Protein AF-0000000072265474 (afdb_homodimer)

Structure (mmCIF, N/CA/C/O backbone):
data_AF-0000000072265474-model_v1
#
loop_
_entity.id
_entity.type
_entity.pdbx_description
1 polymer 'Zinc carboxypeptidase A metalloprotease (M14)'
#
loop_
_atom_site.group_PDB
_atom_site.id
_atom_site.type_symbol
_atom_site.label_atom_id
_atom_site.label_alt_id
_atom_site.label_comp_id
_atom_site.label_asym_id
_atom_site.label_entity_id
_atom_site.label_seq_id
_atom_site.pdbx_PDB_ins_code
_atom_site.Cartn_x
_atom_site.Cartn_y
_atom_site.Cartn_z
_atom_site.occupancy
_atom_site.B_iso_or_equiv
_atom_site.auth_seq_id
_atom_site.auth_comp_id
_atom_site.auth_asym_id
_atom_site.auth_atom_id
_atom_site.pdbx_PDB_model_num
ATOM 1 N N . MET A 1 1 ? 6.285 -28.375 -37.438 1 27.08 1 MET A N 1
ATOM 2 C CA . MET A 1 1 ? 6.699 -27.453 -36.375 1 27.08 1 MET A CA 1
ATOM 3 C C . MET A 1 1 ? 5.637 -27.375 -35.312 1 27.08 1 MET A C 1
ATOM 5 O O . MET A 1 1 ? 4.594 -26.734 -35.5 1 27.08 1 MET A O 1
ATOM 9 N N . PHE A 1 2 ? 5.363 -28.359 -34.562 1 30.42 2 PHE A N 1
ATOM 10 C CA . PHE A 1 2 ? 4.336 -28.719 -33.594 1 30.42 2 PHE A CA 1
ATOM 11 C C . PHE A 1 2 ? 4.293 -27.688 -32.469 1 30.42 2 PHE A C 1
ATOM 13 O O . PHE A 1 2 ? 5.199 -27.641 -31.641 1 30.42 2 PHE A O 1
ATOM 20 N N . GLU A 1 3 ? 3.689 -26.469 -32.812 1 40.53 3 GLU A N 1
ATOM 21 C CA . GLU A 1 3 ? 3.443 -25.547 -31.703 1 40.53 3 GLU A CA 1
ATOM 22 C C . GLU A 1 3 ? 2.701 -26.234 -30.562 1 40.53 3 GLU A C 1
ATOM 24 O O . GLU A 1 3 ? 1.66 -26.844 -30.781 1 40.53 3 GLU A O 1
ATOM 29 N N . PRO A 1 4 ? 3.369 -26.656 -29.656 1 44.56 4 PRO A N 1
ATOM 30 C CA . PRO A 1 4 ? 2.605 -27.297 -28.578 1 44.56 4 PRO A CA 1
ATOM 31 C C . PRO A 1 4 ? 1.256 -26.625 -28.344 1 44.56 4 PRO A C 1
ATOM 33 O O . PRO A 1 4 ? 1.113 -25.422 -28.578 1 44.56 4 PRO A O 1
ATOM 36 N N . PRO A 1 5 ? 0.141 -27.359 -28.594 1 46.22 5 PRO A N 1
ATOM 37 C CA . PRO A 1 5 ? -1.19 -26.781 -28.391 1 46.22 5 PRO A CA 1
ATOM 38 C C . PRO A 1 5 ? -1.237 -25.844 -27.188 1 46.22 5 PRO A C 1
ATOM 40 O O . PRO A 1 5 ? -0.465 -25.984 -26.25 1 46.22 5 PRO A O 1
ATOM 43 N N . PRO A 1 6 ? -1.735 -24.672 -27.469 1 53.06 6 PRO A N 1
ATOM 44 C CA . PRO A 1 6 ? -1.833 -23.703 -26.375 1 53.06 6 PRO A CA 1
ATOM 45 C C . PRO A 1 6 ? -2.352 -24.344 -25.078 1 53.06 6 PRO A C 1
ATOM 47 O O . PRO A 1 6 ? -3.215 -25.219 -25.125 1 53.06 6 PRO A O 1
ATOM 50 N N . ALA A 1 7 ? -1.479 -24.531 -24.125 1 67.19 7 ALA A N 1
ATOM 51 C CA . ALA A 1 7 ? -1.868 -25.047 -22.828 1 67.19 7 ALA A CA 1
ATOM 52 C C . ALA A 1 7 ? -3.26 -24.562 -22.422 1 67.19 7 ALA A C 1
ATOM 54 O O . ALA A 1 7 ? -3.629 -23.422 -22.719 1 67.19 7 ALA A O 1
ATOM 55 N N . ARG A 1 8 ? -4.297 -25.547 -22.266 1 84.62 8 ARG A N 1
ATOM 56 C CA . ARG A 1 8 ? -5.637 -25.25 -21.766 1 84.62 8 ARG A CA 1
ATOM 57 C C . ARG A 1 8 ? -5.578 -24.25 -20.625 1 84.62 8 ARG A C 1
ATOM 59 O O . ARG A 1 8 ? -4.727 -24.344 -19.734 1 84.62 8 ARG A O 1
ATOM 66 N N . PRO A 1 9 ? -6.418 -23.203 -20.781 1 92.25 9 PRO A N 1
ATOM 67 C CA . PRO A 1 9 ? -6.434 -22.203 -19.703 1 92.25 9 PRO A CA 1
ATOM 68 C C . PRO A 1 9 ? -6.746 -22.812 -18.344 1 92.25 9 PRO A C 1
ATOM 70 O O . PRO A 1 9 ? -7.527 -23.75 -18.25 1 92.25 9 PRO A O 1
ATOM 73 N N . VAL A 1 10 ? -6.082 -22.484 -17.359 1 94.69 10 VAL A N 1
ATOM 74 C CA . VAL A 1 10 ? -6.309 -22.922 -15.992 1 94.69 10 VAL A CA 1
ATOM 75 C C . VAL A 1 10 ? -7.559 -22.25 -15.422 1 94.69 10 VAL A C 1
ATOM 77 O O . VAL A 1 10 ? -7.691 -21.031 -15.484 1 94.69 10 VAL A O 1
ATOM 80 N N . PRO A 1 11 ? -8.508 -23.031 -14.922 1 97.25 11 PRO A N 1
ATOM 81 C CA . PRO A 1 11 ? -9.719 -22.438 -14.344 1 97.25 11 PRO A CA 1
ATOM 82 C C . PRO A 1 11 ? -9.43 -21.609 -13.094 1 97.25 11 PRO A C 1
ATOM 84 O O . PRO A 1 11 ? -8.594 -22 -12.273 1 97.25 11 PRO A O 1
ATOM 87 N N . LEU A 1 12 ? -10 -20.484 -12.961 1 98.25 12 LEU A N 1
ATOM 88 C CA . LEU A 1 12 ? -9.984 -19.609 -11.797 1 98.25 12 LEU A CA 1
ATOM 89 C C . LEU A 1 12 ? -11.398 -19.25 -11.359 1 98.25 12 LEU A C 1
ATOM 91 O O . LEU A 1 12 ? -12.141 -18.609 -12.109 1 98.25 12 LEU A O 1
ATOM 95 N N . CYS A 1 13 ? -11.789 -19.766 -10.164 1 98.5 13 CYS A N 1
ATOM 96 C CA . CYS A 1 13 ? -13.094 -19.406 -9.602 1 98.5 13 CYS A CA 1
ATOM 97 C C . CYS A 1 13 ? -12.953 -18.312 -8.555 1 98.5 13 CYS A C 1
ATOM 99 O O . CYS A 1 13 ? -12 -18.297 -7.781 1 98.5 13 CYS A O 1
ATOM 101 N N . TRP A 1 14 ? -13.875 -17.344 -8.586 1 98.44 14 TRP A N 1
ATOM 102 C CA . TRP A 1 14 ? -13.867 -16.328 -7.527 1 98.44 14 TRP A CA 1
ATOM 103 C C . TRP A 1 14 ? -15.227 -16.266 -6.84 1 98.44 14 TRP A C 1
ATOM 105 O O . TRP A 1 14 ? -16.234 -16.688 -7.398 1 98.44 14 TRP A O 1
ATOM 115 N N . PHE A 1 15 ? -15.188 -15.891 -5.652 1 98.19 15 PHE A N 1
ATOM 116 C CA . PHE A 1 15 ? -16.391 -15.773 -4.832 1 98.19 15 PHE A CA 1
ATOM 117 C C . PHE A 1 15 ? -16.266 -14.602 -3.863 1 98.19 15 PHE A C 1
ATOM 119 O O . PHE A 1 15 ? -15.18 -14.336 -3.336 1 98.19 15 PHE A O 1
ATOM 126 N N . PRO A 1 16 ? -17.312 -13.805 -3.703 1 97.44 16 PRO A N 1
ATOM 127 C CA . PRO A 1 16 ? -18.609 -13.883 -4.367 1 97.44 16 PRO A CA 1
ATOM 128 C C . PRO A 1 16 ? -18.625 -13.164 -5.715 1 97.44 16 PRO A C 1
ATOM 130 O O . PRO A 1 16 ? -17.609 -12.609 -6.141 1 97.44 16 PRO A O 1
ATOM 133 N N . ASP A 1 17 ? -19.719 -13.258 -6.41 1 96.62 17 ASP A N 1
ATOM 134 C CA . ASP A 1 17 ? -19.938 -12.531 -7.656 1 96.62 17 ASP A CA 1
ATOM 135 C C . ASP A 1 17 ? -20.656 -11.211 -7.41 1 96.62 17 ASP A C 1
ATOM 137 O O . ASP A 1 17 ? -21.875 -11.195 -7.211 1 96.62 17 ASP A O 1
ATOM 141 N N . TYR A 1 18 ? -19.891 -10.195 -7.492 1 92.75 18 TYR A N 1
ATOM 142 C CA . TYR A 1 18 ? -20.484 -8.883 -7.266 1 92.75 18 TYR A CA 1
ATOM 143 C C . TYR A 1 18 ? -20.406 -8.023 -8.523 1 92.75 18 TYR A C 1
ATOM 145 O O . TYR A 1 18 ? -20.438 -6.793 -8.445 1 92.75 18 TYR A O 1
ATOM 153 N N . ARG A 1 19 ? -20.406 -8.539 -9.758 1 92.19 19 ARG A N 1
ATOM 154 C CA . ARG A 1 19 ? -20.219 -7.82 -11.016 1 92.19 19 ARG A CA 1
ATOM 155 C C . ARG A 1 19 ? -21.422 -6.941 -11.328 1 92.19 19 ARG A C 1
ATOM 157 O O . ARG A 1 19 ? -21.312 -5.941 -12.039 1 92.19 19 ARG A O 1
ATOM 164 N N . ASP A 1 20 ? -22.484 -7.367 -10.656 1 85.88 20 ASP A N 1
ATOM 165 C CA . ASP A 1 20 ? -23.688 -6.598 -10.922 1 85.88 20 ASP A CA 1
ATOM 166 C C . ASP A 1 20 ? -23.672 -5.273 -10.156 1 85.88 20 ASP A C 1
ATOM 168 O O . ASP A 1 20 ? -24.406 -4.344 -10.508 1 85.88 20 ASP A O 1
ATOM 172 N N . THR A 1 21 ? -22.875 -5.137 -9.125 1 77.69 21 THR A N 1
ATOM 173 C CA . THR A 1 21 ? -22.922 -3.953 -8.273 1 77.69 21 THR A CA 1
ATOM 174 C C . THR A 1 21 ? -21.75 -3.027 -8.555 1 77.69 21 THR A C 1
ATOM 176 O O . THR A 1 21 ? -21.844 -1.812 -8.375 1 77.69 21 THR A O 1
ATOM 179 N N . ASN A 1 22 ? -20.688 -3.615 -8.93 1 79.25 22 ASN A N 1
ATOM 180 C CA . ASN A 1 22 ? -19.562 -2.771 -9.289 1 79.25 22 ASN A CA 1
ATOM 181 C C . ASN A 1 22 ? -18.641 -3.469 -10.289 1 79.25 22 ASN A C 1
ATOM 183 O O . ASN A 1 22 ? -18.547 -4.699 -10.305 1 79.25 22 ASN A O 1
ATOM 187 N N . PRO A 1 23 ? -17.984 -2.621 -11.055 1 89.88 23 PRO A N 1
ATOM 188 C CA . PRO A 1 23 ? -17.203 -3.178 -12.156 1 89.88 23 PRO A CA 1
ATOM 189 C C . PRO A 1 23 ? -15.836 -3.707 -11.703 1 89.88 23 PRO A C 1
ATOM 191 O O . PRO A 1 23 ? -15.062 -4.203 -12.523 1 89.88 23 PRO A O 1
ATOM 194 N N . TYR A 1 24 ? -15.461 -3.686 -10.445 1 93.44 24 TYR A N 1
ATOM 195 C CA . TYR A 1 24 ? -14.148 -4.066 -9.93 1 93.44 24 TYR A CA 1
ATOM 196 C C . TYR A 1 24 ? -13.773 -5.469 -10.398 1 93.44 24 TYR A C 1
ATOM 198 O O . TYR A 1 24 ? -12.719 -5.668 -11.008 1 93.44 24 TYR A O 1
ATOM 206 N N . GLN A 1 25 ? -14.641 -6.473 -10.125 1 95.94 25 GLN A N 1
ATOM 207 C CA . GLN A 1 25 ? -14.336 -7.855 -10.477 1 95.94 25 GLN A CA 1
ATOM 208 C C . GLN A 1 25 ? -14.312 -8.047 -11.984 1 95.94 25 GLN A C 1
ATOM 210 O O . GLN A 1 25 ? -13.484 -8.789 -12.508 1 95.94 25 GLN A O 1
ATOM 215 N N . THR A 1 26 ? -15.242 -7.32 -12.711 1 93.38 26 THR A N 1
ATOM 216 C CA . THR A 1 26 ? -15.25 -7.387 -14.164 1 93.38 26 THR A CA 1
ATOM 217 C C . THR A 1 26 ? -13.906 -6.918 -14.734 1 93.38 26 THR A C 1
ATOM 219 O O . THR A 1 26 ? -13.297 -7.609 -15.547 1 93.38 26 THR A O 1
ATOM 222 N N . LEU A 1 27 ? -13.469 -5.836 -14.25 1 91.12 27 LEU A N 1
ATOM 223 C CA . LEU A 1 27 ? -12.227 -5.25 -14.75 1 91.12 27 LEU A CA 1
ATOM 224 C C . LEU A 1 27 ? -11.031 -6.113 -14.367 1 91.12 27 LEU A C 1
ATOM 226 O O . LEU A 1 27 ? -10.086 -6.254 -15.148 1 91.12 27 LEU A O 1
ATOM 230 N N . LEU A 1 28 ? -11.023 -6.637 -13.148 1 94.81 28 LEU A N 1
ATOM 231 C CA . LEU A 1 28 ? -9.945 -7.508 -12.695 1 94.81 28 LEU A CA 1
ATOM 232 C C . LEU A 1 28 ? -9.844 -8.75 -13.57 1 94.81 28 LEU A C 1
ATOM 234 O O . LEU A 1 28 ? -8.781 -9.047 -14.117 1 94.81 28 LEU A O 1
ATOM 238 N N . TYR A 1 29 ? -10.922 -9.516 -13.844 1 96 29 TYR A N 1
ATOM 239 C CA . TYR A 1 29 ? -10.875 -10.852 -14.422 1 96 29 TYR A CA 1
ATOM 240 C C . TYR A 1 29 ? -10.906 -10.797 -15.945 1 96 29 TYR A C 1
ATOM 242 O O . TYR A 1 29 ? -10.469 -11.734 -16.609 1 96 29 TYR A O 1
ATOM 250 N N . GLU A 1 30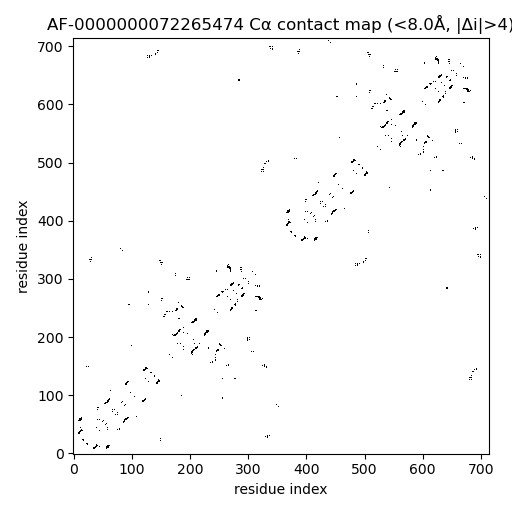 ? -11.359 -9.633 -16.562 1 89.81 30 GLU A N 1
ATOM 251 C CA . GLU A 1 30 ? -11.281 -9.461 -18 1 89.81 30 GLU A CA 1
ATOM 252 C C . GLU A 1 30 ? -9.852 -9.18 -18.453 1 89.81 30 GLU A C 1
ATOM 254 O O . GLU A 1 30 ? -9.508 -9.383 -19.625 1 89.81 30 GLU A O 1
ATOM 259 N N . GLY A 1 31 ? -9.031 -8.828 -17.531 1 85.19 31 GLY A N 1
ATOM 260 C CA . GLY A 1 31 ? -7.672 -8.414 -17.859 1 85.19 31 GLY A CA 1
ATOM 261 C C . GLY A 1 31 ? -6.66 -9.539 -17.703 1 85.19 31 GLY A C 1
ATOM 262 O O . GLY A 1 31 ? -5.457 -9.312 -17.859 1 85.19 31 GLY A O 1
ATOM 263 N N . LEU A 1 32 ? -7.035 -10.773 -17.453 1 91.38 32 LEU A N 1
ATOM 264 C CA . LEU A 1 32 ? -6.098 -11.836 -17.094 1 91.38 32 LEU A CA 1
ATOM 265 C C . LEU A 1 32 ? -5.594 -12.562 -18.328 1 91.38 32 LEU A C 1
ATOM 267 O O . LEU A 1 32 ? -4.66 -13.367 -18.25 1 91.38 32 LEU A O 1
ATOM 271 N N . GLY A 1 33 ? -6.051 -12.266 -19.562 1 83.56 33 GLY A N 1
ATOM 272 C CA . GLY A 1 33 ? -5.531 -12.883 -20.781 1 83.56 33 GLY A CA 1
ATOM 273 C C . GLY A 1 33 ? -6.059 -14.281 -21 1 83.56 33 GLY A C 1
ATOM 274 O O . GLY A 1 33 ? -6.949 -14.742 -20.281 1 83.56 33 GLY A O 1
ATOM 275 N N . PRO A 1 34 ? -5.414 -15.008 -21.953 1 86.69 34 PRO A N 1
ATOM 276 C CA . PRO A 1 34 ? -6.008 -16.266 -22.422 1 86.69 34 PRO A CA 1
ATOM 277 C C . PRO A 1 34 ? -5.516 -17.484 -21.641 1 86.69 34 PRO A C 1
ATOM 279 O O . PRO A 1 34 ? -6.023 -18.594 -21.828 1 86.69 34 PRO A O 1
ATOM 282 N N . THR A 1 35 ? -4.613 -17.328 -20.703 1 88.81 35 THR A N 1
ATOM 283 C CA . THR A 1 35 ? -4.047 -18.469 -20 1 88.81 35 THR A CA 1
ATOM 284 C C . THR A 1 35 ? -4.91 -18.844 -18.797 1 88.81 35 THR A C 1
ATOM 286 O O . THR A 1 35 ? -4.727 -19.906 -18.203 1 88.81 35 THR A O 1
ATOM 289 N N . LEU A 1 36 ? -5.797 -17.984 -18.391 1 94.31 36 LEU A N 1
ATOM 290 C CA . LEU A 1 36 ? -6.711 -18.219 -17.281 1 94.31 36 LEU A CA 1
ATOM 291 C C . LEU A 1 36 ? -8.164 -18.172 -17.75 1 94.31 36 LEU A C 1
ATOM 293 O O . LEU A 1 36 ? -8.492 -17.453 -18.688 1 94.31 36 LEU A O 1
ATOM 297 N N . ALA A 1 37 ? -8.969 -19.047 -17.188 1 96.12 37 ALA A N 1
ATOM 298 C CA . ALA A 1 37 ? -10.406 -19.078 -17.438 1 96.12 37 ALA A CA 1
ATOM 299 C C . ALA A 1 37 ? -11.203 -18.703 -16.188 1 96.12 37 ALA A C 1
ATOM 301 O O . ALA A 1 37 ? -11.656 -19.594 -15.461 1 96.12 37 ALA A O 1
ATOM 302 N N . PRO A 1 38 ? -11.344 -17.359 -15.945 1 97.5 38 PRO A N 1
ATOM 303 C CA . PRO A 1 38 ? -12.039 -16.938 -14.727 1 97.5 38 PRO A CA 1
ATOM 304 C C . PRO A 1 38 ? -13.555 -17.078 -14.836 1 97.5 38 PRO A C 1
ATOM 306 O O . PRO A 1 38 ? -14.141 -16.766 -15.875 1 97.5 38 PRO A O 1
ATOM 309 N N . GLU A 1 39 ? -14.18 -17.625 -13.844 1 97.19 39 GLU A N 1
ATOM 310 C CA . GLU A 1 39 ? -15.633 -17.719 -13.711 1 97.19 39 GLU A CA 1
ATOM 311 C C . GLU A 1 39 ? -16.062 -17.609 -12.25 1 97.19 39 GLU A C 1
ATOM 313 O O . GLU A 1 39 ? -15.414 -18.172 -11.359 1 97.19 39 GLU A O 1
ATOM 318 N N . PRO A 1 40 ? -17.109 -16.875 -12.039 1 97.38 40 PRO A N 1
ATOM 319 C CA . PRO A 1 40 ? -17.609 -16.859 -10.664 1 97.38 40 PRO A CA 1
ATOM 320 C C . PRO A 1 40 ? -18.203 -18.203 -10.234 1 97.38 40 PRO A C 1
ATOM 322 O O . PRO A 1 40 ? -18.906 -18.844 -11.016 1 97.38 40 PRO A O 1
ATOM 325 N N . ALA A 1 41 ? -17.875 -18.688 -8.945 1 97.88 41 ALA A N 1
ATOM 326 C CA . ALA A 1 41 ? -18.453 -19.906 -8.383 1 97.88 41 ALA A CA 1
ATOM 327 C C . ALA A 1 41 ? -18.219 -19.984 -6.879 1 97.88 41 ALA A C 1
ATOM 329 O O . ALA A 1 41 ? -17.141 -19.656 -6.395 1 97.88 41 ALA A O 1
ATOM 330 N N . PRO A 1 42 ? -19.297 -20.391 -6.199 1 96.94 42 PRO A N 1
ATOM 331 C CA . PRO A 1 42 ? -19.016 -20.766 -4.816 1 96.94 42 PRO A CA 1
ATOM 332 C C . PRO A 1 42 ? -18.031 -21.938 -4.711 1 96.94 42 PRO A C 1
ATOM 334 O O . PRO A 1 42 ? -17.812 -22.656 -5.695 1 96.94 42 PRO A O 1
ATOM 337 N N . LEU A 1 43 ? -17.5 -22.125 -3.512 1 98.06 43 LEU A N 1
ATOM 338 C CA . LEU A 1 43 ? -16.422 -23.094 -3.314 1 98.06 43 LEU A CA 1
ATOM 339 C C . LEU A 1 43 ? -16.922 -24.516 -3.637 1 98.06 43 LEU A C 1
ATOM 341 O O . LEU A 1 43 ? -16.172 -25.312 -4.211 1 98.06 43 LEU A O 1
ATOM 345 N N . ALA A 1 44 ? -18.141 -24.828 -3.254 1 96.44 44 ALA A N 1
ATOM 346 C CA . ALA A 1 44 ? -18.672 -26.156 -3.533 1 96.44 44 ALA A CA 1
ATOM 347 C C . ALA A 1 44 ? -18.688 -26.438 -5.031 1 96.44 44 ALA A C 1
ATOM 349 O O . ALA A 1 44 ? -18.297 -27.531 -5.465 1 96.44 44 ALA A O 1
ATOM 350 N N . GLU A 1 45 ? -19.094 -25.5 -5.77 1 97.62 45 GLU A N 1
ATOM 351 C CA . GLU A 1 45 ? -19.094 -25.656 -7.223 1 97.62 45 GLU A CA 1
ATOM 352 C C . GLU A 1 45 ? -17.688 -25.688 -7.785 1 97.62 45 GLU A C 1
ATOM 354 O O . GLU A 1 45 ? -17.406 -26.422 -8.734 1 97.62 45 GLU A O 1
ATOM 359 N N . ALA A 1 46 ? -16.812 -24.891 -7.215 1 98.06 46 ALA A N 1
ATOM 360 C CA . ALA A 1 46 ? -15.398 -24.922 -7.609 1 98.06 46 ALA A CA 1
ATOM 361 C C . ALA A 1 46 ? -14.812 -26.312 -7.391 1 98.06 46 ALA A C 1
ATOM 363 O O . ALA A 1 46 ? -14.039 -26.812 -8.219 1 98.06 46 ALA A O 1
ATOM 364 N N . LEU A 1 47 ? -15.148 -26.953 -6.32 1 97.69 47 LEU A N 1
ATOM 365 C CA . LEU A 1 47 ? -14.672 -28.297 -6.012 1 97.69 47 LEU A CA 1
ATOM 366 C C . LEU A 1 47 ? -15.156 -29.297 -7.059 1 97.69 47 LEU A C 1
ATOM 368 O O . LEU A 1 47 ? -14.398 -30.172 -7.484 1 97.69 47 LEU A O 1
ATOM 372 N N . ASP A 1 48 ? -16.375 -29.156 -7.379 1 97.44 48 ASP A N 1
ATOM 373 C CA . ASP A 1 48 ? -16.938 -30.031 -8.414 1 97.44 48 ASP A CA 1
ATOM 374 C C . ASP A 1 48 ? -16.188 -29.859 -9.734 1 97.44 48 ASP A C 1
ATOM 376 O O . ASP A 1 48 ? -15.875 -30.844 -10.406 1 97.44 48 ASP A O 1
ATOM 380 N N . ARG A 1 49 ? -15.883 -28.672 -10.086 1 97.19 49 ARG A N 1
ATOM 381 C CA . ARG A 1 49 ? -15.148 -28.375 -11.312 1 97.19 49 ARG A CA 1
ATOM 382 C C . ARG A 1 49 ? -13.719 -28.891 -11.234 1 97.19 49 ARG A C 1
ATOM 384 O O . ARG A 1 49 ? -13.18 -29.391 -12.227 1 97.19 49 ARG A O 1
ATOM 391 N N . GLN A 1 50 ? -13.172 -28.719 -10.039 1 96.69 50 GLN A N 1
ATOM 392 C CA . GLN A 1 50 ? -11.797 -29.156 -9.828 1 96.69 50 GLN A CA 1
ATOM 393 C C . GLN A 1 50 ? -11.641 -30.656 -10.109 1 96.69 50 GLN A C 1
ATOM 395 O O . GLN A 1 50 ? -10.609 -31.094 -10.609 1 96.69 50 GLN A O 1
ATOM 400 N N . ALA A 1 51 ? -12.602 -31.391 -9.781 1 94.69 51 ALA A N 1
ATOM 401 C CA . ALA A 1 51 ? -12.578 -32.844 -9.961 1 94.69 51 ALA A CA 1
ATOM 402 C C . ALA A 1 51 ? -12.398 -33.219 -11.43 1 94.69 51 ALA A C 1
ATOM 404 O O . ALA A 1 51 ? -11.953 -34.312 -11.75 1 94.69 51 ALA A O 1
ATOM 405 N N . LYS A 1 52 ? -12.688 -32.281 -12.305 1 94.06 52 LYS A N 1
ATOM 406 C CA . LYS A 1 52 ? -12.609 -32.531 -13.734 1 94.06 52 LYS A CA 1
ATOM 407 C C . LYS A 1 52 ? -11.328 -31.969 -14.328 1 94.06 52 LYS A C 1
ATOM 409 O O . LYS A 1 52 ? -11.109 -32.031 -15.539 1 94.06 52 LYS A O 1
ATOM 414 N N . VAL A 1 53 ? -10.516 -31.344 -13.523 1 91.94 53 VAL A N 1
ATOM 415 C CA . VAL A 1 53 ? -9.273 -30.703 -13.945 1 91.94 53 VAL A CA 1
ATOM 416 C C . VAL A 1 53 ? -8.094 -31.641 -13.648 1 91.94 53 VAL A C 1
ATOM 418 O O . VAL A 1 53 ? -7.965 -32.156 -12.539 1 91.94 53 VAL A O 1
ATOM 421 N N . ALA A 1 54 ? -7.289 -31.844 -14.641 1 86 54 ALA A N 1
ATOM 422 C CA . ALA A 1 54 ? -6.098 -32.688 -14.461 1 86 54 ALA A CA 1
ATOM 423 C C . ALA A 1 54 ? -5.207 -32.125 -13.352 1 86 54 ALA A C 1
ATOM 425 O O . ALA A 1 54 ? -4.836 -30.938 -13.383 1 86 54 ALA A O 1
ATOM 426 N N . GLY A 1 55 ? -4.949 -32.938 -12.328 1 87.38 55 GLY A N 1
ATOM 427 C CA . GLY A 1 55 ? -4.074 -32.562 -11.234 1 87.38 55 GLY A CA 1
ATOM 428 C C . GLY A 1 55 ? -4.711 -31.594 -10.266 1 87.38 55 GLY A C 1
ATOM 429 O O . GLY A 1 55 ? -4.059 -31.125 -9.328 1 87.38 55 GLY A O 1
ATOM 430 N N . GLY A 1 56 ? -5.949 -31.219 -10.578 1 91.81 56 GLY A N 1
ATOM 431 C CA . GLY A 1 56 ? -6.691 -30.344 -9.695 1 91.81 56 GLY A CA 1
ATOM 432 C C . GLY A 1 56 ? -6.16 -28.922 -9.688 1 91.81 56 GLY A C 1
ATOM 433 O O . GLY A 1 56 ? -6.434 -28.156 -8.766 1 91.81 56 GLY A O 1
ATOM 434 N N . ARG A 1 57 ? -5.383 -28.641 -10.766 1 92.06 57 ARG A N 1
ATOM 435 C CA . ARG A 1 57 ? -4.738 -27.328 -10.852 1 92.06 57 ARG A CA 1
ATOM 436 C C . ARG A 1 57 ? -5.762 -26.234 -11.141 1 92.06 57 ARG A C 1
ATOM 438 O O . ARG A 1 57 ? -6.277 -26.141 -12.258 1 92.06 57 ARG A O 1
ATOM 445 N N . MET A 1 58 ? -6.09 -25.469 -10.102 1 95.69 58 MET A N 1
ATOM 446 C CA . MET A 1 58 ? -7.113 -24.438 -10.148 1 95.69 58 MET A CA 1
ATOM 447 C C . MET A 1 58 ? -6.848 -23.359 -9.094 1 95.69 58 MET A C 1
ATOM 449 O O . MET A 1 58 ? -6.113 -23.594 -8.133 1 95.69 58 MET A O 1
ATOM 453 N N . ILE A 1 59 ? -7.332 -22.219 -9.344 1 97.88 59 ILE A N 1
ATOM 454 C CA . ILE A 1 59 ? -7.215 -21.141 -8.359 1 97.88 59 ILE A CA 1
ATOM 455 C C . ILE A 1 59 ? -8.602 -20.766 -7.832 1 97.88 59 ILE A C 1
ATOM 457 O O . ILE A 1 59 ? -9.562 -20.672 -8.602 1 97.88 59 ILE A O 1
ATOM 461 N N . PHE A 1 60 ? -8.727 -20.688 -6.539 1 98.69 60 PHE A N 1
ATOM 462 C CA . PHE A 1 60 ? -9.906 -20.109 -5.895 1 98.69 60 PHE A CA 1
ATOM 463 C C . PHE A 1 60 ? -9.578 -18.766 -5.262 1 98.69 60 PHE A C 1
ATOM 465 O O . PHE A 1 60 ? -8.719 -18.688 -4.379 1 98.69 60 PHE A O 1
ATOM 472 N N . HIS A 1 61 ? -10.266 -17.688 -5.742 1 98.88 61 HIS A N 1
ATOM 473 C CA . HIS A 1 61 ? -10.039 -16.328 -5.277 1 98.88 61 HIS A CA 1
ATOM 474 C C . HIS A 1 61 ? -11.211 -15.828 -4.445 1 98.88 61 HIS A C 1
ATOM 476 O O . HIS A 1 61 ? -12.289 -15.547 -4.98 1 98.88 61 HIS A O 1
ATOM 482 N N . LEU A 1 62 ? -10.914 -15.734 -3.168 1 98.81 62 LEU A N 1
ATOM 483 C CA . LEU A 1 62 ? -11.945 -15.289 -2.236 1 98.81 62 LEU A CA 1
ATOM 484 C C . LEU A 1 62 ? -11.883 -13.781 -2.029 1 98.81 62 LEU A C 1
ATOM 486 O O . LEU A 1 62 ? -10.82 -13.234 -1.714 1 98.81 62 LEU A O 1
ATOM 490 N N . HIS A 1 63 ? -13.078 -13.188 -2.311 1 97.62 63 HIS A N 1
ATOM 491 C CA . HIS A 1 63 ? -13.305 -11.797 -1.958 1 97.62 63 HIS A CA 1
ATOM 492 C C . HIS A 1 63 ? -14.344 -11.672 -0.843 1 97.62 63 HIS A C 1
ATOM 494 O O . HIS A 1 63 ? -15.203 -12.531 -0.691 1 97.62 63 HIS A O 1
ATOM 500 N N . TRP A 1 64 ? -14.336 -10.641 0.062 1 95.06 64 TRP A N 1
ATOM 501 C CA . TRP A 1 64 ? -15.328 -10.242 1.052 1 95.06 64 TRP A CA 1
ATOM 502 C C . TRP A 1 64 ? -15.789 -11.438 1.88 1 95.06 64 TRP A C 1
ATOM 504 O O . TRP A 1 64 ? -16.766 -12.102 1.531 1 95.06 64 TRP A O 1
ATOM 514 N N . GLU A 1 65 ? -15.352 -11.672 2.961 1 96.19 65 GLU A N 1
ATOM 515 C CA . GLU A 1 65 ? -15.539 -12.797 3.867 1 96.19 65 GLU A CA 1
ATOM 516 C C . GLU A 1 65 ? -16.984 -12.906 4.328 1 96.19 65 GLU A C 1
ATOM 518 O O . GLU A 1 65 ? -17.469 -14 4.613 1 96.19 65 GLU A O 1
ATOM 523 N N . HIS A 1 66 ? -17.672 -11.68 4.348 1 93.38 66 HIS A N 1
ATOM 524 C CA . HIS A 1 66 ? -19.031 -11.68 4.855 1 93.38 66 HIS A CA 1
ATOM 525 C C . HIS A 1 66 ? -19.938 -12.57 4 1 93.38 66 HIS A C 1
ATOM 527 O O . HIS A 1 66 ? -20.922 -13.133 4.5 1 93.38 66 HIS A O 1
ATOM 533 N N . ALA A 1 67 ? -19.594 -12.742 2.707 1 94.62 67 ALA A N 1
ATOM 534 C CA . ALA A 1 67 ? -20.406 -13.562 1.809 1 94.62 67 ALA A CA 1
ATOM 535 C C . ALA A 1 67 ? -20.281 -15.047 2.172 1 94.62 67 ALA A C 1
ATOM 537 O O . ALA A 1 67 ? -21.234 -15.805 2.006 1 94.62 67 ALA A O 1
ATOM 538 N N . VAL A 1 68 ? -19.156 -15.523 2.746 1 96.38 68 VAL A N 1
ATOM 539 C CA . VAL A 1 68 ? -18.953 -16.891 3.201 1 96.38 68 VAL A CA 1
ATOM 540 C C . VAL A 1 68 ? -19.781 -17.156 4.457 1 96.38 68 VAL A C 1
ATOM 542 O O . VAL A 1 68 ? -20.469 -18.172 4.551 1 96.38 68 VAL A O 1
ATOM 545 N N . VAL A 1 69 ? -19.703 -16.125 5.344 1 96.56 69 VAL A N 1
ATOM 546 C CA . VAL A 1 69 ? -20.391 -16.266 6.617 1 96.56 69 VAL A CA 1
ATOM 547 C C . VAL A 1 69 ? -21.906 -16.266 6.379 1 96.56 69 VAL A C 1
ATOM 549 O O . VAL A 1 69 ? -22.641 -17 7.043 1 96.56 69 VAL A O 1
ATOM 552 N N . ALA A 1 70 ? -22.328 -15.555 5.406 1 94.06 70 ALA A N 1
ATOM 553 C CA . ALA A 1 70 ? -23.75 -15.484 5.086 1 94.06 70 ALA A CA 1
ATOM 554 C C . ALA A 1 70 ? -24.219 -16.766 4.391 1 94.06 70 ALA A C 1
ATOM 556 O O . ALA A 1 70 ? -25.406 -17.125 4.477 1 94.06 70 ALA A O 1
ATOM 557 N N . ALA A 1 71 ? -23.375 -17.422 3.686 1 93 71 ALA A N 1
ATOM 558 C CA . ALA A 1 71 ? -23.734 -18.562 2.857 1 93 71 ALA A CA 1
ATOM 559 C C . ALA A 1 71 ? -23.828 -19.844 3.691 1 93 71 ALA A C 1
ATOM 561 O O . ALA A 1 71 ? -24.438 -20.828 3.275 1 93 71 ALA A O 1
ATOM 562 N N . GLY A 1 72 ? -23.109 -19.953 4.977 1 91.69 72 GLY A N 1
ATOM 563 C CA . GLY A 1 72 ? -23.141 -21.156 5.789 1 91.69 72 GLY A CA 1
ATOM 564 C C . GLY A 1 72 ? -22.062 -21.172 6.863 1 91.69 72 GLY A C 1
ATOM 565 O O . GLY A 1 72 ? -21.422 -20.156 7.129 1 91.69 72 GLY A O 1
ATOM 566 N N . PRO A 1 73 ? -21.922 -22.234 7.414 1 95.44 73 PRO A N 1
ATOM 567 C CA . PRO A 1 73 ? -20.953 -22.359 8.508 1 95.44 73 PRO A CA 1
ATOM 568 C C . PRO A 1 73 ? -19.516 -22.234 8.031 1 95.44 73 PRO A C 1
ATOM 570 O O . PRO A 1 73 ? -19.125 -22.859 7.039 1 95.44 73 PRO A O 1
ATOM 573 N N . VAL A 1 74 ? -18.766 -21.578 8.844 1 97.31 74 VAL A N 1
ATOM 574 C CA . VAL A 1 74 ? -17.375 -21.297 8.547 1 97.31 74 VAL A CA 1
ATOM 575 C C . VAL A 1 74 ? -16.578 -22.594 8.508 1 97.31 74 VAL A C 1
ATOM 577 O O . VAL A 1 74 ? -15.719 -22.781 7.645 1 97.31 74 VAL A O 1
ATOM 580 N N . GLU A 1 75 ? -16.922 -23.438 9.352 1 97 75 GLU A N 1
ATOM 581 C CA . GLU A 1 75 ? -16.203 -24.703 9.461 1 97 75 GLU A CA 1
ATOM 582 C C . GLU A 1 75 ? -16.344 -25.516 8.172 1 97 75 GLU A C 1
ATOM 584 O O . GLU A 1 75 ? -15.367 -26.125 7.723 1 97 75 GLU A O 1
ATOM 589 N N . ARG A 1 76 ? -17.5 -25.547 7.668 1 96.88 76 ARG A N 1
ATOM 590 C CA . ARG A 1 76 ? -17.734 -26.266 6.422 1 96.88 76 ARG A CA 1
ATOM 591 C C . ARG A 1 76 ? -16.938 -25.656 5.277 1 96.88 76 ARG A C 1
ATOM 593 O O . ARG A 1 76 ? -16.359 -26.375 4.465 1 96.88 76 ARG A O 1
ATOM 600 N N . PHE A 1 77 ? -16.969 -24.422 5.23 1 98.19 77 PHE A N 1
ATOM 601 C CA . PHE A 1 77 ? -16.203 -23.719 4.207 1 98.19 77 PHE A CA 1
ATOM 602 C C . PHE A 1 77 ? -14.727 -24.047 4.316 1 98.19 77 PHE A C 1
ATOM 604 O O . PHE A 1 77 ? -14.078 -24.359 3.314 1 98.19 77 PHE A O 1
ATOM 611 N N . LEU A 1 78 ? -14.195 -24.031 5.527 1 98.25 78 LEU A N 1
ATOM 612 C CA . LEU A 1 78 ? -12.781 -24.297 5.758 1 98.25 78 LEU A CA 1
ATOM 613 C C . LEU A 1 78 ? -12.438 -25.734 5.434 1 98.25 78 LEU A C 1
ATOM 615 O O . LEU A 1 78 ? -11.359 -26.016 4.906 1 98.25 78 LEU A O 1
ATOM 619 N N . ASP A 1 79 ? -13.32 -26.609 5.719 1 97.69 79 ASP A N 1
ATOM 620 C CA . ASP A 1 79 ? -13.125 -28 5.336 1 97.69 79 ASP A CA 1
ATOM 621 C C . ASP A 1 79 ? -13.031 -28.156 3.82 1 97.69 79 ASP A C 1
ATOM 623 O O . ASP A 1 79 ? -12.156 -28.844 3.309 1 97.69 79 ASP A O 1
ATOM 627 N N . ASP A 1 80 ? -13.945 -27.5 3.193 1 98 80 ASP A N 1
ATOM 628 C CA . ASP A 1 80 ? -13.961 -27.531 1.733 1 98 80 ASP A CA 1
ATOM 629 C C . ASP A 1 80 ? -12.688 -26.891 1.16 1 98 80 ASP A C 1
ATOM 631 O O . ASP A 1 80 ? -12.148 -27.375 0.16 1 98 80 ASP A O 1
ATOM 635 N N . LEU A 1 81 ? -12.258 -25.891 1.779 1 98.12 81 LEU A N 1
ATOM 636 C CA . LEU A 1 81 ? -11.055 -25.203 1.325 1 98.12 81 LEU A CA 1
ATOM 637 C C . LEU A 1 81 ? -9.828 -26.094 1.495 1 98.12 81 LEU A C 1
ATOM 639 O O . LEU A 1 81 ? -8.938 -26.109 0.64 1 98.12 81 LEU A O 1
ATOM 643 N N . GLU A 1 82 ? -9.797 -26.828 2.559 1 97.12 82 GLU A N 1
ATOM 644 C CA . GLU A 1 82 ? -8.727 -27.781 2.783 1 97.12 82 GLU A CA 1
ATOM 645 C C . GLU A 1 82 ? -8.727 -28.875 1.716 1 97.12 82 GLU A C 1
ATOM 647 O O . GLU A 1 82 ? -7.668 -29.266 1.213 1 97.12 82 GLU A O 1
ATOM 652 N N . ARG A 1 83 ? -9.867 -29.375 1.393 1 96.19 83 ARG A N 1
ATOM 653 C CA . ARG A 1 83 ? -9.992 -30.375 0.338 1 96.19 83 ARG A CA 1
ATOM 654 C C . ARG A 1 83 ? -9.547 -29.812 -1.008 1 96.19 83 ARG A C 1
ATOM 656 O O . ARG A 1 83 ? -8.836 -30.484 -1.759 1 96.19 83 ARG A O 1
ATOM 663 N N . PHE A 1 84 ? -9.961 -28.641 -1.251 1 97.19 84 PHE A N 1
ATOM 664 C CA . PHE A 1 84 ? -9.594 -27.953 -2.486 1 97.19 84 PHE A CA 1
ATOM 665 C C . PHE A 1 84 ? -8.078 -27.875 -2.627 1 97.19 84 PHE A C 1
ATOM 667 O O . PHE A 1 84 ? -7.52 -28.234 -3.664 1 97.19 84 PHE A O 1
ATOM 674 N N . ARG A 1 85 ? -7.461 -27.469 -1.539 1 96.44 85 ARG A N 1
ATOM 675 C CA . ARG A 1 85 ? -6.008 -27.328 -1.515 1 96.44 85 ARG A CA 1
ATOM 676 C C . ARG A 1 85 ? -5.336 -28.703 -1.63 1 96.44 85 ARG A C 1
ATOM 678 O O . ARG A 1 85 ? -4.352 -28.859 -2.354 1 96.44 85 ARG A O 1
ATOM 685 N N . GLY A 1 86 ? -5.871 -29.609 -0.96 1 94 86 GLY A N 1
ATOM 686 C CA . GLY A 1 86 ? -5.312 -30.953 -0.974 1 94 86 GLY A CA 1
ATOM 687 C C . GLY A 1 86 ? -5.32 -31.578 -2.352 1 94 86 GLY A C 1
ATOM 688 O O . GLY A 1 86 ? -4.508 -32.469 -2.639 1 94 86 GLY A O 1
ATOM 689 N N . ARG A 1 87 ? -6.16 -31.156 -3.244 1 93.81 87 ARG A N 1
ATOM 690 C CA . ARG A 1 87 ? -6.297 -31.703 -4.59 1 93.81 87 ARG A CA 1
ATOM 691 C C . ARG A 1 87 ? -5.43 -30.953 -5.586 1 93.81 87 ARG A C 1
ATOM 693 O O . ARG A 1 87 ? -5.465 -31.219 -6.785 1 93.81 87 ARG A O 1
ATOM 700 N N . GLY A 1 88 ? -4.801 -29.938 -5.02 1 94.19 88 GLY A N 1
ATOM 701 C CA . GLY A 1 88 ? -3.867 -29.219 -5.879 1 94.19 88 GLY A CA 1
ATOM 702 C C . GLY A 1 88 ? -4.273 -27.781 -6.137 1 94.19 88 GLY A C 1
ATOM 703 O O . GLY A 1 88 ? -3.588 -27.062 -6.863 1 94.19 88 GLY A O 1
ATOM 704 N N . GLY A 1 89 ? -5.344 -27.359 -5.574 1 96.56 89 GLY A N 1
ATOM 705 C CA . GLY A 1 89 ? -5.844 -26 -5.758 1 96.56 89 GLY A CA 1
ATOM 706 C C . GLY A 1 89 ? -5.031 -24.953 -5.012 1 96.56 89 GLY A C 1
ATOM 707 O O . GLY A 1 89 ? -4.434 -25.25 -3.977 1 96.56 89 GLY A O 1
ATOM 708 N N . ARG A 1 90 ? -5.027 -23.781 -5.582 1 97.62 90 ARG A N 1
ATOM 709 C CA . ARG A 1 90 ? -4.395 -22.625 -4.941 1 97.62 90 ARG A CA 1
ATOM 710 C C . ARG A 1 90 ? -5.434 -21.609 -4.492 1 97.62 90 ARG A C 1
ATOM 712 O O . ARG A 1 90 ? -6.41 -21.359 -5.199 1 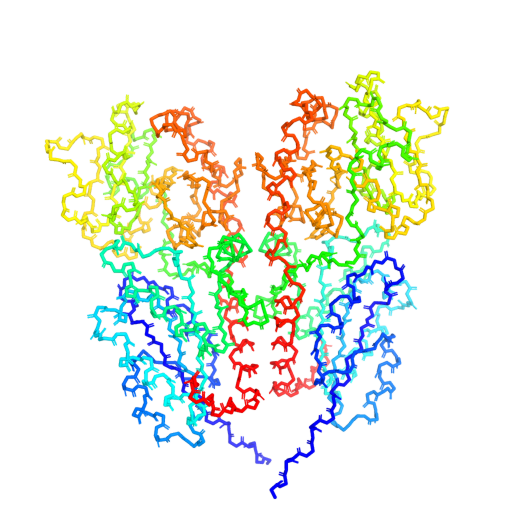97.62 90 ARG A O 1
ATOM 719 N N . VAL A 1 91 ? -5.148 -20.984 -3.266 1 98.31 91 VAL A N 1
ATOM 720 C CA . VAL A 1 91 ? -6.125 -20.094 -2.646 1 98.31 91 VAL A CA 1
ATOM 721 C C . VAL A 1 91 ? -5.555 -18.688 -2.559 1 98.31 91 VAL A C 1
ATOM 723 O O . VAL A 1 91 ? -4.48 -18.469 -1.989 1 98.31 91 VAL A O 1
ATOM 726 N N . VAL A 1 92 ? -6.273 -17.75 -3.197 1 98.81 92 VAL A N 1
ATOM 727 C CA . VAL A 1 92 ? -5.977 -16.328 -3.078 1 98.81 92 VAL A CA 1
ATOM 728 C C . VAL A 1 92 ? -7.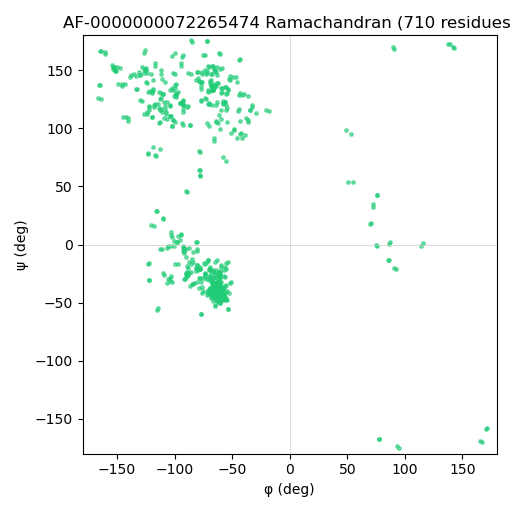074 -15.633 -2.275 1 98.81 92 VAL A C 1
ATOM 730 O O . VAL A 1 92 ? -8.266 -15.859 -2.521 1 98.81 92 VAL A O 1
ATOM 733 N N . TRP A 1 93 ? -6.688 -14.859 -1.255 1 98.81 93 TRP A N 1
ATOM 734 C CA . TRP A 1 93 ? -7.598 -14.125 -0.379 1 98.81 93 TRP A CA 1
ATOM 735 C C . TRP A 1 93 ? -7.336 -12.625 -0.453 1 98.81 93 TRP A C 1
ATOM 737 O O . TRP A 1 93 ? -6.27 -12.156 -0.057 1 98.81 93 TRP A O 1
ATOM 747 N N . THR A 1 94 ? -8.266 -11.852 -1.061 1 98.69 94 THR A N 1
ATOM 748 C CA . THR A 1 94 ? -8.172 -10.398 -1.041 1 98.69 94 THR A CA 1
ATOM 749 C C . THR A 1 94 ? -8.867 -9.828 0.193 1 98.69 94 THR A C 1
ATOM 751 O O . THR A 1 94 ? -10.062 -10.047 0.395 1 98.69 94 THR A O 1
ATOM 754 N N . LEU A 1 95 ? -8.125 -9.133 1.051 1 97.88 95 LEU A N 1
ATOM 755 C CA . LEU A 1 95 ? -8.648 -8.484 2.25 1 97.88 95 LEU A CA 1
ATOM 756 C C . LEU A 1 95 ? -9.156 -7.082 1.934 1 97.88 95 LEU A C 1
ATOM 758 O O . LEU A 1 95 ? -8.367 -6.145 1.801 1 97.88 95 LEU A O 1
ATOM 762 N N . HIS A 1 96 ? -10.477 -6.941 1.838 1 95.88 96 HIS A N 1
ATOM 763 C CA . HIS A 1 96 ? -11.094 -5.684 1.438 1 95.88 96 HIS A CA 1
ATOM 764 C C . HIS A 1 96 ? -11.383 -4.801 2.648 1 95.88 96 HIS A C 1
ATOM 766 O O . HIS A 1 96 ? -11.461 -3.576 2.525 1 95.88 96 HIS A O 1
ATOM 772 N N . ASN A 1 97 ? -11.539 -5.422 3.871 1 93.62 97 ASN A N 1
ATOM 773 C CA . ASN A 1 97 ? -11.906 -4.715 5.094 1 93.62 97 ASN A CA 1
ATOM 774 C C . ASN A 1 97 ? -11.102 -5.215 6.293 1 93.62 97 ASN A C 1
ATOM 776 O O . ASN A 1 97 ? -10.797 -6.402 6.387 1 93.62 97 ASN A O 1
ATOM 780 N N . LEU A 1 98 ? -10.812 -4.312 7.125 1 91.75 98 LEU A N 1
ATOM 781 C CA . LEU A 1 98 ? -10.156 -4.734 8.352 1 91.75 98 LEU A CA 1
ATOM 782 C C . LEU A 1 98 ? -11.148 -5.387 9.312 1 91.75 98 LEU A C 1
ATOM 784 O O . LEU A 1 98 ? -10.836 -6.398 9.938 1 91.75 98 LEU A O 1
ATOM 788 N N . GLU A 1 99 ? -12.312 -4.75 9.32 1 89.56 99 GLU A N 1
ATOM 789 C CA . GLU A 1 99 ? -13.414 -5.277 10.109 1 89.56 99 GLU A CA 1
ATOM 790 C C . GLU A 1 99 ? -14.664 -5.48 9.258 1 89.56 99 GLU A C 1
ATOM 792 O O . GLU A 1 99 ? -14.883 -4.754 8.289 1 89.56 99 GLU A O 1
ATOM 797 N N . PRO A 1 100 ? -15.359 -6.508 9.75 1 87.75 100 PRO A N 1
ATOM 798 C CA . PRO A 1 100 ? -16.609 -6.68 9 1 87.75 100 PRO A CA 1
ATOM 799 C C . PRO A 1 100 ? -17.547 -5.484 9.141 1 87.75 100 PRO A C 1
ATOM 801 O O . PRO A 1 100 ? -17.594 -4.844 10.188 1 87.75 100 PRO A O 1
ATOM 804 N N . ARG A 1 101 ? -18.297 -5.258 8.102 1 79.88 101 ARG A N 1
ATOM 805 C CA . ARG A 1 101 ? -19.25 -4.156 8.094 1 79.88 101 ARG A CA 1
ATOM 806 C C . ARG A 1 101 ? -20.375 -4.406 9.086 1 79.88 101 ARG A C 1
ATOM 808 O O . ARG A 1 101 ? -20.891 -3.467 9.703 1 79.88 101 ARG A O 1
ATOM 815 N N . ASP A 1 102 ? -20.688 -5.637 9.273 1 84.69 102 ASP A N 1
ATOM 816 C CA . ASP A 1 102 ? -21.672 -6.059 10.266 1 84.69 102 ASP A CA 1
ATOM 817 C C . ASP A 1 102 ? -20.984 -6.633 11.508 1 84.69 102 ASP A C 1
ATOM 819 O O . ASP A 1 102 ? -20.484 -7.758 11.484 1 84.69 102 ASP A O 1
ATOM 823 N N . PRO A 1 103 ? -21.125 -5.902 12.453 1 85.5 103 PRO A N 1
ATOM 824 C CA . PRO A 1 103 ? -20.438 -6.344 13.672 1 85.5 103 PRO A CA 1
ATOM 825 C C . PRO A 1 103 ? -20.953 -7.688 14.188 1 85.5 103 PRO A C 1
ATOM 827 O O . PRO A 1 103 ? -20.234 -8.391 14.898 1 85.5 103 PRO A O 1
ATOM 830 N N . ARG A 1 104 ? -22.156 -8.102 13.914 1 89.25 104 ARG A N 1
ATOM 831 C CA . ARG A 1 104 ? -22.719 -9.375 14.352 1 89.25 104 ARG A CA 1
ATOM 832 C C . ARG A 1 104 ? -21.953 -10.555 13.766 1 89.25 104 ARG A C 1
ATOM 834 O O . ARG A 1 104 ? -22.031 -11.672 14.273 1 89.25 104 ARG A O 1
ATOM 841 N N . MET A 1 105 ? -21.109 -10.141 12.742 1 93.06 105 MET A N 1
ATOM 842 C CA . MET A 1 105 ? -20.375 -11.211 12.07 1 93.06 105 MET A CA 1
ATOM 843 C C . MET A 1 105 ? -18.938 -11.25 12.555 1 93.06 105 MET A C 1
ATOM 845 O O . MET A 1 105 ? -18.141 -12.078 12.086 1 93.06 105 MET A O 1
ATOM 849 N N . ALA A 1 106 ? -18.594 -10.523 13.484 1 92.06 106 ALA A N 1
ATOM 850 C CA . ALA A 1 106 ? -17.203 -10.344 13.898 1 92.06 106 ALA A CA 1
ATOM 851 C C . ALA A 1 106 ? -16.594 -11.664 14.336 1 92.06 106 ALA A C 1
ATOM 853 O O . ALA A 1 106 ? -15.484 -12.008 13.922 1 92.06 106 ALA A O 1
ATOM 854 N N . GLY A 1 107 ? -17.359 -12.391 15.078 1 95.44 107 GLY A N 1
ATOM 855 C CA . GLY A 1 107 ? -16.844 -13.664 15.562 1 95.44 107 GLY A CA 1
ATOM 856 C C . GLY A 1 107 ? -16.609 -14.672 14.453 1 95.44 107 GLY A C 1
ATOM 857 O O . GLY A 1 107 ? -15.539 -15.266 14.375 1 95.44 107 GLY A O 1
ATOM 858 N N . ALA A 1 108 ? -17.547 -14.844 13.625 1 96.94 108 ALA A N 1
ATOM 859 C CA . ALA A 1 108 ? -17.453 -15.797 12.523 1 96.94 108 ALA A CA 1
ATOM 860 C C . ALA A 1 108 ? -16.359 -15.391 11.539 1 96.94 108 ALA A C 1
ATOM 862 O O . ALA A 1 108 ? -15.633 -16.234 11.023 1 96.94 108 ALA A O 1
ATOM 863 N N . VAL A 1 109 ? -16.281 -14.133 11.328 1 97.19 109 VAL A N 1
ATOM 864 C CA . VAL A 1 109 ? -15.242 -13.633 10.43 1 97.19 109 VAL A CA 1
ATOM 865 C C . VAL A 1 109 ? -13.867 -13.883 11.039 1 97.19 109 VAL A C 1
ATOM 867 O O . VAL A 1 109 ? -12.93 -14.266 10.336 1 97.19 109 VAL A O 1
ATOM 870 N N . ALA A 1 110 ? -13.789 -13.711 12.312 1 96.62 110 ALA A N 1
ATOM 871 C CA . ALA A 1 110 ? -12.523 -13.977 12.984 1 96.62 110 ALA A CA 1
ATOM 872 C C . ALA A 1 110 ? -12.125 -15.445 12.844 1 96.62 110 ALA A C 1
ATOM 874 O O . ALA A 1 110 ? -10.953 -15.758 12.578 1 96.62 110 ALA A O 1
ATOM 875 N N . ASP A 1 111 ? -13.055 -16.297 13.023 1 97.5 111 ASP A N 1
ATOM 876 C CA . ASP A 1 111 ? -12.797 -17.719 12.852 1 97.5 111 ASP A CA 1
ATOM 877 C C . ASP A 1 111 ? -12.375 -18.031 11.422 1 97.5 111 ASP A C 1
ATOM 879 O O . ASP A 1 111 ? -11.438 -18.812 11.203 1 97.5 111 ASP A O 1
ATOM 883 N N . LEU A 1 112 ? -13.117 -17.484 10.516 1 98.19 112 LEU A N 1
ATOM 884 C CA . LEU A 1 112 ? -12.789 -17.672 9.109 1 98.19 112 LEU A CA 1
ATOM 885 C C . LEU A 1 112 ? -11.367 -17.203 8.812 1 98.19 112 LEU A C 1
ATOM 887 O O . LEU A 1 112 ? -10.602 -17.906 8.148 1 98.19 112 LEU A O 1
ATOM 891 N N . ARG A 1 113 ? -11.008 -16.047 9.344 1 98.19 113 ARG A N 1
ATOM 892 C CA . ARG A 1 113 ? -9.688 -15.477 9.102 1 98.19 113 ARG A CA 1
ATOM 893 C C . ARG A 1 113 ? -8.594 -16.344 9.719 1 98.19 113 ARG A C 1
ATOM 895 O O . ARG A 1 113 ? -7.508 -16.469 9.148 1 98.19 113 ARG A O 1
ATOM 902 N N . ARG A 1 114 ? -8.836 -16.906 10.852 1 97.44 114 ARG A N 1
ATOM 903 C CA . ARG A 1 114 ? -7.867 -17.828 11.445 1 97.44 114 ARG A CA 1
ATOM 904 C C . ARG A 1 114 ? -7.586 -19 10.508 1 97.44 114 ARG A C 1
ATOM 906 O O . ARG A 1 114 ? -6.434 -19.406 10.336 1 97.44 114 ARG A O 1
ATOM 913 N N . GLY A 1 115 ? -8.656 -19.531 9.961 1 98.19 115 GLY A N 1
ATOM 914 C CA . GLY A 1 115 ? -8.492 -20.594 8.992 1 98.19 115 GLY A CA 1
ATOM 915 C C . GLY A 1 115 ? -7.793 -20.156 7.719 1 98.19 115 GLY A C 1
ATOM 916 O O . GLY A 1 115 ? -6.93 -20.859 7.191 1 98.19 115 GLY A O 1
ATOM 917 N N . LEU A 1 116 ? -8.164 -18.984 7.207 1 98.31 116 LEU A N 1
ATOM 918 C CA . LEU A 1 116 ? -7.586 -18.453 5.977 1 98.31 116 LEU A CA 1
ATOM 919 C C . LEU A 1 116 ? -6.098 -18.172 6.156 1 98.31 116 LEU A C 1
ATOM 921 O O . LEU A 1 116 ? -5.316 -18.328 5.219 1 98.31 116 LEU A O 1
ATOM 925 N N . LEU A 1 117 ? -5.738 -17.75 7.371 1 97.75 117 LEU A N 1
ATOM 926 C CA . LEU A 1 117 ? -4.332 -17.5 7.672 1 97.75 117 LEU A CA 1
ATOM 927 C C . LEU A 1 117 ? -3.514 -18.781 7.523 1 97.75 117 LEU A C 1
ATOM 929 O O . LEU A 1 117 ? -2.322 -18.734 7.211 1 97.75 117 LEU A O 1
ATOM 933 N N . ARG A 1 118 ? -4.125 -19.906 7.641 1 96.31 118 ARG A N 1
ATOM 934 C CA . ARG A 1 118 ? -3.449 -21.203 7.508 1 96.31 118 ARG A CA 1
ATOM 935 C C . ARG A 1 118 ? -3.51 -21.703 6.066 1 96.31 118 ARG A C 1
ATOM 937 O O . ARG A 1 118 ? -2.592 -22.375 5.602 1 96.31 118 ARG A O 1
ATOM 944 N N . LEU A 1 119 ? -4.551 -21.328 5.359 1 97.31 119 LEU A N 1
ATOM 945 C CA . LEU A 1 119 ? -4.859 -22.062 4.141 1 97.31 119 LEU A CA 1
ATOM 946 C C . LEU A 1 119 ? -4.578 -21.203 2.904 1 97.31 119 LEU A C 1
ATOM 948 O O . LEU A 1 119 ? -4.398 -21.734 1.807 1 97.31 119 LEU A O 1
ATOM 952 N N . ALA A 1 120 ? -4.598 -19.906 2.986 1 98.19 120 ALA A N 1
ATOM 953 C CA . ALA A 1 120 ? -4.383 -19.047 1.82 1 98.19 120 ALA A CA 1
ATOM 954 C C . ALA A 1 120 ? -2.924 -19.094 1.374 1 98.19 120 ALA A C 1
ATOM 956 O O . ALA A 1 120 ? -2.012 -18.984 2.199 1 98.19 120 ALA A O 1
ATOM 957 N N . ASP A 1 121 ? -2.768 -19.266 0.069 1 97.75 121 ASP A N 1
ATOM 958 C CA . ASP A 1 121 ? -1.422 -19.219 -0.494 1 97.75 121 ASP A CA 1
ATOM 959 C C . ASP A 1 121 ? -0.944 -17.766 -0.647 1 97.75 121 ASP A C 1
ATOM 961 O O . ASP A 1 121 ? 0.247 -17.484 -0.502 1 97.75 121 ASP A O 1
ATOM 965 N N . VAL A 1 122 ? -1.839 -16.938 -1.009 1 98.5 122 VAL A N 1
ATOM 966 C CA . VAL A 1 122 ? -1.57 -15.516 -1.187 1 98.5 122 VAL A CA 1
ATOM 967 C C . VAL A 1 122 ? -2.648 -14.688 -0.484 1 98.5 122 VAL A C 1
ATOM 969 O O . VAL A 1 122 ? -3.832 -15.031 -0.542 1 98.5 122 VAL A O 1
ATOM 972 N N . ILE A 1 123 ? -2.246 -13.695 0.25 1 98.81 123 ILE A N 1
ATOM 973 C CA . ILE A 1 123 ? -3.102 -12.672 0.836 1 98.81 123 ILE A CA 1
ATOM 974 C C . ILE A 1 123 ? -2.85 -11.328 0.148 1 98.81 123 ILE A C 1
ATOM 976 O O . ILE A 1 123 ? -1.744 -10.789 0.221 1 98.81 123 ILE A O 1
ATOM 980 N N . HIS A 1 124 ? -3.863 -10.852 -0.541 1 98.75 124 HIS A N 1
ATOM 981 C CA . HIS A 1 124 ? -3.727 -9.664 -1.377 1 98.75 124 HIS A CA 1
ATOM 982 C C . HIS A 1 124 ? -4.309 -8.438 -0.688 1 98.75 124 HIS A C 1
ATOM 984 O O . HIS A 1 124 ? -5.402 -8.5 -0.12 1 98.75 124 HIS A O 1
ATOM 990 N N . LEU A 1 125 ? -3.594 -7.332 -0.679 1 98.38 125 LEU A N 1
ATOM 991 C CA . LEU A 1 125 ? -4.035 -5.992 -0.31 1 98.38 125 LEU A CA 1
ATOM 992 C C . LEU A 1 125 ? -3.742 -4.996 -1.429 1 98.38 125 LEU A C 1
ATOM 994 O O . LEU A 1 125 ? -2.943 -5.277 -2.324 1 98.38 125 LEU A O 1
ATOM 998 N N . HIS A 1 126 ? -4.293 -3.797 -1.377 1 98.06 126 HIS A N 1
ATOM 999 C CA . HIS A 1 126 ? -4.277 -2.912 -2.535 1 98.06 126 HIS A CA 1
ATOM 1000 C C . HIS A 1 126 ? -3.166 -1.872 -2.422 1 98.06 126 HIS A C 1
ATOM 1002 O O . HIS A 1 126 ? -2.816 -1.223 -3.41 1 98.06 126 HIS A O 1
ATOM 1008 N N . SER A 1 127 ? -2.654 -1.704 -1.227 1 96.75 127 SER A N 1
ATOM 1009 C CA . SER A 1 127 ? -1.715 -0.597 -1.079 1 96.75 127 SER A CA 1
ATOM 1010 C C . SER A 1 127 ? -0.838 -0.778 0.156 1 96.75 127 SER A C 1
ATOM 1012 O O . SER A 1 127 ? -1.151 -1.584 1.034 1 96.75 127 SER A O 1
ATOM 1014 N N . LEU A 1 128 ? 0.281 -0.001 0.286 1 96.31 128 LEU A N 1
ATOM 1015 C CA . LEU A 1 128 ? 1.18 -0.033 1.436 1 96.31 128 LEU A CA 1
ATOM 1016 C C . LEU A 1 128 ? 0.461 0.425 2.699 1 96.31 128 LEU A C 1
ATOM 1018 O O . LEU A 1 128 ? 0.565 -0.22 3.746 1 96.31 128 LEU A O 1
ATOM 1022 N N . PRO A 1 129 ? -0.388 1.497 2.631 1 94.94 129 PRO A N 1
ATOM 1023 C CA . PRO A 1 129 ? -1.134 1.853 3.842 1 94.94 129 PRO A CA 1
ATOM 1024 C C . PRO A 1 129 ? -2.062 0.735 4.312 1 94.94 129 PRO A C 1
ATOM 1026 O O . PRO A 1 129 ? -2.209 0.517 5.52 1 94.94 129 PRO A O 1
ATOM 1029 N N . ALA A 1 130 ? -2.645 0.032 3.361 1 96.94 130 ALA A N 1
ATOM 1030 C CA . ALA A 1 130 ? -3.506 -1.086 3.734 1 96.94 130 ALA A CA 1
ATOM 1031 C C . ALA A 1 130 ? -2.703 -2.201 4.398 1 96.94 130 ALA A C 1
ATOM 1033 O O . ALA A 1 130 ? -3.141 -2.781 5.395 1 96.94 130 ALA A O 1
ATOM 1034 N N . VAL A 1 131 ? -1.517 -2.512 3.867 1 97.62 131 VAL A N 1
ATOM 1035 C CA . VAL A 1 131 ? -0.654 -3.539 4.441 1 97.62 131 VAL A CA 1
ATOM 1036 C C . VAL A 1 131 ? -0.27 -3.152 5.867 1 97.62 131 VAL A C 1
ATOM 1038 O O . VAL A 1 131 ? -0.348 -3.977 6.785 1 97.62 131 VAL A O 1
ATOM 1041 N N . ALA A 1 132 ? 0.074 -1.851 6.09 1 95.44 132 ALA A N 1
ATOM 1042 C CA . ALA A 1 132 ? 0.461 -1.389 7.422 1 95.44 132 ALA A CA 1
ATOM 1043 C C . ALA A 1 132 ? -0.677 -1.577 8.422 1 95.44 132 ALA A C 1
ATOM 1045 O O . ALA A 1 132 ? -0.476 -2.131 9.5 1 95.44 132 ALA A O 1
ATOM 1046 N N . ALA A 1 133 ? -1.835 -1.202 8.016 1 95.44 133 ALA A N 1
ATOM 1047 C CA . ALA A 1 133 ? -2.992 -1.308 8.898 1 95.44 133 ALA A CA 1
ATOM 1048 C C . ALA A 1 133 ? -3.346 -2.768 9.172 1 95.44 133 ALA A C 1
ATOM 1050 O O . ALA A 1 133 ? -3.627 -3.143 10.312 1 95.44 133 ALA A O 1
ATOM 1051 N N . ALA A 1 134 ? -3.334 -3.58 8.141 1 96.75 134 ALA A N 1
ATOM 1052 C CA . ALA A 1 134 ? -3.709 -4.984 8.266 1 96.75 134 ALA A CA 1
ATOM 1053 C C . ALA A 1 134 ? -2.719 -5.738 9.148 1 96.75 134 ALA A C 1
ATOM 1055 O O . ALA A 1 134 ? -3.117 -6.562 9.977 1 96.75 134 ALA A O 1
ATOM 1056 N N . ARG A 1 135 ? -1.446 -5.453 9.047 1 95.94 135 ARG A N 1
ATOM 1057 C CA . ARG A 1 135 ? -0.426 -6.152 9.82 1 95.94 135 ARG A CA 1
ATOM 1058 C C . ARG A 1 135 ? -0.453 -5.719 11.281 1 95.94 135 ARG A C 1
ATOM 1060 O O . ARG A 1 135 ? -0.019 -6.461 12.164 1 95.94 135 ARG A O 1
ATOM 1067 N N . ALA A 1 136 ? -0.898 -4.504 11.531 1 93.56 136 ALA A N 1
ATOM 1068 C CA . ALA A 1 136 ? -1.07 -4.055 12.914 1 93.56 136 ALA A CA 1
ATOM 1069 C C . ALA A 1 136 ? -2.234 -4.777 13.586 1 93.56 136 ALA A C 1
ATOM 1071 O O . ALA A 1 136 ? -2.242 -4.953 14.805 1 93.56 136 ALA A O 1
ATOM 1072 N N . ALA A 1 137 ? -3.148 -5.293 12.766 1 94.19 137 ALA A N 1
ATOM 1073 C CA . ALA A 1 137 ? -4.387 -5.832 13.32 1 94.19 137 ALA A CA 1
ATOM 1074 C C . ALA A 1 137 ? -4.391 -7.359 13.266 1 94.19 137 ALA A C 1
ATOM 1076 O O . ALA A 1 137 ? -5.062 -8.016 14.07 1 94.19 137 ALA A O 1
ATOM 1077 N N . LEU A 1 138 ? -3.781 -7.902 12.281 1 95.38 138 LEU A N 1
ATOM 1078 C CA . LEU A 1 138 ? -3.789 -9.336 12.023 1 95.38 138 LEU A CA 1
ATOM 1079 C C . LEU A 1 138 ? -2.367 -9.867 11.883 1 95.38 138 LEU A C 1
ATOM 1081 O O . LEU A 1 138 ? -1.478 -9.164 11.406 1 95.38 138 LEU A O 1
ATOM 1085 N N . PRO A 1 139 ? -2.148 -11.141 12.305 1 96.25 139 PRO A N 1
ATOM 1086 C CA . PRO A 1 139 ? -0.83 -11.758 12.141 1 96.25 139 PRO A CA 1
ATOM 1087 C C . PRO A 1 139 ? -0.578 -12.242 10.711 1 96.25 139 PRO A C 1
ATOM 1089 O O . PRO A 1 139 ? -0.359 -13.438 10.492 1 96.25 139 PRO A O 1
ATOM 1092 N N . LEU A 1 140 ? -0.545 -11.375 9.836 1 97.25 140 LEU A N 1
ATOM 1093 C CA . LEU A 1 140 ? -0.369 -11.703 8.43 1 97.25 140 LEU A CA 1
ATOM 1094 C C . LEU A 1 140 ? 1.088 -12.039 8.125 1 97.25 140 LEU A C 1
ATOM 1096 O O . LEU A 1 140 ? 1.983 -11.242 8.414 1 97.25 140 LEU A O 1
ATOM 1100 N N . PRO A 1 141 ? 1.388 -13.172 7.594 1 97 141 PRO A N 1
ATOM 1101 C CA . PRO A 1 141 ? 2.76 -13.5 7.203 1 97 141 PRO A CA 1
ATOM 1102 C C . PRO A 1 141 ? 3.24 -12.703 5.996 1 97 141 PRO A C 1
ATOM 1104 O O . PRO A 1 141 ? 2.66 -12.812 4.91 1 97 141 PRO A O 1
ATOM 1107 N N . PRO A 1 142 ? 4.27 -11.984 6.094 1 95.75 142 PRO A N 1
ATOM 1108 C CA . PRO A 1 142 ? 4.695 -11.078 5.023 1 95.75 142 PRO A CA 1
ATOM 1109 C C . PRO A 1 142 ? 5.016 -11.805 3.723 1 95.75 142 PRO A C 1
ATOM 1111 O O . PRO A 1 142 ? 4.781 -11.266 2.637 1 95.75 142 PRO A O 1
ATOM 1114 N N . GLU A 1 143 ? 5.527 -13.055 3.768 1 94.62 143 GLU A N 1
ATOM 1115 C CA . GLU A 1 143 ? 5.965 -13.773 2.576 1 94.62 143 GLU A CA 1
ATOM 1116 C C . GLU A 1 143 ? 4.773 -14.195 1.717 1 94.62 143 GLU A C 1
ATOM 1118 O O . GLU A 1 143 ? 4.941 -14.57 0.555 1 94.62 143 GLU A O 1
ATOM 1123 N N . ARG A 1 144 ? 3.572 -14.125 2.254 1 97.56 144 ARG A N 1
ATOM 1124 C CA . ARG A 1 144 ? 2.383 -14.5 1.496 1 97.56 144 ARG A CA 1
ATOM 1125 C C . ARG A 1 144 ? 1.584 -13.266 1.085 1 97.56 144 ARG A C 1
ATOM 1127 O O . ARG A 1 144 ? 0.558 -13.383 0.411 1 97.56 144 ARG A O 1
ATOM 1134 N N . LEU A 1 145 ? 1.969 -12.109 1.473 1 98.44 145 LEU A N 1
ATOM 1135 C CA . LEU A 1 145 ? 1.282 -10.875 1.109 1 98.44 145 LEU A CA 1
ATOM 1136 C C . LEU A 1 145 ? 1.661 -10.438 -0.302 1 98.44 145 LEU A C 1
ATOM 1138 O O . LEU A 1 145 ? 2.795 -10.648 -0.738 1 98.44 145 LEU A O 1
ATOM 1142 N N . ARG A 1 146 ? 0.783 -9.922 -1 1 98.62 146 ARG A N 1
ATOM 1143 C CA . ARG A 1 146 ? 0.98 -9.281 -2.297 1 98.62 146 ARG A CA 1
ATOM 1144 C C . ARG A 1 146 ? 0.217 -7.969 -2.377 1 98.62 146 ARG A C 1
ATOM 1146 O O . ARG A 1 146 ? -0.854 -7.828 -1.784 1 98.62 146 ARG A O 1
ATOM 1153 N N . ILE A 1 147 ? 0.744 -7.035 -3.062 1 98.44 147 ILE A N 1
ATOM 1154 C CA . ILE A 1 147 ? 0.09 -5.758 -3.316 1 98.44 147 ILE A CA 1
ATOM 1155 C C . ILE A 1 147 ? -0.234 -5.629 -4.805 1 98.44 147 ILE A C 1
ATOM 1157 O O . ILE A 1 147 ? 0.667 -5.645 -5.645 1 98.44 147 ILE A O 1
ATOM 1161 N N . VAL A 1 148 ? -1.405 -5.539 -5.223 1 98.25 148 VAL A N 1
ATOM 1162 C CA . VAL A 1 148 ? -1.892 -5.172 -6.547 1 98.25 148 VAL A CA 1
ATOM 1163 C C . VAL A 1 148 ? -2.846 -3.984 -6.438 1 98.25 148 VAL A C 1
ATOM 1165 O O . VAL A 1 148 ? -3.885 -4.074 -5.777 1 98.25 148 VAL A O 1
ATOM 1168 N N . PRO A 1 149 ? -2.494 -2.824 -6.98 1 97.62 149 PRO A N 1
ATOM 1169 C CA . PRO A 1 149 ? -3.35 -1.645 -6.832 1 97.62 149 PRO A CA 1
ATOM 1170 C C . PRO A 1 149 ? -4.75 -1.855 -7.406 1 97.62 149 PRO A C 1
ATOM 1172 O O . PRO A 1 149 ? -4.941 -2.711 -8.273 1 97.62 149 PRO A O 1
ATOM 1175 N N . HIS A 1 150 ? -5.715 -1.127 -6.828 1 97.56 150 HIS A N 1
ATOM 1176 C CA . HIS A 1 150 ? -7.039 -1.017 -7.43 1 97.56 150 HIS A CA 1
ATOM 1177 C C . HIS A 1 150 ? -6.973 -0.321 -8.781 1 97.56 150 HIS A C 1
ATOM 1179 O O . HIS A 1 150 ? -6.449 0.79 -8.891 1 97.56 150 HIS A O 1
ATOM 1185 N N . ALA A 1 151 ? -7.402 -1 -9.867 1 96.5 151 ALA A N 1
ATOM 1186 C CA . ALA A 1 151 ? -7.426 -0.394 -11.195 1 96.5 151 ALA A CA 1
ATOM 1187 C C . ALA A 1 151 ? -8.391 0.792 -11.242 1 96.5 151 ALA A C 1
ATOM 1189 O O . ALA A 1 151 ? -9.32 0.874 -10.438 1 96.5 151 ALA A O 1
ATOM 1190 N N . GLY A 1 152 ? -8.094 1.728 -12.141 1 95.62 152 GLY A N 1
ATOM 1191 C CA . GLY A 1 152 ? -9.055 2.787 -12.406 1 95.62 152 GLY A CA 1
ATOM 1192 C C . GLY A 1 152 ? -10.273 2.314 -13.18 1 95.62 152 GLY A C 1
ATOM 1193 O O . GLY A 1 152 ? -10.328 1.161 -13.609 1 95.62 152 GLY A O 1
ATOM 1194 N N . TYR A 1 153 ? -11.141 3.234 -13.32 1 95.62 153 TYR A N 1
ATOM 1195 C CA . TYR A 1 153 ? -12.406 2.898 -13.961 1 95.62 153 TYR A CA 1
ATOM 1196 C C . TYR A 1 153 ? -12.508 3.537 -15.336 1 95.62 153 TYR A C 1
ATOM 1198 O O . TYR A 1 153 ? -13.617 3.756 -15.844 1 95.62 153 TYR A O 1
ATOM 1206 N N . GLU A 1 154 ? -11.336 3.857 -15.852 1 92.5 154 GLU A N 1
ATOM 1207 C CA . GLU A 1 154 ? -11.352 4.445 -17.188 1 92.5 154 GLU A CA 1
ATOM 1208 C C . GLU A 1 154 ? -12.102 3.553 -18.172 1 92.5 154 GLU A C 1
ATOM 1210 O O . GLU A 1 154 ? -11.867 2.344 -18.234 1 92.5 154 GLU A O 1
ATOM 1215 N N . GLY A 1 155 ? -12.992 4.121 -18.891 1 91.06 155 GLY A N 1
ATOM 1216 C CA . GLY A 1 155 ? -13.758 3.396 -19.906 1 91.06 155 GLY A CA 1
ATOM 1217 C C . GLY A 1 155 ? -14.977 2.699 -19.344 1 91.06 155 GLY A C 1
ATOM 1218 O O . GLY A 1 155 ? -15.867 2.285 -20.094 1 91.06 155 GLY A O 1
ATOM 1219 N N . ALA A 1 156 ? -15.078 2.574 -18.062 1 91.88 156 ALA A N 1
ATOM 1220 C CA . ALA A 1 156 ? -16.203 1.874 -17.453 1 91.88 156 ALA A CA 1
ATOM 1221 C C . ALA A 1 156 ? -17.359 2.834 -17.172 1 91.88 156 ALA A C 1
ATOM 1223 O O . ALA A 1 156 ? -18.516 2.41 -17.031 1 91.88 156 ALA A O 1
ATOM 1224 N N . TYR A 1 157 ? -17.016 4.109 -17.047 1 92.81 157 TYR A N 1
ATOM 1225 C CA . TYR A 1 157 ? -18 5.168 -16.828 1 92.81 157 TYR A CA 1
ATOM 1226 C C . TYR A 1 157 ? -17.859 6.258 -17.891 1 92.81 157 TYR A C 1
ATOM 1228 O O . TYR A 1 157 ? -16.75 6.621 -18.266 1 92.81 157 TYR A O 1
ATOM 1236 N N . PRO A 1 158 ? -18.969 6.734 -18.328 1 92.94 158 PRO A N 1
ATOM 1237 C CA . PRO A 1 158 ? -18.859 7.832 -19.281 1 92.94 158 PRO A CA 1
ATOM 1238 C C . PRO A 1 158 ? -18.312 9.117 -18.656 1 92.94 158 PRO A C 1
ATOM 1240 O O . PRO A 1 158 ? -18.5 9.344 -17.453 1 92.94 158 PRO A O 1
ATOM 1243 N N . VAL A 1 159 ? -17.594 9.836 -19.438 1 92.38 159 VAL A N 1
ATOM 1244 C CA . VAL A 1 159 ? -17.125 11.156 -19.031 1 92.38 159 VAL A CA 1
ATOM 1245 C C . VAL A 1 159 ? -18.094 12.219 -19.547 1 92.38 159 VAL A C 1
ATOM 1247 O O . VAL A 1 159 ? -18.344 12.328 -20.75 1 92.38 159 VAL A O 1
ATOM 1250 N N . LEU A 1 160 ? -18.609 12.945 -18.641 1 94.88 160 LEU A N 1
ATOM 1251 C CA . LEU A 1 160 ? -19.641 13.93 -18.984 1 94.88 160 LEU A CA 1
ATOM 1252 C C . LEU A 1 160 ? -19.156 15.344 -18.672 1 94.88 160 LEU A C 1
ATOM 1254 O O . LEU A 1 160 ? -18.266 15.531 -17.844 1 94.88 160 LEU A O 1
ATOM 1258 N N . HIS A 1 161 ? -19.734 16.234 -19.344 1 94.81 161 HIS A N 1
ATOM 1259 C CA . HIS A 1 161 ? -19.453 17.641 -19.078 1 94.81 161 HIS A CA 1
ATOM 1260 C C . HIS A 1 161 ? -20.188 18.141 -17.859 1 94.81 161 HIS A C 1
ATOM 1262 O O . HIS A 1 161 ? -21.359 17.812 -17.656 1 94.81 161 HIS A O 1
ATOM 1268 N N . ARG A 1 162 ? -19.484 18.922 -17.172 1 96 162 ARG A N 1
ATOM 1269 C CA . ARG A 1 162 ? -20.016 19.438 -15.922 1 96 162 ARG A CA 1
ATOM 1270 C C . ARG A 1 162 ? -21.312 20.203 -16.156 1 96 162 ARG A C 1
ATOM 1272 O O . ARG A 1 162 ? -22.297 19.984 -15.453 1 96 162 ARG A O 1
ATOM 1279 N N . SER A 1 163 ? -21.297 21.094 -17.156 1 96.12 163 SER A N 1
ATOM 1280 C CA . SER A 1 163 ? -22.469 21.938 -17.391 1 96.12 163 SER A CA 1
ATOM 1281 C C . SER A 1 163 ? -23.688 21.109 -17.781 1 96.12 163 SER A C 1
ATOM 1283 O O . SER A 1 163 ? -24.797 21.359 -17.312 1 96.12 163 SER A O 1
ATOM 1285 N N . ALA A 1 164 ? -23.453 20.141 -18.562 1 96.88 164 ALA A N 1
ATOM 1286 C CA . ALA A 1 164 ? -24.547 19.281 -18.984 1 96.88 164 ALA A CA 1
ATOM 1287 C C . ALA A 1 164 ? -25.062 18.453 -17.812 1 96.88 164 ALA A C 1
ATOM 1289 O O . ALA A 1 164 ? -26.281 18.297 -17.641 1 96.88 164 ALA A O 1
ATOM 1290 N N . ALA A 1 165 ? -24.156 17.969 -17.031 1 97.06 165 ALA A N 1
ATOM 1291 C CA . ALA A 1 165 ? -24.547 17.172 -15.867 1 97.06 165 ALA A CA 1
ATOM 1292 C C . ALA A 1 165 ? -25.328 18.016 -14.867 1 97.06 165 ALA A C 1
ATOM 1294 O O . ALA A 1 165 ? -26.359 17.578 -14.352 1 97.06 165 ALA A O 1
ATOM 1295 N N . ARG A 1 166 ? -24.906 19.203 -14.609 1 97.56 166 ARG A N 1
ATOM 1296 C CA . ARG A 1 166 ? -25.594 20.078 -13.672 1 97.56 166 ARG A CA 1
ATOM 1297 C C . ARG A 1 166 ? -26.969 20.469 -14.203 1 97.56 166 ARG A C 1
ATOM 1299 O O . ARG A 1 166 ? -27.938 20.516 -13.445 1 97.56 166 ARG A O 1
ATOM 1306 N N . ALA A 1 167 ? -27.016 20.688 -15.43 1 97.19 167 ALA A N 1
ATOM 1307 C CA . ALA A 1 167 ? -28.328 21 -16.016 1 97.19 167 ALA A CA 1
ATOM 1308 C C . ALA A 1 167 ? -29.281 19.828 -15.852 1 97.19 167 ALA A C 1
ATOM 1310 O O . ALA A 1 167 ? -30.438 20 -15.445 1 97.19 167 ALA A O 1
ATOM 1311 N N . ALA A 1 168 ? -28.797 18.703 -16.188 1 95 168 ALA A N 1
ATOM 1312 C CA . ALA A 1 168 ? -29.625 17.5 -16.125 1 95 168 ALA A CA 1
ATOM 1313 C C . ALA A 1 168 ? -30.094 17.219 -14.711 1 95 168 ALA A C 1
ATOM 1315 O O . ALA A 1 168 ? -31.203 16.703 -14.5 1 95 168 ALA A O 1
ATOM 1316 N N . LEU A 1 169 ? -29.281 17.609 -13.695 1 94.56 169 LEU A N 1
ATOM 1317 C CA . LEU A 1 169 ? -29.609 17.312 -12.305 1 94.56 169 LEU A CA 1
ATOM 1318 C C . LEU A 1 169 ? -30.266 18.5 -11.625 1 94.56 169 LEU A C 1
ATOM 1320 O O . LEU A 1 169 ? -30.531 18.469 -10.422 1 94.56 169 LEU A O 1
ATOM 1324 N N . GLY A 1 170 ? -30.469 19.547 -12.398 1 95.94 170 GLY A N 1
ATOM 1325 C CA . GLY A 1 170 ? -31.094 20.734 -11.836 1 95.94 170 GLY A CA 1
ATOM 1326 C C . GLY A 1 170 ? -30.172 21.5 -10.898 1 95.94 170 GLY A C 1
ATOM 1327 O O . GLY A 1 170 ? -30.625 22.078 -9.914 1 95.94 170 GLY A O 1
ATOM 1328 N N . LEU A 1 171 ? -28.859 21.5 -11.227 1 97.19 171 LEU A N 1
ATOM 1329 C CA . LEU A 1 171 ? -27.875 22.078 -10.328 1 97.19 171 LEU A CA 1
ATOM 1330 C C . LEU A 1 171 ? -27.125 23.219 -11.008 1 97.19 171 LEU A C 1
ATOM 1332 O O . LEU A 1 171 ? -26.016 23.594 -10.594 1 97.19 171 LEU A O 1
ATOM 1336 N N . ALA A 1 172 ? -27.578 23.797 -12.109 1 94.81 172 ALA A N 1
ATOM 1337 C CA . ALA A 1 172 ? -26.891 24.812 -12.898 1 94.81 172 ALA A CA 1
ATOM 1338 C C . ALA A 1 172 ? -26.547 26.031 -12.047 1 94.81 172 ALA A C 1
ATOM 1340 O O . ALA A 1 172 ? -25.516 26.672 -12.258 1 94.81 172 ALA A O 1
ATOM 1341 N N . GLY A 1 173 ? -27.266 26.328 -11.008 1 94.12 173 GLY A N 1
ATOM 1342 C CA . GLY A 1 173 ? -27.047 27.531 -10.211 1 94.12 173 GLY A CA 1
ATOM 1343 C C . GLY A 1 173 ? -26.328 27.25 -8.906 1 94.12 173 GLY A C 1
ATOM 1344 O O . GLY A 1 173 ? -26.109 28.172 -8.117 1 94.12 173 GLY A O 1
ATOM 1345 N N . ALA A 1 174 ? -25.828 26.094 -8.75 1 97.56 174 ALA A N 1
ATOM 1346 C CA . ALA A 1 174 ? -25.188 25.734 -7.484 1 97.56 174 ALA A CA 1
ATOM 1347 C C . ALA A 1 174 ? -23.781 26.328 -7.391 1 97.56 174 ALA A C 1
ATOM 1349 O O . ALA A 1 174 ? -23.062 26.359 -8.383 1 97.56 174 ALA A O 1
ATOM 1350 N N . ARG A 1 175 ? -23.531 26.781 -6.203 1 97.69 175 ARG A N 1
ATOM 1351 C CA . ARG A 1 175 ? -22.188 27.281 -5.934 1 97.69 175 ARG A CA 1
ATOM 1352 C C . ARG A 1 175 ? -21.203 26.141 -5.738 1 97.69 175 ARG A C 1
ATOM 1354 O O . ARG A 1 175 ? -20.203 26.031 -6.457 1 97.69 175 ARG A O 1
ATOM 1361 N N . MET A 1 176 ? -21.516 25.312 -4.699 1 98.44 176 MET A N 1
ATOM 1362 C CA . MET A 1 176 ? -20.75 24.094 -4.41 1 98.44 176 MET A CA 1
ATOM 1363 C C . MET A 1 176 ? -21.656 22.875 -4.449 1 98.44 176 MET A C 1
ATOM 1365 O O . MET A 1 176 ? -22.766 22.891 -3.918 1 98.44 176 MET A O 1
ATOM 1369 N N . VAL A 1 177 ? -21.188 21.828 -5.176 1 98.5 177 VAL A N 1
ATOM 1370 C CA . VAL A 1 177 ? -21.906 20.562 -5.195 1 98.5 177 VAL A CA 1
ATOM 1371 C C . VAL A 1 177 ? -21.031 19.469 -4.613 1 98.5 177 VAL A C 1
ATOM 1373 O O . VAL A 1 177 ? -19.953 19.172 -5.141 1 98.5 177 VAL A O 1
ATOM 1376 N N . LEU A 1 178 ? -21.547 18.875 -3.527 1 98.38 178 LEU A N 1
ATOM 1377 C CA . LEU A 1 178 ? -20.906 17.734 -2.887 1 98.38 178 LEU A CA 1
ATOM 1378 C C . LEU A 1 178 ? -21.594 16.422 -3.277 1 98.38 178 LEU A C 1
ATOM 1380 O O . LEU A 1 178 ? -22.797 16.391 -3.477 1 98.38 178 LEU A O 1
ATOM 1384 N N . LEU A 1 179 ? -20.781 15.359 -3.348 1 97 179 LEU A N 1
ATOM 1385 C CA . LEU A 1 179 ? -21.328 14.055 -3.701 1 97 179 LEU A CA 1
ATOM 1386 C C . LEU A 1 179 ? -20.875 12.984 -2.707 1 97 179 LEU A C 1
ATOM 1388 O O . LEU A 1 179 ? -19.688 12.867 -2.416 1 97 179 LEU A O 1
ATOM 1392 N N . LEU A 1 180 ? -21.75 12.297 -2.104 1 95.38 180 LEU A N 1
ATOM 1393 C CA . LEU A 1 180 ? -21.547 11 -1.476 1 95.38 180 LEU A CA 1
ATOM 1394 C C . LEU A 1 180 ? -22.078 9.875 -2.354 1 95.38 180 LEU A C 1
ATOM 1396 O O . LEU A 1 180 ? -23.297 9.664 -2.424 1 95.38 180 LEU A O 1
ATOM 1400 N N . PRO A 1 181 ? -21.156 9.102 -2.982 1 92.06 181 PRO A N 1
ATOM 1401 C CA . PRO A 1 181 ? -21.594 8.078 -3.936 1 92.06 181 PRO A CA 1
ATOM 1402 C C . PRO A 1 181 ? -21.734 6.695 -3.297 1 92.06 181 PRO A C 1
ATOM 1404 O O . PRO A 1 181 ? -21.094 6.41 -2.283 1 92.06 181 PRO A O 1
ATOM 1407 N N . GLY A 1 182 ? -22.578 5.902 -3.883 1 80.81 182 GLY A N 1
ATOM 1408 C CA . GLY A 1 182 ? -22.609 4.473 -3.617 1 80.81 182 GLY A CA 1
ATOM 1409 C C . GLY A 1 182 ? -23.625 4.09 -2.562 1 80.81 182 GLY A C 1
ATOM 1410 O O . GLY A 1 182 ? -24.453 4.914 -2.158 1 80.81 182 GLY A O 1
ATOM 1411 N N . ARG A 1 183 ? -23.562 2.781 -2.246 1 75.56 183 ARG A N 1
ATOM 1412 C CA . ARG A 1 183 ? -24.453 2.256 -1.216 1 75.56 183 ARG A CA 1
ATOM 1413 C C . ARG A 1 183 ? -24.297 3.025 0.091 1 75.56 183 ARG A C 1
ATOM 1415 O O . ARG A 1 183 ? -23.188 3.115 0.633 1 75.56 183 ARG A O 1
ATOM 1422 N N . LEU A 1 184 ? -25.422 3.619 0.503 1 78.81 184 LEU A N 1
ATOM 1423 C CA . LEU A 1 184 ? -25.406 4.418 1.726 1 78.81 184 LEU A CA 1
ATOM 1424 C C . LEU A 1 184 ? -25.438 3.521 2.959 1 78.81 184 LEU A C 1
ATOM 1426 O O . LEU A 1 184 ? -26.484 3.416 3.617 1 78.81 184 LEU A O 1
ATOM 1430 N N . ALA A 1 185 ? -24.25 2.984 3.283 1 79.88 185 ALA A N 1
ATOM 1431 C CA . ALA A 1 185 ? -24.078 2.107 4.438 1 79.88 185 ALA A CA 1
ATOM 1432 C C . ALA A 1 185 ? -23.656 2.9 5.672 1 79.88 185 ALA A C 1
ATOM 1434 O O . ALA A 1 185 ? -23.219 4.051 5.559 1 79.88 185 ALA A O 1
ATOM 1435 N N . ALA A 1 186 ? -23.812 2.266 6.781 1 79.06 186 ALA A N 1
ATOM 1436 C CA . ALA A 1 186 ? -23.547 2.91 8.062 1 79.06 186 ALA A CA 1
ATOM 1437 C C . ALA A 1 186 ? -22.109 3.439 8.125 1 79.06 186 ALA A C 1
ATOM 1439 O O . ALA A 1 186 ? -21.875 4.535 8.633 1 79.06 186 ALA A O 1
ATOM 1440 N N . TYR A 1 187 ? -21.25 2.768 7.602 1 81.06 187 TYR A N 1
ATOM 1441 C CA . TYR A 1 187 ? -19.844 3.158 7.695 1 81.06 187 TYR A CA 1
ATOM 1442 C C . TYR A 1 187 ? -19.578 4.422 6.891 1 81.06 187 TYR A C 1
ATOM 1444 O O . TYR A 1 187 ? -18.547 5.082 7.086 1 81.06 187 TYR A O 1
ATOM 1452 N N . LYS A 1 188 ? -20.453 4.777 5.875 1 86.19 188 LYS A N 1
ATOM 1453 C CA . LYS A 1 188 ? -20.312 6.004 5.094 1 86.19 188 LYS A CA 1
ATOM 1454 C C . LYS A 1 188 ? -20.938 7.191 5.816 1 86.19 188 LYS A C 1
ATOM 1456 O O . LYS A 1 188 ? -20.875 8.328 5.332 1 86.19 188 LYS A O 1
ATOM 1461 N N . ARG A 1 189 ? -21.594 7.047 6.871 1 89.25 189 ARG A N 1
ATOM 1462 C CA . ARG A 1 189 ? -22.156 8.039 7.773 1 89.25 189 ARG A CA 1
ATOM 1463 C C . ARG A 1 189 ? -22.984 9.07 7.008 1 89.25 189 ARG A C 1
ATOM 1465 O O . ARG A 1 189 ? -22.781 10.273 7.18 1 89.25 189 ARG A O 1
ATOM 1472 N N . PRO A 1 190 ? -23.969 8.539 6.203 1 90.25 190 PRO A N 1
ATOM 1473 C CA . PRO A 1 190 ? -24.766 9.5 5.441 1 90.25 190 PRO A CA 1
ATOM 1474 C C . PRO A 1 190 ? -25.547 10.461 6.336 1 90.25 190 PRO A C 1
ATOM 1476 O O . PRO A 1 190 ? -25.656 11.648 6.023 1 90.25 190 PRO A O 1
ATOM 1479 N N . ALA A 1 191 ? -25.984 10.039 7.48 1 89 191 ALA A N 1
ATOM 1480 C CA . ALA A 1 191 ? -26.75 10.898 8.383 1 89 191 ALA A CA 1
ATOM 1481 C C . ALA A 1 191 ? -25.875 12 8.969 1 89 191 ALA A C 1
ATOM 1483 O O . ALA A 1 191 ? -26.297 13.164 9.031 1 89 191 ALA A O 1
ATOM 1484 N N . ALA A 1 192 ? -24.734 11.609 9.336 1 92.5 192 ALA A N 1
ATOM 1485 C CA . ALA A 1 192 ? -23.797 12.594 9.898 1 92.5 192 ALA A CA 1
ATOM 1486 C C . ALA A 1 192 ? -23.422 13.641 8.859 1 92.5 192 ALA A C 1
ATOM 1488 O O . ALA A 1 192 ? -23.281 14.82 9.18 1 92.5 192 ALA A O 1
ATOM 1489 N N . LEU A 1 193 ? -23.266 13.18 7.609 1 95 193 LEU A N 1
ATOM 1490 C CA . LEU A 1 193 ? -22.922 14.102 6.535 1 95 193 LEU A CA 1
ATOM 1491 C C . LEU A 1 193 ? -24.047 15.086 6.266 1 95 193 LEU A C 1
ATOM 1493 O O . LEU A 1 193 ? -23.828 16.281 6.117 1 95 193 LEU A O 1
ATOM 1497 N N . VAL A 1 194 ? -25.219 14.586 6.262 1 92.75 194 VAL A N 1
ATOM 1498 C CA . VAL A 1 194 ? -26.391 15.422 6.023 1 92.75 194 VAL A CA 1
ATOM 1499 C C . VAL A 1 194 ? -26.516 16.469 7.141 1 92.75 194 VAL A C 1
ATOM 1501 O O . VAL A 1 194 ? -26.719 17.641 6.871 1 92.75 194 VAL A O 1
ATOM 1504 N N . GLU A 1 195 ? -26.359 16.016 8.305 1 92.75 195 GLU A N 1
ATOM 1505 C CA . GLU A 1 195 ? -26.453 16.922 9.445 1 92.75 195 GLU A CA 1
ATOM 1506 C C . GLU A 1 195 ? -25.391 18.016 9.391 1 92.75 195 GLU A C 1
ATOM 1508 O O . GLU A 1 195 ? -25.703 19.203 9.555 1 92.75 195 GLU A O 1
ATOM 1513 N N . ALA A 1 196 ? -24.203 17.625 9.164 1 96.19 196 ALA A N 1
ATOM 1514 C CA . ALA A 1 196 ? -23.109 18.578 9.07 1 96.19 196 ALA A CA 1
ATOM 1515 C C . ALA A 1 196 ? -23.328 19.562 7.93 1 96.19 196 ALA A C 1
ATOM 1517 O O . ALA A 1 196 ? -23.125 20.766 8.094 1 96.19 196 ALA A O 1
ATOM 1518 N N . PHE A 1 197 ? -23.781 19.047 6.785 1 96.75 197 PHE A N 1
ATOM 1519 C CA . PHE A 1 197 ? -24.031 19.875 5.613 1 96.75 197 PHE A CA 1
ATOM 1520 C C . PHE A 1 197 ? -25.094 20.922 5.906 1 96.75 197 PHE A C 1
ATOM 1522 O O . PHE A 1 197 ? -24.906 22.109 5.629 1 96.75 197 PHE A O 1
ATOM 1529 N N . CYS A 1 198 ? -26.203 20.484 6.504 1 94.38 198 CYS A N 1
ATOM 1530 C CA . CYS A 1 198 ? -27.312 21.391 6.797 1 94.38 198 CYS A CA 1
ATOM 1531 C C . CYS A 1 198 ? -26.875 22.5 7.754 1 94.38 198 CYS A C 1
ATOM 1533 O O . CYS A 1 198 ? -27.391 23.609 7.695 1 94.38 198 CYS A O 1
ATOM 1535 N N . ARG A 1 199 ? -25.891 22.219 8.539 1 95.88 199 ARG A N 1
ATOM 1536 C CA . ARG A 1 199 ? -25.438 23.156 9.562 1 95.88 199 ARG A CA 1
ATOM 1537 C C . ARG A 1 199 ? -24.531 24.234 8.953 1 95.88 199 ARG A C 1
ATOM 1539 O O . ARG A 1 199 ? -24.562 25.391 9.383 1 95.88 199 ARG A O 1
ATOM 1546 N N . VAL A 1 200 ? -23.766 23.859 7.887 1 98.12 200 VAL A N 1
ATOM 1547 C CA . VAL A 1 200 ? -22.688 24.781 7.559 1 98.12 200 VAL A CA 1
ATOM 1548 C C . VAL A 1 200 ? -22.828 25.266 6.117 1 98.12 200 VAL A C 1
ATOM 1550 O O . VAL A 1 200 ? -22.203 26.25 5.719 1 98.12 200 VAL A O 1
ATOM 1553 N N . ALA A 1 201 ? -23.609 24.656 5.258 1 97.44 201 ALA A N 1
ATOM 1554 C CA . ALA A 1 201 ? -23.656 24.953 3.826 1 97.44 201 ALA A CA 1
ATOM 1555 C C . ALA A 1 201 ? -24.422 26.234 3.545 1 97.44 201 ALA A C 1
ATOM 1557 O O . ALA A 1 201 ? -25.375 26.562 4.262 1 97.44 201 ALA A O 1
ATOM 1558 N N . ALA A 1 202 ? -24.016 26.906 2.572 1 97.69 202 ALA A N 1
ATOM 1559 C CA . ALA A 1 202 ? -24.75 28.078 2.066 1 97.69 202 ALA A CA 1
ATOM 1560 C C . ALA A 1 202 ? -26 27.656 1.318 1 97.69 202 ALA A C 1
ATOM 1562 O O . ALA A 1 202 ? -26.141 26.5 0.922 1 97.69 202 ALA A O 1
ATOM 1563 N N . PRO A 1 203 ? -26.9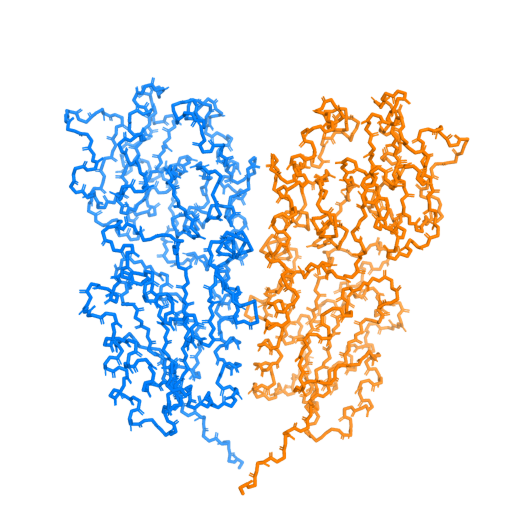06 28.578 1.116 1 96.81 203 PRO A N 1
ATOM 1564 C CA . PRO A 1 203 ? -28.156 28.266 0.419 1 96.81 203 PRO A CA 1
ATOM 1565 C C . PRO A 1 203 ? -27.922 27.766 -1.007 1 96.81 203 PRO A C 1
ATOM 1567 O O . PRO A 1 203 ? -28.734 27 -1.534 1 96.81 203 PRO A O 1
ATOM 1570 N N . GLU A 1 204 ? -26.797 28.141 -1.6 1 97.56 204 GLU A N 1
ATOM 1571 C CA . GLU A 1 204 ? -26.531 27.781 -2.992 1 97.56 204 GLU A CA 1
ATOM 1572 C C . GLU A 1 204 ? -25.766 26.469 -3.092 1 97.56 204 GLU A C 1
ATOM 1574 O O . GLU A 1 204 ? -25.531 25.953 -4.191 1 97.56 204 GLU A O 1
ATOM 1579 N N . ASP A 1 205 ? -25.344 25.953 -1.926 1 98.25 205 ASP A N 1
ATOM 1580 C CA . ASP A 1 205 ? -24.625 24.688 -1.933 1 98.25 205 ASP A CA 1
ATOM 1581 C C . ASP A 1 205 ? -25.594 23.5 -2.059 1 98.25 205 ASP A C 1
ATOM 1583 O O . ASP A 1 205 ? -26.781 23.625 -1.716 1 98.25 205 ASP A O 1
ATOM 1587 N N . ARG A 1 206 ? -25.172 22.391 -2.713 1 97.38 206 ARG A N 1
ATOM 1588 C CA . ARG A 1 206 ? -25.969 21.188 -2.895 1 97.38 206 ARG A CA 1
ATOM 1589 C C . ARG A 1 206 ? -25.188 19.938 -2.49 1 97.38 206 ARG A C 1
ATOM 1591 O O . ARG A 1 206 ? -23.969 19.906 -2.627 1 97.38 206 ARG A O 1
ATOM 1598 N N . LEU A 1 207 ? -25.906 18.984 -1.948 1 96.38 207 LEU A N 1
ATOM 1599 C CA . LEU A 1 207 ? -25.359 17.672 -1.607 1 96.38 207 LEU A CA 1
ATOM 1600 C C . LEU A 1 207 ? -26.125 16.562 -2.311 1 96.38 207 LEU A C 1
ATOM 1602 O O . LEU A 1 207 ? -27.344 16.422 -2.121 1 96.38 207 LEU A O 1
ATOM 1606 N N . ILE A 1 208 ? -25.375 15.805 -3.15 1 94.38 208 ILE A N 1
ATOM 1607 C CA . ILE A 1 208 ? -25.953 14.633 -3.812 1 94.38 208 ILE A CA 1
ATOM 1608 C C . ILE A 1 208 ? -25.641 13.383 -2.994 1 94.38 208 ILE A C 1
ATOM 1610 O O . ILE A 1 208 ? -24.484 13.117 -2.662 1 94.38 208 ILE A O 1
ATOM 1614 N N . LEU A 1 209 ? -26.609 12.703 -2.584 1 91.25 209 LEU A N 1
ATOM 1615 C CA . LEU A 1 209 ? -26.5 11.344 -2.064 1 91.25 209 LEU A CA 1
ATOM 1616 C C . LEU A 1 209 ? -26.953 10.328 -3.113 1 91.25 209 LEU A C 1
ATOM 1618 O O . LEU A 1 209 ? -28.141 10.188 -3.385 1 91.25 209 LEU A O 1
ATOM 1622 N N . ALA A 1 210 ? -25.906 9.719 -3.717 1 86.75 210 ALA A N 1
ATOM 1623 C CA . ALA A 1 210 ? -26.188 8.812 -4.824 1 86.75 210 ALA A CA 1
ATOM 1624 C C . ALA A 1 210 ? -25.984 7.359 -4.41 1 86.75 210 ALA A C 1
ATOM 1626 O O . ALA A 1 210 ? -24.844 6.922 -4.195 1 86.75 210 ALA A O 1
ATOM 1627 N N . GLY A 1 211 ? -27.047 6.613 -4.344 1 76 211 GLY A N 1
ATOM 1628 C CA . GLY A 1 211 ? -26.953 5.184 -4.109 1 76 211 GLY A CA 1
ATOM 1629 C C . GLY A 1 211 ? -28.062 4.652 -3.215 1 76 211 GLY A C 1
ATOM 1630 O O . GLY A 1 211 ? -28.906 5.414 -2.736 1 76 211 GLY A O 1
ATOM 1631 N N . GLN A 1 212 ? -28.141 3.35 -3.174 1 68 212 GLN A N 1
ATOM 1632 C CA . GLN A 1 212 ? -29.172 2.656 -2.422 1 68 212 GLN A CA 1
ATOM 1633 C C . GLN A 1 212 ? -29.078 2.955 -0.93 1 68 212 GLN A C 1
ATOM 1635 O O . GLN A 1 212 ? -28.031 2.688 -0.311 1 68 212 GLN A O 1
ATOM 1640 N N . ALA A 1 213 ? -30 3.793 -0.518 1 65.12 213 ALA A N 1
ATOM 1641 C CA . ALA A 1 213 ? -30.047 4.047 0.919 1 65.12 213 ALA A CA 1
ATOM 1642 C C . ALA A 1 213 ? -30.484 2.809 1.688 1 65.12 213 ALA A C 1
ATOM 1644 O O . ALA A 1 213 ? -31.5 2.188 1.34 1 65.12 213 ALA A O 1
ATOM 1645 N N . LEU A 1 214 ? -29.672 2.422 2.484 1 65.25 214 LEU A N 1
ATOM 1646 C CA . LEU A 1 214 ? -30.125 1.38 3.395 1 65.25 214 LEU A CA 1
ATOM 1647 C C . LEU A 1 214 ? -31.172 1.931 4.367 1 65.25 214 LEU A C 1
ATOM 1649 O O . LEU A 1 214 ? -31.125 3.113 4.715 1 65.25 214 LEU A O 1
ATOM 1653 N N . PRO A 1 215 ? -32.188 1.243 4.613 1 65.62 215 PRO A N 1
ATOM 1654 C CA . PRO A 1 215 ? -33.219 1.716 5.539 1 65.62 215 PRO A CA 1
ATOM 1655 C C . PRO A 1 215 ? -32.625 2.32 6.812 1 65.62 215 PRO A C 1
ATOM 1657 O O . PRO A 1 215 ? -31.703 1.746 7.41 1 65.62 215 PRO A O 1
ATOM 1660 N N . GLY A 1 216 ? -33.094 3.477 7.074 1 67.81 216 GLY A N 1
ATOM 1661 C CA . GLY A 1 216 ? -32.781 4.074 8.367 1 67.81 216 GLY A CA 1
ATOM 1662 C C . GLY A 1 216 ? -31.484 4.844 8.375 1 67.81 216 GLY A C 1
ATOM 1663 O O . GLY A 1 216 ? -31.094 5.395 9.406 1 67.81 216 GLY A O 1
ATOM 1664 N N . VAL A 1 217 ? -30.938 4.863 7.27 1 67.56 217 VAL A N 1
ATOM 1665 C CA . VAL A 1 217 ? -29.609 5.484 7.285 1 67.56 217 VAL A CA 1
ATOM 1666 C C . VAL A 1 217 ? -29.75 6.988 7.055 1 67.56 217 VAL A C 1
ATOM 1668 O O . VAL A 1 217 ? -28.906 7.77 7.512 1 67.56 217 VAL A O 1
ATOM 1671 N N . LEU A 1 218 ? -30.797 7.367 6.398 1 72.88 218 LEU A N 1
ATOM 1672 C CA . LEU A 1 218 ? -31.016 8.797 6.188 1 72.88 218 LEU A CA 1
ATOM 1673 C C . LEU A 1 218 ? -32.031 9.352 7.18 1 72.88 218 LEU A C 1
ATOM 1675 O O . LEU A 1 218 ? -32.938 8.648 7.586 1 72.88 218 LEU A O 1
ATOM 1679 N N . PRO A 1 219 ? -31.844 10.547 7.871 1 64.75 219 PRO A N 1
ATOM 1680 C CA . PRO A 1 219 ? -32.812 11.125 8.812 1 64.75 219 PRO A CA 1
ATOM 1681 C C . PRO A 1 219 ? -34.219 11.266 8.211 1 64.75 219 PRO A C 1
ATOM 1683 O O . PRO A 1 219 ? -34.344 11.5 7.008 1 64.75 219 PRO A O 1
ATOM 1686 N N . PRO A 1 220 ? -35.125 10.953 9.25 1 59.28 220 PRO A N 1
ATOM 1687 C CA . PRO A 1 220 ? -36.531 11.156 8.859 1 59.28 220 PRO A CA 1
ATOM 1688 C C . PRO A 1 220 ? -36.875 12.633 8.68 1 59.28 220 PRO A C 1
ATOM 1690 O O . PRO A 1 220 ? -36.188 13.508 9.219 1 59.28 220 PRO A O 1
ATOM 1693 N N . GLY A 1 221 ? -37.656 13.203 7.75 1 55.69 221 GLY A N 1
ATOM 1694 C CA . GLY A 1 221 ? -38.156 14.562 7.652 1 55.69 221 GLY A CA 1
ATOM 1695 C C . GLY A 1 221 ? -38.125 15.117 6.242 1 55.69 221 GLY A C 1
ATOM 1696 O O . GLY A 1 221 ? -37.625 14.453 5.324 1 55.69 221 GLY A O 1
ATOM 1697 N N . ALA A 1 222 ? -38.75 16.328 6.145 1 55.28 222 ALA A N 1
ATOM 1698 C CA . ALA A 1 222 ? -38.812 16.984 4.844 1 55.28 222 ALA A CA 1
ATOM 1699 C C . ALA A 1 222 ? -37.406 17.281 4.32 1 55.28 222 ALA A C 1
ATOM 1701 O O . ALA A 1 222 ? -36.562 17.844 5.035 1 55.28 222 ALA A O 1
ATOM 1702 N N . PRO A 1 223 ? -36.875 16.672 3.264 1 69.62 223 PRO A N 1
ATOM 1703 C CA . PRO A 1 223 ? -35.469 16.719 2.795 1 69.62 223 PRO A CA 1
ATOM 1704 C C . PRO A 1 223 ? -34.969 18.141 2.576 1 69.62 223 PRO A C 1
ATOM 1706 O O . PRO A 1 223 ? -35.75 19.031 2.217 1 69.62 223 PRO A O 1
ATOM 1709 N N . ASP A 1 224 ? -34.156 18.812 3.318 1 84.81 224 ASP A N 1
ATOM 1710 C CA . ASP A 1 224 ? -33.406 20 2.91 1 84.81 224 ASP A CA 1
ATOM 1711 C C . ASP A 1 224 ? -33.281 20.078 1.389 1 84.81 224 ASP A C 1
ATOM 1713 O O . ASP A 1 224 ? -32.906 19.125 0.728 1 84.81 224 ASP A O 1
ATOM 1717 N N . PRO A 1 225 ? -33.938 21.172 0.96 1 90.19 225 PRO A N 1
ATOM 1718 C CA . PRO A 1 225 ? -34 21.297 -0.498 1 90.19 225 PRO A CA 1
ATOM 1719 C C . PRO A 1 225 ? -32.594 21.266 -1.135 1 90.19 225 PRO A C 1
ATOM 1721 O O . PRO A 1 225 ? -32.469 21.109 -2.354 1 90.19 225 PRO A O 1
ATOM 1724 N N . ARG A 1 226 ? -31.641 21.438 -0.394 1 94.88 226 ARG A N 1
ATOM 1725 C CA . ARG A 1 226 ? -30.266 21.438 -0.896 1 94.88 226 ARG A CA 1
ATOM 1726 C C . ARG A 1 226 ? -29.766 20 -1.069 1 94.88 226 ARG A C 1
ATOM 1728 O O . ARG A 1 226 ? -28.703 19.781 -1.646 1 94.88 226 ARG A O 1
ATOM 1735 N N . LEU A 1 227 ? -30.594 19.078 -0.64 1 92.31 227 LEU A N 1
ATOM 1736 C CA . LEU A 1 227 ? -30.234 17.672 -0.758 1 92.31 227 LEU A CA 1
ATOM 1737 C C . LEU A 1 227 ? -30.859 17.047 -1.999 1 92.31 227 LEU A C 1
ATOM 1739 O O . LEU A 1 227 ? -32.031 17.281 -2.283 1 92.31 227 LEU A O 1
ATOM 1743 N N . LEU A 1 228 ? -30.047 16.344 -2.781 1 89.81 228 LEU A N 1
ATOM 1744 C CA . LEU A 1 228 ? -30.531 15.531 -3.893 1 89.81 228 LEU A CA 1
ATOM 1745 C C . LEU A 1 228 ? -30.281 14.047 -3.625 1 89.81 228 LEU A C 1
ATOM 1747 O O . LEU A 1 228 ? -29.141 13.586 -3.672 1 89.81 228 LEU A O 1
ATOM 1751 N N . LEU A 1 229 ? -31.344 13.359 -3.287 1 86.31 229 LEU A N 1
ATOM 1752 C CA . LEU A 1 229 ? -31.266 11.922 -3.045 1 86.31 229 LEU A CA 1
ATOM 1753 C C . LEU A 1 229 ? -31.562 11.141 -4.32 1 86.31 229 LEU A C 1
ATOM 1755 O O . LEU A 1 229 ? -32.656 11.281 -4.898 1 86.31 229 LEU A O 1
ATOM 1759 N N . LEU A 1 230 ? -30.609 10.375 -4.73 1 83.62 230 LEU A N 1
ATOM 1760 C CA . LEU A 1 230 ? -30.766 9.508 -5.895 1 83.62 230 LEU A CA 1
ATOM 1761 C C . LEU A 1 230 ? -30.672 8.039 -5.5 1 83.62 230 LEU A C 1
ATOM 1763 O O . LEU A 1 230 ? -29.594 7.434 -5.609 1 83.62 230 LEU A O 1
ATOM 1767 N N . PRO A 1 231 ? -31.75 7.461 -4.883 1 70.69 231 PRO A N 1
ATOM 1768 C CA . PRO A 1 231 ? -31.766 6.148 -4.234 1 70.69 231 PRO A CA 1
ATOM 1769 C C . PRO A 1 231 ? -31.453 5.008 -5.199 1 70.69 231 PRO A C 1
ATOM 1771 O O . PRO A 1 231 ? -30.984 3.945 -4.773 1 70.69 231 PRO A O 1
ATOM 1774 N N . ASP A 1 232 ? -32.031 4.918 -6.434 1 65.12 232 ASP A N 1
ATOM 1775 C CA . ASP A 1 232 ? -31.859 3.703 -7.227 1 65.12 232 ASP A CA 1
ATOM 1776 C C . ASP A 1 232 ? -30.391 3.49 -7.59 1 65.12 232 ASP A C 1
ATOM 1778 O O . ASP A 1 232 ? -29.609 4.449 -7.668 1 65.12 232 ASP A O 1
ATOM 1782 N N . PHE A 1 233 ? -29.938 2.141 -7.43 1 61.28 233 PHE A N 1
ATOM 1783 C CA . PHE A 1 233 ? -28.547 1.802 -7.754 1 61.28 233 PHE A CA 1
ATOM 1784 C C . PHE A 1 233 ? -28.078 2.604 -8.953 1 61.28 233 PHE A C 1
ATOM 1786 O O . PHE A 1 233 ? -28.719 2.623 -10 1 61.28 233 PHE A O 1
ATOM 1793 N N . ALA A 1 234 ? -27.234 3.535 -8.531 1 64.94 234 ALA A N 1
ATOM 1794 C CA . ALA A 1 234 ? -26.703 4.426 -9.562 1 64.94 234 ALA A CA 1
ATOM 1795 C C . ALA A 1 234 ? -25.922 3.648 -10.617 1 64.94 234 ALA A C 1
ATOM 1797 O O . ALA A 1 234 ? -24.953 2.963 -10.305 1 64.94 234 ALA A O 1
ATOM 1798 N N . THR A 1 235 ? -26.719 3.387 -11.867 1 79.38 235 THR A N 1
ATOM 1799 C CA . THR A 1 235 ? -26.031 2.891 -13.055 1 79.38 235 THR A CA 1
ATOM 1800 C C . THR A 1 235 ? -24.719 3.641 -13.281 1 79.38 235 THR A C 1
ATOM 1802 O O . THR A 1 235 ? -24.5 4.707 -12.695 1 79.38 235 THR A O 1
ATOM 1805 N N . PRO A 1 236 ? -23.875 3.053 -14.016 1 85.62 236 PRO A N 1
ATOM 1806 C CA . PRO A 1 236 ? -22.641 3.76 -14.352 1 85.62 236 PRO A CA 1
ATOM 1807 C C . PRO A 1 236 ? -22.891 5.152 -14.922 1 85.62 236 PRO A C 1
ATOM 1809 O O . PRO A 1 236 ? -22.156 6.094 -14.609 1 85.62 236 PRO A O 1
ATOM 1812 N N . GLU A 1 237 ? -24 5.297 -15.648 1 88.19 237 GLU A N 1
ATOM 1813 C CA . GLU A 1 237 ? -24.312 6.594 -16.25 1 88.19 237 GLU A CA 1
ATOM 1814 C C . GLU A 1 237 ? -24.719 7.605 -15.172 1 88.19 237 GLU A C 1
ATOM 1816 O O . GLU A 1 237 ? -24.281 8.758 -15.211 1 88.19 237 GLU A O 1
ATOM 1821 N N . ARG A 1 238 ? -25.5 7.109 -14.273 1 88.81 238 ARG A N 1
ATOM 1822 C CA . ARG A 1 238 ? -25.969 8.008 -13.219 1 88.81 238 ARG A CA 1
ATOM 1823 C C . ARG A 1 238 ? -24.828 8.406 -12.289 1 88.81 238 ARG A C 1
ATOM 1825 O O . ARG A 1 238 ? -24.719 9.562 -11.898 1 88.81 238 ARG A O 1
ATOM 1832 N N . LEU A 1 239 ? -24.031 7.5 -12.008 1 90.94 239 LEU A N 1
ATOM 1833 C CA . LEU A 1 239 ? -22.875 7.805 -11.156 1 90.94 239 LEU A CA 1
ATOM 1834 C C . LEU A 1 239 ? -21.938 8.781 -11.836 1 90.94 239 LEU A C 1
ATOM 1836 O O . LEU A 1 239 ? -21.438 9.719 -11.211 1 90.94 239 LEU A O 1
ATOM 1840 N N . ALA A 1 240 ? -21.734 8.562 -13.117 1 93.62 240 ALA A N 1
ATOM 1841 C CA . ALA A 1 240 ? -20.891 9.477 -13.875 1 93.62 240 ALA A CA 1
ATOM 1842 C C . ALA A 1 240 ? -21.484 10.883 -13.898 1 93.62 240 ALA A C 1
ATOM 1844 O O . ALA A 1 240 ? -20.766 11.867 -13.766 1 93.62 240 ALA A O 1
ATOM 1845 N N . GLU A 1 241 ? -22.781 10.953 -14.07 1 94.81 241 GLU A N 1
ATOM 1846 C CA . GLU A 1 241 ? -23.484 12.234 -14.086 1 94.81 241 GLU A CA 1
ATOM 1847 C C . GLU A 1 241 ? -23.312 12.969 -12.758 1 94.81 241 GLU A C 1
ATOM 1849 O O . GLU A 1 241 ? -23.016 14.172 -12.734 1 94.81 241 GLU A O 1
ATOM 1854 N N . CYS A 1 242 ? -23.438 12.211 -11.664 1 95.56 242 CYS A N 1
ATOM 1855 C CA . CYS A 1 242 ? -23.281 12.805 -10.336 1 95.56 242 CYS A CA 1
ATOM 1856 C C . CYS A 1 242 ? -21.859 13.281 -10.117 1 95.56 242 CYS A C 1
ATOM 1858 O O . CYS A 1 242 ? -21.641 14.375 -9.594 1 95.56 242 CYS A O 1
ATOM 1860 N N . HIS A 1 243 ? -20.922 12.555 -10.586 1 96.94 243 HIS A N 1
ATOM 1861 C CA . HIS A 1 243 ? -19.531 12.953 -10.445 1 96.94 243 HIS A CA 1
ATOM 1862 C C . HIS A 1 243 ? -19.234 14.188 -11.289 1 96.94 243 HIS A C 1
ATOM 1864 O O . HIS A 1 243 ? -18.547 15.109 -10.828 1 96.94 243 HIS A O 1
ATOM 1870 N N . ALA A 1 244 ? -19.75 14.203 -12.469 1 97.5 244 ALA A N 1
ATOM 1871 C CA . ALA A 1 244 ? -19.516 15.344 -13.359 1 97.5 244 ALA A CA 1
ATOM 1872 C C . ALA A 1 244 ? -20.094 16.625 -12.773 1 97.5 244 ALA A C 1
ATOM 1874 O O . ALA A 1 244 ? -19.516 17.703 -12.945 1 97.5 244 ALA A O 1
ATOM 1875 N N . ALA A 1 245 ? -21.203 16.469 -12.094 1 97.88 245 ALA A N 1
ATOM 1876 C CA . ALA A 1 245 ? -21.875 17.625 -11.539 1 97.88 245 ALA A CA 1
ATOM 1877 C C . ALA A 1 245 ? -21.188 18.109 -10.266 1 97.88 245 ALA A C 1
ATOM 1879 O O . ALA A 1 245 ? -21.359 19.25 -9.852 1 97.88 245 ALA A O 1
ATOM 1880 N N . ALA A 1 246 ? -20.438 17.359 -9.578 1 98.38 246 ALA A N 1
ATOM 1881 C CA . ALA A 1 246 ? -19.922 17.641 -8.234 1 98.38 246 ALA A CA 1
ATOM 1882 C C . ALA A 1 246 ? -18.609 18.406 -8.281 1 98.38 246 ALA A C 1
ATOM 1884 O O . ALA A 1 246 ? -17.812 18.234 -9.211 1 98.38 246 ALA A O 1
ATOM 1885 N N . ASP A 1 247 ? -18.422 19.234 -7.289 1 98.56 247 ASP A N 1
ATOM 1886 C CA . ASP A 1 247 ? -17.141 19.906 -7.098 1 98.56 247 ASP A CA 1
ATOM 1887 C C . ASP A 1 247 ? -16.188 19.047 -6.285 1 98.56 247 ASP A C 1
ATOM 1889 O O . ASP A 1 247 ? -14.969 19.125 -6.461 1 98.56 247 ASP A O 1
ATOM 1893 N N . LEU A 1 248 ? -16.703 18.312 -5.32 1 98.12 248 LEU A N 1
ATOM 1894 C CA . LEU A 1 248 ? -15.898 17.375 -4.535 1 98.12 248 LEU A CA 1
ATOM 1895 C C . LEU A 1 248 ? -16.719 16.172 -4.109 1 98.12 248 LEU A C 1
ATOM 1897 O O . LEU A 1 248 ? -17.953 16.234 -4.074 1 98.12 248 LEU A O 1
ATOM 1901 N N . VAL A 1 249 ? -16.078 15.055 -3.932 1 98.56 249 VAL A N 1
ATOM 1902 C CA . VAL A 1 249 ? -16.656 13.828 -3.391 1 98.56 249 VAL A CA 1
ATOM 1903 C C . VAL A 1 249 ? -16.312 13.711 -1.907 1 98.56 249 VAL A C 1
ATOM 1905 O O . VAL A 1 249 ? -15.148 13.867 -1.517 1 98.56 249 VAL A O 1
ATOM 1908 N N . VAL A 1 250 ? -17.328 13.516 -1.079 1 98.5 250 VAL A N 1
ATOM 1909 C CA . VAL A 1 250 ? -17.156 13.383 0.364 1 98.5 250 VAL A CA 1
ATOM 1910 C C . VAL A 1 250 ? -17.359 11.938 0.786 1 98.5 250 VAL A C 1
ATOM 1912 O O . VAL A 1 250 ? -18.422 11.352 0.515 1 98.5 250 VAL A O 1
ATOM 1915 N N . LEU A 1 251 ? -16.344 11.391 1.427 1 97.75 251 LEU A N 1
ATOM 1916 C CA . LEU A 1 251 ? -16.375 10.016 1.912 1 97.75 251 LEU A CA 1
ATOM 1917 C C . LEU A 1 251 ? -16.109 9.961 3.41 1 97.75 251 LEU A C 1
ATOM 1919 O O . LEU A 1 251 ? -15 9.602 3.83 1 97.75 251 LEU A O 1
ATOM 1923 N N . PRO A 1 252 ? -17.125 10.281 4.227 1 96.5 252 PRO A N 1
ATOM 1924 C CA . PRO A 1 252 ? -16.938 10.359 5.676 1 96.5 252 PRO A CA 1
ATOM 1925 C C . PRO A 1 252 ? -16.906 8.984 6.34 1 96.5 252 PRO A C 1
ATOM 1927 O O . PRO A 1 252 ? -17.594 8.758 7.336 1 96.5 252 PRO A O 1
ATOM 1930 N N . TYR A 1 253 ? -16 8.109 5.988 1 94.5 253 TYR A N 1
ATOM 1931 C CA . TYR A 1 253 ? -15.922 6.707 6.371 1 94.5 253 TYR A CA 1
ATOM 1932 C C . TYR A 1 253 ? -15.492 6.559 7.824 1 94.5 253 TYR A C 1
ATOM 1934 O O . TYR A 1 253 ? -14.695 7.355 8.328 1 94.5 253 TYR A O 1
ATOM 1942 N N . VAL A 1 254 ? -16.016 5.523 8.445 1 91.81 254 VAL A N 1
ATOM 1943 C CA . VAL A 1 254 ? -15.547 5.141 9.773 1 91.81 254 VAL A CA 1
ATOM 1944 C C . VAL A 1 254 ? -14.289 4.281 9.641 1 91.81 254 VAL A C 1
ATOM 1946 O O . VAL A 1 254 ? -13.391 4.352 10.484 1 91.81 254 VAL A O 1
ATOM 1949 N N . GLN A 1 255 ? -14.211 3.527 8.641 1 91.19 255 GLN A N 1
ATOM 1950 C CA . GLN A 1 255 ? -13.094 2.641 8.344 1 91.19 255 GLN A CA 1
ATOM 1951 C C . GLN A 1 255 ? -12.977 2.383 6.844 1 91.19 255 GLN A C 1
ATOM 1953 O O . GLN A 1 255 ? -13.977 2.4 6.125 1 91.19 255 GLN A O 1
ATOM 1958 N N . SER A 1 256 ? -11.797 2.135 6.441 1 92.69 256 SER A N 1
ATOM 1959 C CA . SER A 1 256 ? -11.57 1.849 5.031 1 92.69 256 SER A CA 1
ATOM 1960 C C . SER A 1 256 ? -10.18 1.264 4.801 1 92.69 256 SER A C 1
ATOM 1962 O O . SER A 1 256 ? -9.18 1.837 5.238 1 92.69 256 SER A O 1
ATOM 1964 N N . LEU A 1 257 ? -10.148 0.118 4.148 1 94.88 257 LEU A N 1
ATOM 1965 C CA . LEU A 1 257 ? -8.883 -0.467 3.725 1 94.88 257 LEU A CA 1
ATOM 1966 C C . LEU A 1 257 ? -8.664 -0.264 2.229 1 94.88 257 LEU A C 1
ATOM 1968 O O . LEU A 1 257 ? -7.527 -0.247 1.758 1 94.88 257 LEU A O 1
ATOM 1972 N N . THR A 1 258 ? -9.695 -0.181 1.451 1 94.62 258 THR A N 1
ATOM 1973 C CA . THR A 1 258 ? -9.773 0.156 0.034 1 94.62 258 THR A CA 1
ATOM 1974 C C . THR A 1 258 ? -11.109 0.822 -0.286 1 94.62 258 THR A C 1
ATOM 1976 O O . THR A 1 258 ? -12.109 0.589 0.401 1 94.62 258 THR A O 1
ATOM 1979 N N . SER A 1 259 ? -11.133 1.72 -1.291 1 95.19 259 SER A N 1
ATOM 1980 C CA . SER A 1 259 ? -12.375 2.396 -1.649 1 95.19 259 SER A CA 1
ATOM 1981 C C . SER A 1 259 ? -12.508 2.543 -3.162 1 95.19 259 SER A C 1
ATOM 1983 O O . SER A 1 259 ? -11.836 3.381 -3.771 1 95.19 259 SER A O 1
ATOM 1985 N N . GLY A 1 260 ? -13.391 1.718 -3.695 1 94.62 260 GLY A N 1
ATOM 1986 C CA . GLY A 1 260 ? -13.719 1.881 -5.102 1 94.62 260 GLY A CA 1
ATOM 1987 C C . GLY A 1 260 ? -14.312 3.24 -5.422 1 94.62 260 GLY A C 1
ATOM 1988 O O . GLY A 1 260 ? -14.078 3.787 -6.5 1 94.62 260 GLY A O 1
ATOM 1989 N N . SER A 1 261 ? -15.055 3.814 -4.488 1 94.75 261 SER A N 1
ATOM 1990 C CA . SER A 1 261 ? -15.641 5.137 -4.672 1 94.75 261 SER A CA 1
ATOM 1991 C C . SER A 1 261 ? -14.562 6.207 -4.809 1 94.75 261 SER A C 1
ATOM 1993 O O . SER A 1 261 ? -14.695 7.133 -5.613 1 94.75 261 SER A O 1
ATOM 1995 N N . ALA A 1 262 ? -13.531 6.117 -3.957 1 97.12 262 ALA A N 1
ATOM 1996 C CA . ALA A 1 262 ? -12.422 7.066 -4.055 1 97.12 262 ALA A CA 1
ATOM 1997 C C . ALA A 1 262 ? -11.695 6.922 -5.387 1 97.12 262 ALA A C 1
ATOM 1999 O O . ALA A 1 262 ? -11.344 7.922 -6.02 1 97.12 262 ALA A O 1
ATOM 2000 N N . VAL A 1 263 ? -11.484 5.656 -5.859 1 97.31 263 VAL A N 1
ATOM 2001 C CA . VAL A 1 263 ? -10.805 5.406 -7.125 1 97.31 263 VAL A CA 1
ATOM 2002 C C . VAL A 1 263 ? -11.656 5.938 -8.281 1 97.31 263 VAL A C 1
ATOM 2004 O O . VAL A 1 263 ? -11.133 6.512 -9.234 1 97.31 263 VAL A O 1
ATOM 2007 N N . LEU A 1 264 ? -13.008 5.781 -8.148 1 96.06 264 LEU A N 1
ATOM 2008 C CA . LEU A 1 264 ? -13.914 6.309 -9.164 1 96.06 264 LEU A CA 1
ATOM 2009 C C . LEU A 1 264 ? -13.844 7.832 -9.219 1 96.06 264 LEU A C 1
ATOM 2011 O O . LEU A 1 264 ? -13.758 8.422 -10.297 1 96.06 264 LEU A O 1
ATOM 2015 N N . ALA A 1 265 ? -13.875 8.422 -8.055 1 97.56 265 ALA A N 1
ATOM 2016 C CA . ALA A 1 265 ? -13.758 9.883 -7.992 1 97.56 265 ALA A CA 1
ATOM 2017 C C . ALA A 1 265 ? -12.477 10.359 -8.664 1 97.56 265 ALA A C 1
ATOM 2019 O O . ALA A 1 265 ? -12.5 11.305 -9.453 1 97.56 265 ALA A O 1
ATOM 2020 N N . GLN A 1 266 ? -11.406 9.711 -8.344 1 97.69 266 GLN A N 1
ATOM 2021 C CA . GLN A 1 266 ? -10.117 10.023 -8.961 1 97.69 266 GLN A CA 1
ATOM 2022 C C . GLN A 1 266 ? -10.188 9.867 -10.477 1 97.69 266 GLN A C 1
ATOM 2024 O O . GLN A 1 266 ? -9.742 10.75 -11.219 1 97.69 266 GLN A O 1
ATOM 2029 N N . THR A 1 267 ? -10.766 8.742 -10.945 1 97 267 THR A N 1
ATOM 2030 C CA . THR A 1 267 ? -10.859 8.43 -12.367 1 97 267 THR A CA 1
ATOM 2031 C C . THR A 1 267 ? -11.656 9.5 -13.109 1 97 267 THR A C 1
ATOM 2033 O O . THR A 1 267 ? -11.312 9.859 -14.242 1 97 267 THR A O 1
ATOM 2036 N N . LEU A 1 268 ? -12.688 9.992 -12.453 1 97 268 LEU A N 1
ATOM 2037 C CA . LEU A 1 268 ? -13.57 10.953 -13.094 1 97 268 LEU A CA 1
ATOM 2038 C C . LEU A 1 268 ? -13.148 12.383 -12.773 1 97 268 LEU A C 1
ATOM 2040 O O . LEU A 1 268 ? -13.891 13.336 -13.031 1 97 268 LEU A O 1
ATOM 2044 N N . GLY A 1 269 ? -11.945 12.555 -12.109 1 97.19 269 GLY A N 1
ATOM 2045 C CA . GLY A 1 269 ? -11.336 13.859 -11.914 1 97.19 269 GLY A CA 1
ATOM 2046 C C . GLY A 1 269 ? -12.008 14.672 -10.828 1 97.19 269 GLY A C 1
ATOM 2047 O O . GLY A 1 269 ? -12.25 15.867 -11 1 97.19 269 GLY A O 1
ATOM 2048 N N . ARG A 1 270 ? -12.336 14.07 -9.734 1 98.25 270 ARG A N 1
ATOM 2049 C CA . ARG A 1 270 ? -12.922 14.758 -8.594 1 98.25 270 ARG A CA 1
ATOM 2050 C C . ARG A 1 270 ? -12.023 14.633 -7.359 1 98.25 270 ARG A C 1
ATOM 2052 O O . ARG A 1 270 ? -11.484 13.562 -7.082 1 98.25 270 ARG A O 1
ATOM 2059 N N . GLY A 1 271 ? -11.797 15.766 -6.656 1 98.44 271 GLY A N 1
ATOM 2060 C CA . GLY A 1 271 ? -11.133 15.688 -5.359 1 98.44 271 GLY A CA 1
ATOM 2061 C C . GLY A 1 271 ? -11.969 14.992 -4.305 1 98.44 271 GLY A C 1
ATOM 2062 O O . GLY A 1 271 ? -13.203 15.055 -4.34 1 98.44 271 GLY A O 1
ATOM 2063 N N . VAL A 1 272 ? -11.32 14.406 -3.332 1 98.75 272 VAL A N 1
ATOM 2064 C CA . VAL A 1 272 ? -12.008 13.641 -2.301 1 98.75 272 VAL A CA 1
ATOM 2065 C C . VAL A 1 272 ? -11.75 14.258 -0.931 1 98.75 272 VAL A C 1
ATOM 2067 O O . VAL A 1 272 ? -10.617 14.633 -0.618 1 98.75 272 VAL A O 1
ATOM 2070 N N . LEU A 1 273 ? -12.773 14.469 -0.168 1 98.75 273 LEU A N 1
ATOM 2071 C CA . LEU A 1 273 ? -12.734 14.828 1.245 1 98.75 273 LEU A CA 1
ATOM 2072 C C . LEU A 1 273 ? -13.086 13.625 2.119 1 98.75 273 LEU A C 1
ATOM 2074 O O . LEU A 1 273 ? -14.148 13.023 1.957 1 98.75 273 LEU A O 1
ATOM 2078 N N . GLY A 1 274 ? -12.211 13.234 2.959 1 98.25 274 GLY A N 1
ATOM 2079 C CA . GLY A 1 274 ? -12.477 12.117 3.857 1 98.25 274 GLY A CA 1
ATOM 2080 C C . GLY A 1 274 ? -11.492 12.039 5.012 1 98.25 274 GLY A C 1
ATOM 2081 O O . GLY A 1 274 ? -10.508 12.773 5.051 1 98.25 274 GLY A O 1
ATOM 2082 N N . PRO A 1 275 ? -11.883 11.18 6.055 1 97.5 275 PRO A N 1
ATOM 2083 C CA . PRO A 1 275 ? -10.961 10.984 7.176 1 97.5 275 PRO A CA 1
ATOM 2084 C C . PRO A 1 275 ? -9.672 10.289 6.758 1 97.5 275 PRO A C 1
ATOM 2086 O O . PRO A 1 275 ? -9.648 9.562 5.762 1 97.5 275 PRO A O 1
ATOM 2089 N N . ASP A 1 276 ? -8.602 10.641 7.492 1 95.5 276 ASP A N 1
ATOM 2090 C CA . ASP A 1 276 ? -7.305 10.008 7.277 1 95.5 276 ASP A CA 1
ATOM 2091 C C . ASP A 1 276 ? -7.348 8.523 7.645 1 95.5 276 ASP A C 1
ATOM 2093 O O . ASP A 1 276 ? -7.07 8.156 8.789 1 95.5 276 ASP A O 1
ATOM 2097 N N . LEU A 1 277 ? -7.703 7.645 6.66 1 95.31 277 LEU A N 1
ATOM 2098 C CA . LEU A 1 277 ? -7.84 6.199 6.785 1 95.31 277 LEU A CA 1
ATOM 2099 C C . LEU A 1 277 ? -7.004 5.48 5.73 1 95.31 277 LEU A C 1
ATOM 2101 O O . LEU A 1 277 ? -6.781 6.016 4.641 1 95.31 277 LEU A O 1
ATOM 2105 N N . PRO A 1 278 ? -6.535 4.316 5.973 1 93.38 278 PRO A N 1
ATOM 2106 C CA . PRO A 1 278 ? -5.66 3.592 5.051 1 93.38 278 PRO A CA 1
ATOM 2107 C C . PRO A 1 278 ? -6.246 3.479 3.646 1 93.38 278 PRO A C 1
ATOM 2109 O O . PRO A 1 278 ? -5.531 3.668 2.658 1 93.38 278 PRO A O 1
ATOM 2112 N N . GLY A 1 279 ? -7.535 3.203 3.521 1 94.94 279 GLY A N 1
ATOM 2113 C CA . GLY A 1 279 ? -8.172 3.035 2.225 1 94.94 279 GLY A CA 1
ATOM 2114 C C . GLY A 1 279 ? -8.211 4.316 1.411 1 94.94 279 GLY A C 1
ATOM 2115 O O . GLY A 1 279 ? -8.234 4.273 0.179 1 94.94 279 GLY A O 1
ATOM 2116 N N . LEU A 1 280 ? -8.227 5.449 2.068 1 96.81 280 LEU A N 1
ATOM 2117 C CA . LEU A 1 280 ? -8.266 6.73 1.373 1 96.81 280 LEU A CA 1
ATOM 2118 C C . LEU A 1 280 ? -6.859 7.246 1.1 1 96.81 280 LEU A C 1
ATOM 2120 O O . LEU A 1 280 ? -6.629 7.934 0.101 1 96.81 280 LEU A O 1
ATOM 2124 N N . ARG A 1 281 ? -5.914 6.855 1.959 1 94.25 281 ARG A N 1
ATOM 2125 C CA . ARG A 1 281 ? -4.52 7.234 1.759 1 94.25 281 ARG A CA 1
ATOM 2126 C C . ARG A 1 281 ? -3.992 6.695 0.433 1 94.25 281 ARG A C 1
ATOM 2128 O O . ARG A 1 281 ? -3.094 7.289 -0.17 1 94.25 281 ARG A O 1
ATOM 2135 N N . ASP A 1 282 ? -4.551 5.637 -0.004 1 92.06 282 ASP A N 1
ATOM 2136 C CA . ASP A 1 282 ? -4.145 5 -1.255 1 92.06 282 ASP A CA 1
ATOM 2137 C C . ASP A 1 282 ? -4.453 5.898 -2.451 1 92.06 282 ASP A C 1
ATOM 2139 O O . ASP A 1 282 ? -3.801 5.801 -3.492 1 92.06 282 ASP A O 1
ATOM 2143 N N . VAL A 1 283 ? -5.414 6.828 -2.307 1 95.62 283 VAL A N 1
ATOM 2144 C CA . VAL A 1 283 ? -5.988 7.516 -3.459 1 95.62 283 VAL A CA 1
ATOM 2145 C C . VAL A 1 283 ? -5.797 9.023 -3.314 1 95.62 283 VAL A C 1
ATOM 2147 O O . VAL A 1 283 ? -5.609 9.727 -4.305 1 95.62 283 VAL A O 1
ATOM 2150 N N . VAL A 1 284 ? -5.785 9.5 -2.109 1 96 284 VAL A N 1
ATOM 2151 C CA . VAL A 1 284 ? -5.918 10.93 -1.858 1 96 284 VAL A CA 1
ATOM 2152 C C . VAL A 1 284 ? -4.609 11.484 -1.304 1 96 284 VAL A C 1
ATOM 2154 O O . VAL A 1 284 ? -4.043 10.93 -0.36 1 96 284 VAL A O 1
ATOM 2157 N N . GLU A 1 285 ? -4.152 12.43 -1.918 1 92.19 285 GLU A N 1
ATOM 2158 C CA . GLU A 1 285 ? -3.049 13.242 -1.405 1 92.19 285 GLU A CA 1
ATOM 2159 C C . GLU A 1 285 ? -3.545 14.586 -0.881 1 92.19 285 GLU A C 1
ATOM 2161 O O . GLU A 1 285 ? -3.92 15.461 -1.662 1 92.19 285 GLU A O 1
ATOM 2166 N N . THR A 1 286 ? -3.453 14.711 0.466 1 93.56 286 THR A N 1
ATOM 2167 C CA . THR A 1 286 ? -3.996 15.906 1.092 1 93.56 286 THR A CA 1
ATOM 2168 C C . THR A 1 286 ? -3.307 17.156 0.552 1 93.56 286 THR A C 1
ATOM 2170 O O . THR A 1 286 ? -2.078 17.203 0.46 1 93.56 286 THR A O 1
ATOM 2173 N N . GLY A 1 287 ? -4.184 18.141 0.153 1 90.12 287 GLY A N 1
ATOM 2174 C CA . GLY A 1 287 ? -3.688 19.391 -0.39 1 90.12 287 GLY A CA 1
ATOM 2175 C C . GLY A 1 287 ? -3.559 19.375 -1.901 1 90.12 287 GLY A C 1
ATOM 2176 O O . GLY A 1 287 ? -3.555 20.422 -2.539 1 90.12 287 GLY A O 1
ATOM 2177 N N . ARG A 1 288 ? -3.475 18.219 -2.512 1 92.38 288 ARG A N 1
ATOM 2178 C CA . ARG A 1 288 ? -3.232 18.125 -3.947 1 92.38 288 ARG A CA 1
ATOM 2179 C C . ARG A 1 288 ? -4.438 17.531 -4.668 1 92.38 288 ARG A C 1
ATOM 2181 O O . ARG A 1 288 ? -4.965 18.125 -5.609 1 92.38 288 ARG A O 1
ATOM 2188 N N . THR A 1 289 ? -4.855 16.375 -4.219 1 96.44 289 THR A N 1
ATOM 2189 C CA . THR A 1 289 ? -5.945 15.695 -4.922 1 96.44 289 THR A CA 1
ATOM 2190 C C . THR A 1 289 ? -7.199 15.641 -4.051 1 96.44 289 THR A C 1
ATOM 2192 O O . THR A 1 289 ? -8.242 15.148 -4.484 1 96.44 289 THR A O 1
ATOM 2195 N N . GLY A 1 290 ? -7.105 16.094 -2.891 1 97.44 290 GLY A N 1
ATOM 2196 C CA . GLY A 1 290 ? -8.172 16.109 -1.905 1 97.44 290 GLY A CA 1
ATOM 2197 C C . GLY A 1 290 ? -7.707 16.516 -0.522 1 97.44 290 GLY A C 1
ATOM 2198 O O . GLY A 1 290 ? -6.727 17.25 -0.385 1 97.44 290 GLY A O 1
ATOM 2199 N N . TRP A 1 291 ? -8.477 16.156 0.502 1 97.44 291 TRP A N 1
ATOM 2200 C CA . TRP A 1 291 ? -8.18 16.5 1.888 1 97.44 291 TRP A CA 1
ATOM 2201 C C . TRP A 1 291 ? -8.547 15.359 2.828 1 97.44 291 TRP A C 1
ATOM 2203 O O . TRP A 1 291 ? -9.727 15.023 2.98 1 97.44 291 TRP A O 1
ATOM 2213 N N . LEU A 1 292 ? -7.551 14.719 3.373 1 97.5 292 LEU A N 1
ATOM 2214 C CA . LEU A 1 292 ? -7.738 13.773 4.465 1 97.5 292 LEU A CA 1
ATOM 2215 C C . LEU A 1 292 ? -7.574 14.461 5.816 1 97.5 292 LEU A C 1
ATOM 2217 O O . LEU A 1 292 ? -6.492 14.945 6.141 1 97.5 292 LEU A O 1
ATOM 2221 N N . HIS A 1 293 ? -8.641 14.492 6.59 1 96.5 293 HIS A N 1
ATOM 2222 C CA . HIS A 1 293 ? -8.641 15.18 7.875 1 96.5 293 HIS A CA 1
ATOM 2223 C C . HIS A 1 293 ? -8.5 14.195 9.031 1 96.5 293 HIS A C 1
ATOM 2225 O O . HIS A 1 293 ? -8.656 12.984 8.836 1 96.5 293 HIS A O 1
ATOM 2231 N N . ASP A 1 294 ? -8.117 14.719 10.211 1 94.5 294 ASP A N 1
ATOM 2232 C CA . ASP A 1 294 ? -8.141 13.93 11.43 1 94.5 294 ASP A CA 1
ATOM 2233 C C . ASP A 1 294 ? -9.539 13.359 11.695 1 94.5 294 ASP A C 1
ATOM 2235 O O . ASP A 1 294 ? -10.516 14.102 11.75 1 94.5 294 ASP A O 1
ATOM 2239 N N . PRO A 1 295 ? -9.633 12.023 11.812 1 94.69 295 PRO A N 1
ATOM 2240 C CA . PRO A 1 295 ? -10.938 11.406 12.039 1 94.69 295 PRO A CA 1
ATOM 2241 C C . PRO A 1 295 ? -11.656 11.969 13.258 1 94.69 295 PRO A C 1
ATOM 2243 O O . PRO A 1 295 ? -12.891 11.898 13.344 1 94.69 295 PRO A O 1
ATOM 2246 N N . ALA A 1 296 ? -10.891 12.586 14.188 1 94.38 296 ALA A N 1
ATOM 2247 C CA . ALA A 1 296 ? -11.484 13.102 15.414 1 94.38 296 ALA A CA 1
ATOM 2248 C C . ALA A 1 296 ? -12.07 14.492 15.211 1 94.38 296 ALA A C 1
ATOM 2250 O O . ALA A 1 296 ? -12.828 14.984 16.047 1 94.38 296 ALA A O 1
ATOM 2251 N N . ARG A 1 297 ? -11.727 15.125 14.148 1 96.31 297 ARG A N 1
ATOM 2252 C CA . ARG A 1 297 ? -12.234 16.469 13.875 1 96.31 297 ARG A CA 1
ATOM 2253 C C . ARG A 1 297 ? -13.727 16.438 13.547 1 96.31 297 ARG A C 1
ATOM 2255 O O . ARG A 1 297 ? -14.164 15.617 12.734 1 96.31 297 ARG A O 1
ATOM 2262 N N . PRO A 1 298 ? -14.523 17.266 14.125 1 97.81 298 PRO A N 1
ATOM 2263 C CA . PRO A 1 298 ? -15.961 17.281 13.828 1 97.81 298 PRO A CA 1
ATOM 2264 C C . PRO A 1 298 ? -16.25 17.531 12.352 1 97.81 298 PRO A C 1
ATOM 2266 O O . PRO A 1 298 ? -15.664 18.422 11.742 1 97.81 298 PRO A O 1
ATOM 2269 N N . LEU A 1 299 ? -17.109 16.781 11.836 1 97.44 299 LEU A N 1
ATOM 2270 C CA . LEU A 1 299 ? -17.406 16.781 10.406 1 97.44 299 LEU A CA 1
ATOM 2271 C C . LEU A 1 299 ? -17.891 18.156 9.953 1 97.44 299 LEU A C 1
ATOM 2273 O O . LEU A 1 299 ? -17.594 18.578 8.836 1 97.44 299 LEU A O 1
ATOM 2277 N N . ASP A 1 300 ? -18.688 18.859 10.805 1 98.06 300 ASP A N 1
ATOM 2278 C CA . ASP A 1 300 ? -19.203 20.156 10.422 1 98.06 300 ASP A CA 1
ATOM 2279 C C . ASP A 1 300 ? -18.062 21.172 10.25 1 98.06 300 ASP A C 1
ATOM 2281 O O . ASP A 1 300 ? -18.125 22.031 9.359 1 98.06 300 ASP A O 1
ATOM 2285 N N . GLU A 1 301 ? -17.047 21.062 11.062 1 98.44 301 GLU A N 1
ATOM 2286 C CA . GLU A 1 301 ? -15.891 21.938 10.922 1 98.44 301 GLU A CA 1
ATOM 2287 C C . GLU A 1 301 ? -15.125 21.641 9.641 1 98.44 301 GLU A C 1
ATOM 2289 O O . GLU A 1 301 ? -14.688 22.562 8.945 1 98.44 301 GLU A O 1
ATOM 2294 N N . VAL A 1 302 ? -15.008 20.391 9.367 1 98.19 302 VAL A N 1
ATOM 2295 C CA . VAL A 1 302 ? -14.305 19.938 8.164 1 98.19 302 VAL A CA 1
ATOM 2296 C C . VAL A 1 302 ? -15.055 20.422 6.922 1 98.19 302 VAL A C 1
ATOM 2298 O O . VAL A 1 302 ? -14.445 20.984 6.008 1 98.19 302 VAL A O 1
ATOM 2301 N N . LEU A 1 303 ? -16.297 20.266 6.887 1 98.44 303 LEU A N 1
ATOM 2302 C CA . LEU A 1 303 ? -17.109 20.656 5.75 1 98.44 303 LEU A CA 1
ATOM 2303 C C . LEU A 1 303 ? -17.094 22.172 5.566 1 98.44 303 LEU A C 1
ATOM 2305 O O . LEU A 1 303 ? -17.016 22.656 4.434 1 98.44 303 LEU A O 1
ATOM 2309 N N . ALA A 1 304 ? -17.219 22.859 6.699 1 98.62 304 ALA A N 1
ATOM 2310 C CA . ALA A 1 304 ? -17.188 24.312 6.621 1 98.62 304 ALA A CA 1
ATOM 2311 C C . ALA A 1 304 ? -15.898 24.812 5.969 1 98.62 304 ALA A C 1
ATOM 2313 O O . ALA A 1 304 ? -15.922 25.688 5.109 1 98.62 304 ALA A O 1
ATOM 2314 N N . THR A 1 305 ? -14.812 24.219 6.391 1 98.19 305 THR A N 1
ATOM 2315 C CA . THR A 1 305 ? -13.523 24.562 5.824 1 98.19 305 THR A CA 1
ATOM 2316 C C . THR A 1 305 ? -13.469 24.234 4.336 1 98.19 305 THR A C 1
ATOM 2318 O O . THR A 1 305 ? -13.023 25.047 3.525 1 98.19 305 THR A O 1
ATOM 2321 N N . ALA A 1 306 ? -13.93 23.047 3.914 1 98.38 306 ALA A N 1
ATOM 2322 C CA . ALA A 1 306 ? -13.922 22.609 2.521 1 98.38 306 ALA A CA 1
ATOM 2323 C C . ALA A 1 306 ? -14.797 23.516 1.655 1 98.38 306 ALA A C 1
ATOM 2325 O O . ALA A 1 306 ? -14.406 23.891 0.547 1 98.38 306 ALA A O 1
ATOM 2326 N N . LEU A 1 307 ? -15.969 23.875 2.152 1 98.5 307 LEU A N 1
ATOM 2327 C CA . LEU A 1 307 ? -16.891 24.734 1.426 1 98.5 307 LEU A CA 1
ATOM 2328 C C . LEU A 1 307 ? -16.312 26.141 1.253 1 98.5 307 LEU A C 1
ATOM 2330 O O . LEU A 1 307 ? -16.5 26.766 0.214 1 98.5 307 LEU A O 1
ATOM 2334 N N . ALA A 1 308 ? -15.609 26.578 2.232 1 98.12 308 ALA A N 1
ATOM 2335 C CA . ALA A 1 308 ? -15.023 27.922 2.191 1 98.12 308 ALA A CA 1
ATOM 2336 C C . ALA A 1 308 ? -13.906 28 1.15 1 98.12 308 ALA A C 1
ATOM 2338 O O . ALA A 1 308 ? -13.656 29.062 0.587 1 98.12 308 ALA A O 1
ATOM 2339 N N . GLU A 1 309 ? -13.219 26.922 0.827 1 96.81 309 GLU A N 1
ATOM 2340 C CA . GLU A 1 309 ? -12.148 26.906 -0.161 1 96.81 309 GLU A CA 1
ATOM 2341 C C . GLU A 1 309 ? -12.68 27.203 -1.56 1 96.81 309 GLU A C 1
ATOM 2343 O O . GLU A 1 309 ? -11.961 27.75 -2.395 1 96.81 309 GLU A O 1
ATOM 2348 N N . GLY A 1 310 ? -13.977 26.75 -1.878 1 97.44 310 GLY A N 1
ATOM 2349 C CA . GLY A 1 310 ? -14.641 27.125 -3.109 1 97.44 310 GLY A CA 1
ATOM 2350 C C . GLY A 1 310 ? -14.375 26.172 -4.258 1 97.44 310 GLY A C 1
ATOM 2351 O O . GLY A 1 310 ? -13.508 25.312 -4.164 1 97.44 310 GLY A O 1
ATOM 2352 N N . PRO A 1 311 ? -15.094 26.344 -5.32 1 96.88 311 PRO A N 1
ATOM 2353 C CA . PRO A 1 311 ? -15.102 25.391 -6.43 1 96.88 311 PRO A CA 1
ATOM 2354 C C . PRO A 1 311 ? -13.789 25.391 -7.215 1 96.88 311 PRO A C 1
ATOM 2356 O O . PRO A 1 311 ? -13.391 24.359 -7.742 1 96.88 311 PRO A O 1
ATOM 2359 N N . GLN A 1 312 ? -13.133 26.516 -7.27 1 97.31 312 GLN A N 1
ATOM 2360 C CA . GLN A 1 312 ? -11.906 26.578 -8.055 1 97.31 312 GLN A CA 1
ATOM 2361 C C . GLN A 1 312 ? -10.812 25.703 -7.445 1 97.31 312 GLN A C 1
ATOM 2363 O O . GLN A 1 312 ? -10.125 24.969 -8.164 1 97.31 312 GLN A O 1
ATOM 2368 N N . VAL A 1 313 ? -10.711 25.766 -6.109 1 97.81 313 VAL A N 1
ATOM 2369 C CA . VAL A 1 313 ? -9.711 24.969 -5.406 1 97.81 313 VAL A CA 1
ATOM 2370 C C . VAL A 1 313 ? -10 23.484 -5.617 1 97.81 313 VAL A C 1
ATOM 2372 O O . VAL A 1 313 ? -9.086 22.703 -5.898 1 97.81 313 VAL A O 1
ATOM 2375 N N . TRP A 1 314 ? -11.164 23.094 -5.598 1 98.25 314 TRP A N 1
ATOM 2376 C CA . TRP A 1 314 ? -11.523 21.688 -5.73 1 98.25 314 TRP A CA 1
ATOM 2377 C C . TRP A 1 314 ? -11.461 21.25 -7.188 1 98.25 314 TRP A C 1
ATOM 2379 O O . TRP A 1 314 ? -11.195 20.078 -7.473 1 98.25 314 TRP A O 1
ATOM 2389 N N . ALA A 1 315 ? -11.695 22.172 -8.148 1 97.56 315 ALA A N 1
ATOM 2390 C CA . ALA A 1 315 ? -11.461 21.844 -9.555 1 97.56 315 ALA A CA 1
ATOM 2391 C C . ALA A 1 315 ? -9.992 21.531 -9.812 1 97.56 315 ALA A C 1
ATOM 2393 O O . ALA A 1 315 ? -9.672 20.594 -10.555 1 97.56 315 ALA A O 1
ATOM 2394 N N . GLU A 1 316 ? -9.172 22.297 -9.164 1 97.5 316 GLU A N 1
ATOM 2395 C CA . GLU A 1 316 ? -7.742 22.047 -9.289 1 97.5 316 GLU A CA 1
ATOM 2396 C C . GLU A 1 316 ? -7.355 20.703 -8.672 1 97.5 316 GLU A C 1
ATOM 2398 O O . GLU A 1 316 ? -6.578 19.953 -9.258 1 97.5 316 GLU A O 1
ATOM 2403 N N . ARG A 1 317 ? -7.898 20.375 -7.492 1 97.5 317 ARG A N 1
ATOM 2404 C CA . ARG A 1 317 ? -7.656 19.094 -6.855 1 97.5 317 ARG A CA 1
ATOM 2405 C C . ARG A 1 317 ? -8.172 17.938 -7.719 1 97.5 317 ARG A C 1
ATOM 2407 O O . ARG A 1 317 ? -7.527 16.906 -7.832 1 97.5 317 ARG A O 1
ATOM 2414 N N . GLY A 1 318 ? -9.344 18.188 -8.352 1 97.75 318 GLY A N 1
ATOM 2415 C CA . GLY A 1 318 ? -9.898 17.188 -9.25 1 97.75 318 GLY A CA 1
ATOM 2416 C C . GLY A 1 318 ? -9.023 16.922 -10.461 1 97.75 318 GLY A C 1
ATOM 2417 O O . GLY A 1 318 ? -8.82 15.773 -10.859 1 97.75 318 GLY A O 1
ATOM 2418 N N . ALA A 1 319 ? -8.531 17.984 -11.031 1 96.12 319 ALA A N 1
ATOM 2419 C CA . ALA A 1 319 ? -7.641 17.844 -12.188 1 96.12 319 ALA A CA 1
ATOM 2420 C C . ALA A 1 319 ? -6.387 17.062 -11.82 1 96.12 319 ALA A C 1
ATOM 2422 O O . ALA A 1 319 ? -5.957 16.188 -12.578 1 96.12 319 ALA A O 1
ATOM 2423 N N .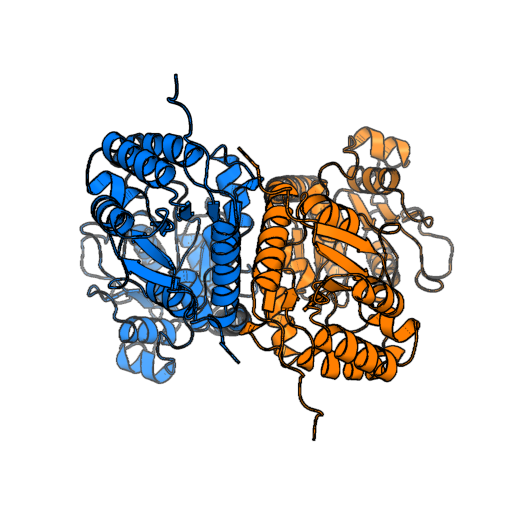 ALA A 1 320 ? -5.863 17.344 -10.648 1 95.12 320 ALA A N 1
ATOM 2424 C CA . ALA A 1 320 ? -4.691 16.609 -10.164 1 95.12 320 ALA A CA 1
ATOM 2425 C C . ALA A 1 320 ? -5.027 15.148 -9.914 1 95.12 320 ALA A C 1
ATOM 2427 O O . ALA A 1 320 ? -4.227 14.258 -10.227 1 95.12 320 ALA A O 1
ATOM 2428 N N . ALA A 1 321 ? -6.168 14.883 -9.367 1 96.94 321 ALA A N 1
ATOM 2429 C CA . ALA A 1 321 ? -6.621 13.516 -9.156 1 96.94 321 ALA A CA 1
ATOM 2430 C C . ALA A 1 321 ? -6.742 12.766 -10.477 1 96.94 321 ALA A C 1
ATOM 2432 O O . ALA A 1 321 ? -6.301 11.617 -10.594 1 96.94 321 ALA A O 1
ATOM 2433 N N . GLY A 1 322 ? -7.348 13.422 -11.438 1 94.5 322 GLY A N 1
ATOM 2434 C CA . GLY A 1 322 ? -7.492 12.812 -12.75 1 94.5 322 GLY A CA 1
ATOM 2435 C C . GLY A 1 322 ? -6.164 12.445 -13.391 1 94.5 322 GLY A C 1
ATOM 2436 O O . GLY A 1 322 ? -6.047 11.398 -14.023 1 94.5 322 GLY A O 1
ATOM 2437 N N . ALA A 1 323 ? -5.211 13.289 -13.227 1 91.62 323 ALA A N 1
ATOM 2438 C CA . ALA A 1 323 ? -3.883 13.016 -13.773 1 91.62 323 ALA A CA 1
ATOM 2439 C C . ALA A 1 323 ? -3.26 11.781 -13.125 1 91.62 323 ALA A C 1
ATOM 2441 O O . ALA A 1 323 ? -2.588 11 -13.797 1 91.62 323 ALA A O 1
ATOM 2442 N N . LEU A 1 324 ? -3.545 11.531 -11.883 1 92.25 324 LEU A N 1
ATOM 2443 C CA . LEU A 1 324 ? -3.008 10.391 -11.156 1 92.25 324 LEU A CA 1
ATOM 2444 C C . LEU A 1 324 ? -3.764 9.109 -11.516 1 92.25 324 LEU A C 1
ATOM 2446 O O . LEU A 1 324 ? -3.209 8.016 -11.438 1 92.25 324 LEU A O 1
ATOM 2450 N N . ALA A 1 325 ? -4.934 9.305 -12 1 92.56 325 ALA A N 1
ATOM 2451 C CA . ALA A 1 325 ? -5.777 8.156 -12.336 1 92.56 325 ALA A CA 1
ATOM 2452 C C . ALA A 1 325 ? -5.168 7.344 -13.469 1 92.56 325 ALA A C 1
ATOM 2454 O O . ALA A 1 325 ? -5.383 6.133 -13.555 1 92.56 325 ALA A O 1
ATOM 2455 N N . ALA A 1 326 ? -4.43 7.977 -14.273 1 88.06 326 ALA A N 1
ATOM 2456 C CA . ALA A 1 326 ? -3.816 7.328 -15.43 1 88.06 326 ALA A CA 1
ATOM 2457 C C . ALA A 1 326 ? -2.822 6.254 -14.992 1 88.06 326 ALA A C 1
ATOM 2459 O O . ALA A 1 326 ? -2.574 5.293 -15.727 1 88.06 326 ALA A O 1
ATOM 2460 N N . ALA A 1 327 ? -2.379 6.402 -13.805 1 94.69 327 ALA A N 1
ATOM 2461 C CA . ALA A 1 327 ? -1.434 5.422 -13.273 1 94.69 327 ALA A CA 1
ATOM 2462 C C . ALA A 1 327 ? -2.137 4.113 -12.93 1 94.69 327 ALA A C 1
ATOM 2464 O O . ALA A 1 327 ? -1.506 3.053 -12.891 1 94.69 327 ALA A O 1
ATOM 2465 N N . ARG A 1 328 ? -3.377 4.141 -12.672 1 96.69 328 ARG A N 1
ATOM 2466 C CA . ARG A 1 328 ? -4.168 2.959 -12.352 1 96.69 328 ARG A CA 1
ATOM 2467 C C . ARG A 1 328 ? -4.75 2.322 -13.609 1 96.69 328 ARG A C 1
ATOM 2469 O O . ARG A 1 328 ? -5.938 2.008 -13.656 1 96.69 328 ARG A O 1
ATOM 2476 N N . ASP A 1 329 ? -3.961 2.166 -14.641 1 95.88 329 ASP A N 1
ATOM 2477 C CA . ASP A 1 329 ? -4.359 1.627 -15.938 1 95.88 329 ASP A CA 1
ATOM 2478 C C . ASP A 1 329 ? -4.742 0.153 -15.828 1 95.88 329 ASP A C 1
ATOM 2480 O O . ASP A 1 329 ? -4.004 -0.643 -15.242 1 95.88 329 ASP A O 1
ATOM 2484 N N . ARG A 1 330 ? -5.879 -0.174 -16.438 1 94.62 330 ARG A N 1
ATOM 2485 C CA . ARG A 1 330 ? -6.406 -1.529 -16.312 1 94.62 330 ARG A CA 1
ATOM 2486 C C . ARG A 1 330 ? -5.445 -2.549 -16.922 1 94.62 330 ARG A C 1
ATOM 2488 O O . ARG A 1 330 ? -5.379 -3.691 -16.453 1 94.62 330 ARG A O 1
ATOM 2495 N N . ARG A 1 331 ? -4.727 -2.277 -18 1 95 331 ARG A N 1
ATOM 2496 C CA . ARG A 1 331 ? -3.775 -3.195 -18.609 1 95 331 ARG A CA 1
ATOM 2497 C C . ARG A 1 331 ? -2.566 -3.42 -17.703 1 95 331 ARG A C 1
ATOM 2499 O O . ARG A 1 331 ? -2.061 -4.539 -17.609 1 95 331 ARG A O 1
ATOM 2506 N N . LEU A 1 332 ? -2.129 -2.307 -17.016 1 96.94 332 LEU A N 1
ATOM 2507 C CA . LEU A 1 332 ? -1.035 -2.414 -16.062 1 96.94 332 LEU A CA 1
ATOM 2508 C C . LEU A 1 332 ? -1.435 -3.289 -14.875 1 96.94 332 LEU A C 1
ATOM 2510 O O . LEU A 1 332 ? -0.727 -4.238 -14.531 1 96.94 332 LEU A O 1
ATOM 2514 N N . VAL A 1 333 ? -2.52 -3.004 -14.273 1 97.12 333 VAL A N 1
ATOM 2515 C CA . VAL A 1 333 ? -2.982 -3.752 -13.109 1 97.12 333 VAL A CA 1
ATOM 2516 C C . VAL A 1 333 ? -3.25 -5.203 -13.5 1 97.12 333 VAL A C 1
ATOM 2518 O O . VAL A 1 333 ? -2.898 -6.125 -12.758 1 97.12 333 VAL A O 1
ATOM 2521 N N . GLY A 1 334 ? -3.895 -5.391 -14.68 1 96.19 334 GLY A N 1
ATOM 2522 C CA . GLY A 1 334 ? -4.109 -6.73 -15.195 1 96.19 334 GLY A CA 1
ATOM 2523 C C . GLY A 1 334 ? -2.822 -7.52 -15.359 1 96.19 334 GLY A C 1
ATOM 2524 O O . GLY A 1 334 ? -2.783 -8.719 -15.086 1 96.19 334 GLY A O 1
ATOM 2525 N N . ALA A 1 335 ? -1.773 -6.895 -15.844 1 96.56 335 ALA A N 1
ATOM 2526 C CA . ALA A 1 335 ? -0.477 -7.543 -16.016 1 96.56 335 ALA A CA 1
ATOM 2527 C C . ALA A 1 335 ? 0.087 -8.008 -14.672 1 96.56 335 ALA A C 1
ATOM 2529 O O . ALA A 1 335 ? 0.672 -9.086 -14.578 1 96.56 335 ALA A O 1
ATOM 2530 N N . ILE A 1 336 ? -0.071 -7.219 -13.617 1 97.81 336 ILE A N 1
ATOM 2531 C CA . ILE A 1 336 ? 0.416 -7.582 -12.289 1 97.81 336 ILE A CA 1
ATOM 2532 C C . ILE A 1 336 ? -0.362 -8.789 -11.766 1 97.81 336 ILE A C 1
ATOM 2534 O O . ILE A 1 336 ? 0.224 -9.719 -11.211 1 97.81 336 ILE A O 1
ATOM 2538 N N . TRP A 1 337 ? -1.688 -8.812 -12 1 97.94 337 TRP A N 1
ATOM 2539 C CA . TRP A 1 337 ? -2.496 -9.969 -11.617 1 97.94 337 TRP A CA 1
ATOM 2540 C C . TRP A 1 337 ? -2.047 -11.219 -12.359 1 97.94 337 TRP A C 1
ATOM 2542 O O . TRP A 1 337 ? -1.923 -12.289 -11.766 1 97.94 337 TRP A O 1
ATOM 2552 N N . ARG A 1 338 ? -1.827 -11.055 -13.641 1 96.38 338 ARG A N 1
ATOM 2553 C CA . ARG A 1 338 ? -1.392 -12.195 -14.438 1 96.38 338 ARG A CA 1
ATOM 2554 C C . ARG A 1 338 ? -0.067 -12.75 -13.93 1 96.38 338 ARG A C 1
ATOM 2556 O O . ARG A 1 338 ? 0.11 -13.969 -13.836 1 96.38 338 ARG A O 1
ATOM 2563 N N . ASP A 1 339 ? 0.888 -11.852 -13.57 1 96.56 339 ASP A N 1
ATOM 2564 C CA . ASP A 1 339 ? 2.154 -12.297 -13 1 96.56 339 ASP A CA 1
ATOM 2565 C C . ASP A 1 339 ? 1.928 -13.109 -11.727 1 96.56 339 ASP A C 1
ATOM 2567 O O . ASP A 1 339 ? 2.506 -14.18 -11.555 1 96.56 339 ASP A O 1
ATOM 2571 N N . LEU A 1 340 ? 1.041 -12.609 -10.828 1 97.56 340 LEU A N 1
ATOM 2572 C CA . LEU A 1 340 ? 0.749 -13.258 -9.555 1 97.56 340 LEU A CA 1
ATOM 2573 C C . LEU A 1 340 ? 0.175 -14.656 -9.773 1 97.56 340 LEU A C 1
ATOM 2575 O O . LEU A 1 340 ? 0.678 -15.633 -9.211 1 97.56 340 LEU A O 1
ATOM 2579 N N . PHE A 1 341 ? -0.789 -14.812 -10.672 1 97.38 341 PHE A N 1
ATOM 2580 C CA . PHE A 1 341 ? -1.455 -16.094 -10.891 1 97.38 341 PHE A CA 1
ATOM 2581 C C . PHE A 1 341 ? -0.524 -17.078 -11.594 1 97.38 341 PHE A C 1
ATOM 2583 O O . PHE A 1 341 ? -0.501 -18.266 -11.258 1 97.38 341 PHE A O 1
ATOM 2590 N N . THR A 1 342 ? 0.206 -16.594 -12.531 1 94.81 342 THR A N 1
ATOM 2591 C CA . THR A 1 342 ? 1.171 -17.438 -13.227 1 94.81 342 THR A CA 1
ATOM 2592 C C . THR A 1 342 ? 2.207 -17.984 -12.25 1 94.81 342 THR A C 1
ATOM 2594 O O . THR A 1 342 ? 2.508 -19.188 -12.266 1 94.81 342 THR A O 1
ATOM 2597 N N . ALA A 1 343 ? 2.746 -17.125 -11.391 1 94.69 343 ALA A N 1
ATOM 2598 C CA . ALA A 1 343 ? 3.738 -17.547 -10.398 1 94.69 343 ALA A CA 1
ATOM 2599 C C . ALA A 1 343 ? 3.143 -18.547 -9.414 1 94.69 343 ALA A C 1
ATOM 2601 O O . ALA A 1 343 ? 3.807 -19.5 -9.016 1 94.69 343 ALA A O 1
ATOM 2602 N N . LEU A 1 344 ? 1.906 -18.266 -8.984 1 95 344 LEU A N 1
ATOM 2603 C CA . LEU A 1 344 ? 1.217 -19.141 -8.047 1 95 344 LEU A CA 1
ATOM 2604 C C . LEU A 1 344 ? 1.075 -20.547 -8.633 1 95 344 LEU A C 1
ATOM 2606 O O . LEU A 1 344 ? 1.316 -21.531 -7.934 1 95 344 LEU A O 1
ATOM 2610 N N . LEU A 1 345 ? 0.822 -20.641 -9.922 1 92.06 345 LEU A N 1
ATOM 2611 C CA . LEU A 1 345 ? 0.597 -21.922 -10.594 1 92.06 345 LEU A CA 1
ATOM 2612 C C . LEU A 1 345 ? 1.919 -22.625 -10.898 1 92.06 345 LEU A C 1
ATOM 2614 O O . LEU A 1 345 ? 1.944 -23.828 -11.164 1 92.06 345 LEU A O 1
ATOM 2618 N N . ALA A 1 346 ? 2.953 -21.891 -10.867 1 89.31 346 ALA A N 1
ATOM 2619 C CA . ALA A 1 346 ? 4.27 -22.453 -11.133 1 89.31 346 ALA A CA 1
ATOM 2620 C C . ALA A 1 346 ? 4.832 -23.141 -9.891 1 89.31 346 ALA A C 1
ATOM 2622 O O . ALA A 1 346 ? 5.789 -23.922 -9.977 1 89.31 346 ALA A O 1
ATOM 2623 N N . GLN A 1 347 ? 4.305 -22.797 -8.727 1 86 347 GLN A N 1
ATOM 2624 C CA . GLN A 1 347 ? 4.762 -23.406 -7.477 1 86 347 GLN A CA 1
ATOM 2625 C C . GLN A 1 347 ? 4.32 -24.859 -7.379 1 86 347 GLN A C 1
ATOM 2627 O O . GLN A 1 347 ? 3.322 -25.266 -7.98 1 86 347 GLN A O 1
ATOM 2632 N N . ALA A 1 348 ? 5.137 -25.609 -6.602 1 77.88 348 ALA A N 1
ATOM 2633 C CA . ALA A 1 348 ? 4.746 -26.984 -6.305 1 77.88 348 ALA A CA 1
ATOM 2634 C C . ALA A 1 348 ? 3.443 -27.031 -5.512 1 77.88 348 ALA A C 1
ATOM 2636 O O . ALA A 1 348 ? 3.178 -26.141 -4.695 1 77.88 348 ALA A O 1
ATOM 2637 N N . PRO A 1 349 ? 2.629 -27.953 -5.867 1 72.44 349 PRO A N 1
ATOM 2638 C CA . PRO A 1 349 ? 1.355 -28.031 -5.148 1 72.44 349 PRO A CA 1
ATOM 2639 C C . PRO A 1 349 ? 1.535 -28.125 -3.635 1 72.44 349 PRO A C 1
ATOM 2641 O O . PRO A 1 349 ? 2.555 -28.625 -3.158 1 72.44 349 PRO A O 1
ATOM 2644 N N . PRO A 1 350 ? 0.731 -27.281 -2.838 1 63.97 350 PRO A N 1
ATOM 2645 C CA . PRO A 1 350 ? 0.834 -27.281 -1.378 1 63.97 350 PRO A CA 1
ATOM 2646 C C . PRO A 1 350 ? 0.645 -28.672 -0.772 1 63.97 350 PRO A C 1
ATOM 2648 O O . PRO A 1 350 ? -0.064 -29.5 -1.341 1 63.97 350 PRO A O 1
ATOM 2651 N N . GLY A 1 351 ? 1.75 -29.172 -0.091 1 57.62 351 GLY A N 1
ATOM 2652 C CA . GLY A 1 351 ? 1.576 -30.453 0.593 1 57.62 351 GLY A CA 1
ATOM 2653 C C . GLY A 1 351 ? 0.365 -30.469 1.506 1 57.62 351 GLY A C 1
ATOM 2654 O O . GLY A 1 351 ? -0.207 -29.422 1.816 1 57.62 351 GLY A O 1
ATOM 2655 N N . ARG A 1 352 ? -0.333 -31.594 1.633 1 50 352 ARG A N 1
ATOM 2656 C CA . ARG A 1 352 ? -1.464 -31.797 2.535 1 50 352 ARG A CA 1
ATOM 2657 C C . ARG A 1 352 ? -1.179 -31.188 3.908 1 50 352 ARG A C 1
ATOM 2659 O O . ARG A 1 352 ? -0.098 -31.391 4.465 1 50 352 ARG A O 1
ATOM 2666 N N . VAL A 1 353 ? -1.663 -29.859 4.16 1 44.69 353 VAL A N 1
ATOM 2667 C CA . VAL A 1 353 ? -1.545 -29.297 5.5 1 44.69 353 VAL A CA 1
ATOM 2668 C C . VAL A 1 353 ? -2.051 -30.312 6.531 1 44.69 353 VAL A C 1
ATOM 2670 O O . VAL A 1 353 ? -3.162 -30.828 6.406 1 44.69 353 VAL A O 1
ATOM 2673 N N . GLY A 1 354 ? -1.144 -31.047 7.18 1 36.47 354 GLY A N 1
ATOM 2674 C CA . GLY A 1 354 ? -1.565 -32 8.195 1 36.47 354 GLY A CA 1
ATOM 2675 C C . GLY A 1 354 ? -2.574 -31.422 9.172 1 36.47 354 GLY A C 1
ATOM 2676 O O . GLY A 1 354 ? -2.711 -30.203 9.281 1 36.47 354 GLY A O 1
ATOM 2677 N N . PRO A 1 355 ? -3.617 -32.281 9.68 1 33.28 355 PRO A N 1
ATOM 2678 C CA . PRO A 1 355 ? -4.691 -31.875 10.602 1 33.28 355 PRO A CA 1
ATOM 2679 C C . PRO A 1 355 ? -4.191 -31.031 11.766 1 33.28 355 PRO A C 1
ATOM 2681 O O . PRO A 1 355 ? -3.037 -31.156 12.18 1 33.28 355 PRO A O 1
ATOM 2684 N N . LEU A 1 356 ? -4.711 -29.656 11.758 1 28.77 356 LEU A N 1
ATOM 2685 C CA . LEU A 1 356 ? -4.402 -29.031 13.039 1 28.77 356 LEU A CA 1
ATOM 2686 C C . LEU A 1 356 ? -4.641 -30.016 14.188 1 28.77 356 LEU A C 1
ATOM 2688 O O . LEU A 1 356 ? -5.746 -30.531 14.344 1 28.77 356 LEU A O 1
ATOM 2692 N N . VAL A 1 357 ? -3.504 -30.719 14.508 1 23.56 357 VAL A N 1
ATOM 2693 C CA . VAL A 1 357 ? -3.73 -31.359 15.797 1 23.56 357 VAL A CA 1
ATOM 2694 C C . VAL A 1 357 ? -4.012 -30.297 16.859 1 23.56 357 VAL A C 1
ATOM 2696 O O . VAL A 1 357 ? -3.342 -29.266 16.906 1 23.56 357 VAL A O 1
ATOM 2699 N N . MET B 1 1 ? 11.031 -42.031 -5.168 1 27.41 1 MET B N 1
ATOM 2700 C CA . MET B 1 1 ? 10.25 -41 -5.859 1 27.41 1 MET B CA 1
ATOM 2701 C C . MET B 1 1 ? 11.148 -39.906 -6.418 1 27.41 1 MET B C 1
ATOM 2703 O O . MET B 1 1 ? 11.93 -39.312 -5.68 1 27.41 1 MET B O 1
ATOM 2707 N N . PHE B 1 2 ? 11.492 -40.031 -7.586 1 29.91 2 PHE B N 1
ATOM 2708 C CA . PHE B 1 2 ? 12.43 -39.188 -8.312 1 29.91 2 PHE B CA 1
ATOM 2709 C C . PHE B 1 2 ? 12 -37.719 -8.25 1 29.91 2 PHE B C 1
ATOM 2711 O O . PHE B 1 2 ? 10.984 -37.344 -8.836 1 29.91 2 PHE B O 1
ATOM 2718 N N . GLU B 1 3 ? 12.133 -37.031 -7.059 1 40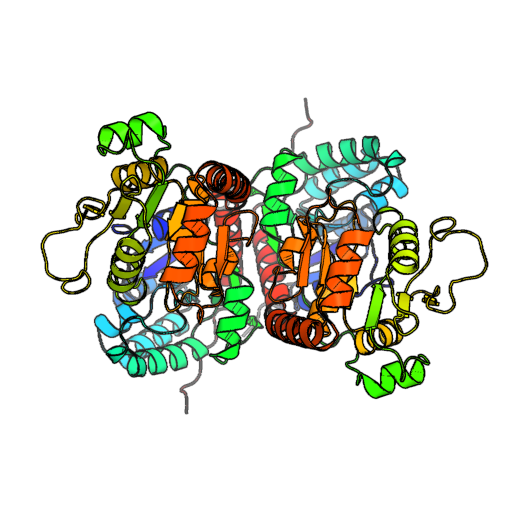.41 3 GLU B N 1
ATOM 2719 C CA . GLU B 1 3 ? 11.93 -35.594 -7.062 1 40.41 3 GLU B CA 1
ATOM 2720 C C . GLU B 1 3 ? 12.656 -34.938 -8.234 1 40.41 3 GLU B C 1
ATOM 2722 O O . GLU B 1 3 ? 13.852 -35.156 -8.438 1 40.41 3 GLU B O 1
ATOM 2727 N N . PRO B 1 4 ? 11.898 -34.844 -9.25 1 44.5 4 PRO B N 1
ATOM 2728 C CA . PRO B 1 4 ? 12.633 -34.188 -10.336 1 44.5 4 PRO B CA 1
ATOM 2729 C C . PRO B 1 4 ? 13.688 -33.219 -9.82 1 44.5 4 PRO B C 1
ATOM 2731 O O . PRO B 1 4 ? 13.531 -32.656 -8.734 1 44.5 4 PRO B O 1
ATOM 2734 N N . PRO B 1 5 ? 14.93 -33.562 -10.062 1 45.16 5 PRO B N 1
ATOM 2735 C CA . PRO B 1 5 ? 15.992 -32.625 -9.609 1 45.16 5 PRO B CA 1
ATOM 2736 C C . PRO B 1 5 ? 15.57 -31.172 -9.664 1 45.16 5 PRO B C 1
ATOM 2738 O O . PRO B 1 5 ? 14.742 -30.797 -10.492 1 45.16 5 PRO B O 1
ATOM 2741 N N . PRO B 1 6 ? 15.609 -30.547 -8.477 1 52.84 6 PRO B N 1
ATOM 2742 C CA . PRO B 1 6 ? 15.25 -29.125 -8.438 1 52.84 6 PRO B CA 1
ATOM 2743 C C . PRO B 1 6 ? 15.711 -28.359 -9.68 1 52.84 6 PRO B C 1
ATOM 2745 O O . PRO B 1 6 ? 16.781 -28.656 -10.227 1 52.84 6 PRO B O 1
ATOM 2748 N N . ALA B 1 7 ? 14.781 -28.047 -10.531 1 67.19 7 ALA B N 1
ATOM 2749 C CA . ALA B 1 7 ? 15.086 -27.25 -11.711 1 67.19 7 ALA B CA 1
ATOM 2750 C C . ALA B 1 7 ? 16.203 -26.25 -11.422 1 67.19 7 ALA B C 1
ATOM 2752 O O . ALA B 1 7 ? 16.281 -25.688 -10.32 1 67.19 7 ALA B O 1
ATOM 2753 N N . ARG B 1 8 ? 17.438 -26.312 -12.141 1 84.81 8 ARG B N 1
ATOM 2754 C CA . ARG B 1 8 ? 18.531 -25.359 -12.062 1 84.81 8 ARG B CA 1
ATOM 2755 C C . ARG B 1 8 ? 18.016 -23.938 -12.031 1 84.81 8 ARG B C 1
ATOM 2757 O O . ARG B 1 8 ? 17.109 -23.578 -12.781 1 84.81 8 ARG B O 1
ATOM 2764 N N . PRO B 1 9 ? 18.5 -23.219 -11.039 1 92.81 9 PRO B N 1
ATOM 2765 C CA . PRO B 1 9 ? 18.078 -21.812 -10.969 1 92.81 9 PRO B CA 1
ATOM 2766 C C . PRO B 1 9 ? 18.359 -21.047 -12.258 1 92.81 9 PRO B C 1
ATOM 2768 O O . PRO B 1 9 ? 19.359 -21.312 -12.93 1 92.81 9 PRO B O 1
ATOM 2771 N N . VAL B 1 10 ? 17.484 -20.297 -12.711 1 94.75 10 VAL B N 1
ATOM 2772 C CA . VAL B 1 10 ? 17.625 -19.453 -13.891 1 94.75 10 VAL B CA 1
ATOM 2773 C C . VAL B 1 10 ? 18.531 -18.266 -13.57 1 94.75 10 VAL B C 1
ATOM 2775 O O . VAL B 1 10 ? 18.312 -17.562 -12.578 1 94.75 10 VAL B O 1
ATOM 2778 N N . PRO B 1 11 ? 19.609 -18.031 -14.359 1 97.25 11 PRO B N 1
ATOM 2779 C CA . PRO B 1 11 ? 20.5 -16.891 -14.102 1 97.25 11 PRO B CA 1
ATOM 2780 C C . PRO B 1 11 ? 19.797 -15.547 -14.312 1 97.25 11 PRO B C 1
ATOM 2782 O O . PRO B 1 11 ? 19.016 -15.398 -15.25 1 97.25 11 PRO B O 1
ATOM 2785 N N . LEU B 1 12 ? 19.969 -14.641 -13.438 1 98.25 12 LEU B N 1
ATOM 2786 C CA . LEU B 1 12 ? 19.531 -13.25 -13.508 1 98.25 12 LEU B CA 1
ATOM 2787 C C . LEU B 1 12 ? 20.703 -12.297 -13.328 1 98.25 12 LEU B C 1
ATOM 2789 O O . LEU B 1 12 ? 21.344 -12.281 -12.266 1 98.25 12 LEU B O 1
ATOM 2793 N N . CYS B 1 13 ? 21.078 -11.547 -14.391 1 98.5 13 CYS B N 1
ATOM 2794 C CA . CYS B 1 13 ? 22.125 -10.531 -14.305 1 98.5 13 CYS B CA 1
ATOM 2795 C C . CYS B 1 13 ? 21.516 -9.141 -14.156 1 98.5 13 CYS B C 1
ATOM 2797 O O . CYS B 1 13 ? 20.5 -8.828 -14.773 1 98.5 13 CYS B O 1
ATOM 2799 N N . TRP B 1 14 ? 22.094 -8.359 -13.281 1 98.38 14 TRP B N 1
ATOM 2800 C CA . TRP B 1 14 ? 21.656 -6.973 -13.188 1 98.38 14 TRP B CA 1
ATOM 2801 C C . TRP B 1 14 ? 22.812 -6.012 -13.367 1 98.38 14 TRP B C 1
ATOM 2803 O O . TRP B 1 14 ? 23.984 -6.395 -13.203 1 98.38 14 TRP B O 1
ATOM 2813 N N . PHE B 1 15 ? 22.516 -4.871 -13.891 1 98.19 15 PHE B N 1
ATOM 2814 C CA . PHE B 1 15 ? 23.5 -3.818 -14.148 1 98.19 15 PHE B CA 1
ATOM 2815 C C . PHE B 1 15 ? 22.891 -2.445 -13.883 1 98.19 15 PHE B C 1
ATOM 2817 O O . PHE B 1 15 ? 21.703 -2.217 -14.156 1 98.19 15 PHE B O 1
ATOM 2824 N N . PRO B 1 16 ? 23.609 -1.524 -13.242 1 97.5 16 PRO B N 1
ATOM 2825 C CA . PRO B 1 16 ? 24.953 -1.688 -12.695 1 97.5 16 PRO B CA 1
ATOM 2826 C C . PRO B 1 16 ? 24.953 -2.293 -11.297 1 97.5 16 PRO B C 1
ATOM 2828 O O . PRO B 1 16 ? 23.891 -2.6 -10.75 1 97.5 16 PRO B O 1
ATOM 2831 N N . ASP B 1 17 ? 26.125 -2.582 -10.773 1 96.62 17 ASP B N 1
ATOM 2832 C CA . ASP B 1 17 ? 26.297 -3.047 -9.406 1 96.62 17 ASP B CA 1
ATOM 2833 C C . ASP B 1 17 ? 26.562 -1.882 -8.453 1 96.62 17 ASP B C 1
ATOM 2835 O O . ASP B 1 17 ? 27.688 -1.37 -8.398 1 96.62 17 ASP B O 1
ATOM 2839 N N . TYR B 1 18 ? 25.562 -1.506 -7.715 1 92.75 18 TYR B N 1
ATOM 2840 C CA . TYR B 1 18 ? 25.719 -0.397 -6.781 1 92.75 18 TYR B CA 1
ATOM 2841 C C . TYR B 1 18 ? 25.562 -0.874 -5.34 1 92.75 18 TYR B C 1
ATOM 2843 O O . TYR B 1 18 ? 25.219 -0.091 -4.453 1 92.75 18 TYR B O 1
ATOM 2851 N N . ARG B 1 19 ? 25.891 -2.148 -4.984 1 92.44 19 ARG B N 1
ATOM 2852 C CA . ARG B 1 19 ? 25.688 -2.74 -3.668 1 92.44 19 ARG B CA 1
ATOM 2853 C C . ARG B 1 19 ? 26.609 -2.115 -2.631 1 92.44 19 ARG B C 1
ATOM 2855 O O . ARG B 1 19 ? 26.297 -2.104 -1.438 1 92.44 19 ARG B O 1
ATOM 2862 N N . ASP B 1 20 ? 27.609 -1.52 -3.156 1 85.94 20 ASP B N 1
ATOM 2863 C CA . ASP B 1 20 ? 28.578 -0.914 -2.242 1 85.94 20 ASP B CA 1
ATOM 2864 C C . ASP B 1 20 ? 28.078 0.432 -1.727 1 85.94 20 ASP B C 1
ATOM 2866 O O . ASP B 1 20 ? 28.547 0.921 -0.695 1 85.94 20 ASP B O 1
ATOM 2870 N N . THR B 1 21 ? 27.141 1.005 -2.463 1 78.25 21 THR B N 1
ATOM 2871 C CA . THR B 1 21 ? 26.719 2.355 -2.098 1 78.25 21 THR B CA 1
ATOM 2872 C C . THR B 1 21 ? 25.391 2.334 -1.364 1 78.25 21 THR B C 1
ATOM 2874 O O . THR B 1 21 ? 25.109 3.199 -0.528 1 78.25 21 THR B O 1
ATOM 2877 N N . ASN B 1 22 ? 24.609 1.456 -1.684 1 79.56 22 ASN B N 1
ATOM 2878 C CA . ASN B 1 22 ? 23.359 1.33 -0.959 1 79.56 22 ASN B CA 1
ATOM 2879 C C . ASN B 1 22 ? 22.828 -0.104 -0.981 1 79.56 22 ASN B C 1
ATOM 2881 O O . ASN B 1 22 ? 23.109 -0.855 -1.918 1 79.56 22 ASN B O 1
ATOM 2885 N N . PRO B 1 23 ? 22.062 -0.463 0.033 1 90 23 PRO B N 1
ATOM 2886 C CA . PRO B 1 23 ? 21.641 -1.856 0.193 1 90 23 PRO B CA 1
ATOM 2887 C C . PRO B 1 23 ? 20.453 -2.217 -0.692 1 90 23 PRO B C 1
ATOM 2889 O O . PRO B 1 23 ? 19.969 -3.355 -0.659 1 90 23 PRO B O 1
ATOM 2892 N N . TYR B 1 24 ? 19.922 -1.335 -1.541 1 93.56 24 TYR B N 1
ATOM 2893 C CA . TYR B 1 24 ? 18.734 -1.555 -2.342 1 93.56 24 TYR B CA 1
ATOM 2894 C C . TYR B 1 24 ? 18.844 -2.832 -3.164 1 93.56 24 TYR B C 1
ATOM 2896 O O . TYR B 1 24 ? 18 -3.721 -3.068 1 93.56 24 TYR B O 1
ATOM 2904 N N . GLN B 1 25 ? 19.922 -2.961 -3.984 1 95.94 25 GLN B N 1
ATOM 2905 C CA . GLN B 1 25 ? 20.078 -4.121 -4.852 1 95.94 25 GLN B CA 1
ATOM 2906 C C . GLN B 1 25 ? 20.328 -5.387 -4.039 1 95.94 25 GLN B C 1
ATOM 2908 O O . GLN B 1 25 ? 19.828 -6.461 -4.375 1 95.94 25 GLN B O 1
ATOM 2913 N N . THR B 1 26 ? 21.094 -5.23 -2.895 1 93.44 26 THR B N 1
ATOM 2914 C CA . THR B 1 26 ? 21.328 -6.375 -2.021 1 93.44 26 THR B CA 1
ATOM 2915 C C . THR B 1 26 ? 20.016 -6.93 -1.487 1 93.44 26 THR B C 1
ATOM 2917 O O . THR B 1 26 ? 19.75 -8.133 -1.585 1 93.44 26 THR B O 1
ATOM 2920 N N . LEU B 1 27 ? 19.219 -6.047 -1.028 1 91.19 27 LEU B N 1
ATOM 2921 C CA . LEU B 1 27 ? 17.953 -6.449 -0.44 1 91.19 27 LEU B CA 1
ATOM 2922 C C . LEU B 1 27 ? 17.016 -7.012 -1.503 1 91.19 27 LEU B C 1
ATOM 2924 O O . LEU B 1 27 ? 16.266 -7.961 -1.242 1 91.19 27 LEU B O 1
ATOM 2928 N N . LEU B 1 28 ? 16.969 -6.438 -2.684 1 94.75 28 LEU B N 1
ATOM 2929 C CA . LEU B 1 28 ? 16.141 -6.914 -3.783 1 94.75 28 LEU B CA 1
ATOM 2930 C C . LEU B 1 28 ? 16.531 -8.336 -4.184 1 94.75 28 LEU B C 1
ATOM 2932 O O . LEU B 1 28 ? 15.688 -9.234 -4.203 1 94.75 28 LEU B O 1
ATOM 2936 N N . TYR B 1 29 ? 17.812 -8.633 -4.414 1 96.06 29 TYR B N 1
ATOM 2937 C CA . TYR B 1 29 ? 18.234 -9.875 -5.066 1 96.06 29 TYR B CA 1
ATOM 2938 C C . TYR B 1 29 ? 18.438 -10.977 -4.043 1 96.06 29 TYR B C 1
ATOM 2940 O O . TYR B 1 29 ? 18.391 -12.164 -4.379 1 96.06 29 TYR B O 1
ATOM 2948 N N . GLU B 1 30 ? 18.625 -10.641 -2.764 1 90 30 GLU B N 1
ATOM 2949 C CA . GLU B 1 30 ? 18.703 -11.656 -1.718 1 90 30 GLU B CA 1
ATOM 2950 C C . GLU B 1 30 ? 17.328 -12.25 -1.413 1 90 30 GLU B C 1
ATOM 2952 O O . GLU B 1 30 ? 17.234 -13.359 -0.874 1 90 30 GLU B O 1
ATOM 2957 N N . GLY B 1 31 ? 16.328 -11.594 -1.827 1 85.38 31 GLY B N 1
ATOM 2958 C CA . GLY B 1 31 ? 14.969 -12 -1.503 1 85.38 31 GLY B CA 1
ATOM 2959 C C . GLY B 1 31 ? 14.328 -12.844 -2.588 1 85.38 31 GLY B C 1
ATOM 2960 O O . GLY B 1 31 ? 13.148 -13.203 -2.488 1 85.38 31 GLY B O 1
ATOM 2961 N N . LEU B 1 32 ? 14.969 -13.227 -3.652 1 91.44 32 LEU B N 1
ATOM 2962 C CA . LEU B 1 32 ? 14.344 -13.852 -4.816 1 91.44 32 LEU B CA 1
ATOM 2963 C C . LEU B 1 32 ? 14.258 -15.367 -4.641 1 91.44 32 LEU B C 1
ATOM 2965 O O . LEU B 1 32 ? 13.586 -16.047 -5.422 1 91.44 32 LEU B O 1
ATOM 2969 N N . GLY B 1 33 ? 14.758 -16.016 -3.568 1 83.25 33 GLY B N 1
ATOM 2970 C CA . GLY B 1 33 ? 14.617 -17.453 -3.336 1 83.25 33 GLY B CA 1
ATOM 2971 C C . GLY B 1 33 ? 15.562 -18.281 -4.18 1 83.25 33 GLY B C 1
ATOM 2972 O O . GLY B 1 33 ? 16.438 -17.75 -4.863 1 83.25 33 GLY B O 1
ATOM 2973 N N . PRO B 1 34 ? 15.328 -19.594 -4.227 1 86.69 34 PRO B N 1
ATOM 2974 C CA . PRO B 1 34 ? 16.328 -20.5 -4.793 1 86.69 34 PRO B CA 1
ATOM 2975 C C . PRO B 1 34 ? 16.109 -20.75 -6.281 1 86.69 34 PRO B C 1
ATOM 2977 O O . PRO B 1 34 ? 16.938 -21.406 -6.93 1 86.69 34 PRO B O 1
ATOM 2980 N N . THR B 1 35 ? 15.023 -20.25 -6.895 1 88.88 35 THR B N 1
ATOM 2981 C CA . THR B 1 35 ? 14.727 -20.562 -8.289 1 88.88 35 THR B CA 1
ATOM 2982 C C . THR B 1 35 ? 15.484 -19.609 -9.219 1 88.88 35 THR B C 1
ATOM 2984 O O . THR B 1 35 ? 15.539 -19.828 -10.43 1 88.88 35 THR B O 1
ATOM 2987 N N . LEU B 1 36 ? 16.047 -18.547 -8.688 1 94.38 36 LEU B N 1
ATOM 2988 C CA . LEU B 1 36 ? 16.828 -17.578 -9.445 1 94.38 36 LEU B CA 1
ATOM 2989 C C . LEU B 1 36 ? 18.25 -17.484 -8.914 1 94.38 36 LEU B C 1
ATOM 2991 O O . LEU B 1 36 ? 18.484 -17.703 -7.719 1 94.38 36 LEU B O 1
ATOM 2995 N N . ALA B 1 37 ? 19.141 -17.25 -9.789 1 96.06 37 ALA B N 1
ATOM 2996 C CA . ALA B 1 37 ? 20.547 -17.047 -9.438 1 96.06 37 ALA B CA 1
ATOM 2997 C C . ALA B 1 37 ? 21 -15.656 -9.852 1 96.06 37 ALA B C 1
ATOM 2999 O O . ALA B 1 37 ? 21.594 -15.477 -10.922 1 96.06 37 ALA B O 1
ATOM 3000 N N . PRO B 1 38 ? 20.719 -14.711 -8.969 1 97.44 38 PRO B N 1
ATOM 3001 C CA . PRO B 1 38 ? 21.078 -13.336 -9.312 1 97.44 38 PRO B CA 1
ATOM 3002 C C . PRO B 1 38 ? 22.578 -13.055 -9.141 1 97.44 38 PRO B C 1
ATOM 3004 O O . PRO B 1 38 ? 23.188 -13.5 -8.172 1 97.44 38 PRO B O 1
ATOM 3007 N N . GLU B 1 39 ? 23.188 -12.352 -10.117 1 97.25 39 GLU B N 1
ATOM 3008 C CA . GLU B 1 39 ? 24.578 -11.875 -10.07 1 97.25 39 GLU B CA 1
ATOM 3009 C C . GLU B 1 39 ? 24.734 -10.578 -10.859 1 97.25 39 GLU B C 1
ATOM 3011 O O . GLU B 1 39 ? 24.156 -10.422 -11.938 1 97.25 39 GLU B O 1
ATOM 3016 N N . PRO B 1 40 ? 25.469 -9.695 -10.289 1 97.69 40 PRO B N 1
ATOM 3017 C CA . PRO B 1 40 ? 25.75 -8.5 -11.086 1 97.69 40 PRO B CA 1
ATOM 3018 C C . PRO B 1 40 ? 26.641 -8.789 -12.289 1 97.69 40 PRO B C 1
ATOM 3020 O O . PRO B 1 40 ? 27.609 -9.555 -12.18 1 97.69 40 PRO B O 1
ATOM 3023 N N . ALA B 1 41 ? 26.312 -8.188 -13.5 1 98.06 41 ALA B N 1
ATOM 3024 C CA . ALA B 1 41 ? 27.141 -8.305 -14.703 1 98.06 41 ALA B CA 1
ATOM 3025 C C . ALA B 1 41 ? 26.734 -7.266 -15.75 1 98.06 41 ALA B C 1
ATOM 3027 O O . ALA B 1 41 ? 25.547 -7.023 -15.961 1 98.06 41 ALA B O 1
ATOM 3028 N N . PRO B 1 42 ? 27.703 -6.672 -16.359 1 97.38 42 PRO B N 1
ATOM 3029 C CA . PRO B 1 42 ? 27.375 -5.926 -17.562 1 97.38 42 PRO B CA 1
ATOM 3030 C C . PRO B 1 42 ? 26.766 -6.809 -18.656 1 97.38 42 PRO B C 1
ATOM 3032 O O . PRO B 1 42 ? 26.891 -8.039 -18.609 1 97.38 42 PRO B O 1
ATOM 3035 N N . LEU B 1 43 ? 26.172 -6.211 -19.594 1 98.12 43 LEU B N 1
ATOM 3036 C CA . LEU B 1 43 ? 25.438 -6.938 -20.609 1 98.12 43 LEU B CA 1
ATOM 3037 C C . LEU B 1 43 ? 26.359 -7.859 -21.406 1 98.12 43 LEU B C 1
ATOM 3039 O O . LEU B 1 43 ? 25.969 -8.977 -21.75 1 98.12 43 LEU B O 1
ATOM 3043 N N . ALA B 1 44 ? 27.562 -7.375 -21.734 1 96.75 44 ALA B N 1
ATOM 3044 C CA . ALA B 1 44 ? 28.516 -8.203 -22.484 1 96.75 44 ALA B CA 1
ATOM 3045 C C . ALA B 1 44 ? 28.797 -9.508 -21.734 1 96.75 44 ALA B C 1
ATOM 3047 O O . ALA B 1 44 ? 28.812 -10.586 -22.344 1 96.75 44 ALA B O 1
ATOM 3048 N N . GLU B 1 45 ? 28.969 -9.375 -20.547 1 97.69 45 GLU B N 1
ATOM 3049 C CA . GLU B 1 45 ? 29.219 -10.555 -19.719 1 97.69 45 GLU B CA 1
ATOM 3050 C C . GLU B 1 45 ? 27.969 -11.414 -19.609 1 97.69 45 GLU B C 1
ATOM 3052 O O . GLU B 1 45 ? 28.047 -12.648 -19.594 1 97.69 45 GLU B O 1
ATOM 3057 N N . ALA B 1 46 ? 26.875 -10.82 -19.453 1 98.12 46 ALA B N 1
ATOM 3058 C CA . ALA B 1 46 ? 25.609 -11.555 -19.438 1 98.12 46 ALA B CA 1
ATOM 3059 C C . ALA B 1 46 ? 25.438 -12.375 -20.719 1 98.12 46 ALA B C 1
ATOM 3061 O O . ALA B 1 46 ? 24.984 -13.523 -20.672 1 98.12 46 ALA B O 1
ATOM 3062 N N . LEU B 1 47 ? 25.781 -11.797 -21.859 1 97.81 47 LEU B N 1
ATOM 3063 C CA . LEU B 1 47 ? 25.688 -12.492 -23.141 1 97.81 47 LEU B CA 1
ATOM 3064 C C . LEU B 1 47 ? 26.594 -13.719 -23.141 1 97.81 47 LEU B C 1
ATOM 3066 O O . LEU B 1 47 ? 26.203 -14.781 -23.641 1 97.81 47 LEU B O 1
ATOM 3070 N N . ASP B 1 48 ? 27.75 -13.539 -22.609 1 97.69 48 ASP B N 1
ATOM 3071 C CA . ASP B 1 48 ? 28.672 -14.672 -22.516 1 97.69 48 ASP B CA 1
ATOM 3072 C C . ASP B 1 48 ? 28.094 -15.789 -21.641 1 97.69 48 ASP B C 1
ATOM 3074 O O . ASP B 1 48 ? 28.172 -16.969 -22.016 1 97.69 48 ASP B O 1
ATOM 3078 N N . ARG B 1 49 ? 27.531 -15.453 -20.609 1 96.94 49 ARG B N 1
ATOM 3079 C CA . ARG B 1 49 ? 26.922 -16.422 -19.719 1 96.94 49 ARG B CA 1
ATOM 3080 C C . ARG B 1 49 ? 25.703 -17.094 -20.375 1 96.94 49 ARG B C 1
ATOM 3082 O O . ARG B 1 49 ? 25.484 -18.281 -20.219 1 96.94 49 ARG B O 1
ATOM 3089 N N . GLN B 1 50 ? 24.938 -16.266 -21.047 1 96.56 50 GLN B N 1
ATOM 3090 C CA . GLN B 1 50 ? 23.734 -16.766 -21.719 1 96.56 50 GLN B CA 1
ATOM 3091 C C . GLN B 1 50 ? 24.078 -17.891 -22.688 1 96.56 50 GLN B C 1
ATOM 3093 O O . GLN B 1 50 ? 23.312 -18.828 -22.844 1 96.56 50 GLN B O 1
ATOM 3098 N N . ALA B 1 51 ? 25.234 -17.797 -23.344 1 95.31 51 ALA B N 1
ATOM 3099 C CA . ALA B 1 51 ? 25.672 -18.781 -24.312 1 95.31 51 ALA B CA 1
ATOM 3100 C C . ALA B 1 51 ? 25.797 -20.156 -23.672 1 95.31 51 ALA B C 1
ATOM 3102 O O . ALA B 1 51 ? 25.766 -21.188 -24.375 1 95.31 51 ALA B O 1
ATOM 3103 N N . LYS B 1 52 ? 25.859 -20.219 -22.422 1 93.88 52 LYS B N 1
ATOM 3104 C CA . LYS B 1 52 ? 26.062 -21.469 -21.703 1 93.88 52 LYS B CA 1
ATOM 3105 C C . LYS B 1 52 ? 24.75 -21.969 -21.078 1 93.88 52 LYS B C 1
ATOM 3107 O O . LYS B 1 52 ? 24.734 -22.984 -20.391 1 93.88 52 LYS B O 1
ATOM 3112 N N . VAL B 1 53 ? 23.734 -21.25 -21.25 1 91.69 53 VAL B N 1
ATOM 3113 C CA . VAL B 1 53 ? 22.422 -21.578 -20.688 1 91.69 53 VAL B CA 1
ATOM 3114 C C . VAL B 1 53 ? 21.547 -22.234 -21.75 1 91.69 53 VAL B C 1
ATOM 3116 O O . VAL B 1 53 ? 21.422 -21.719 -22.859 1 91.69 53 VAL B O 1
ATOM 3119 N N . ALA B 1 54 ? 21.016 -23.328 -21.406 1 86.06 54 ALA B N 1
ATOM 3120 C CA . ALA B 1 54 ? 20.109 -24.016 -22.312 1 86.06 54 ALA B CA 1
ATOM 3121 C C . ALA B 1 54 ? 18.938 -23.109 -22.719 1 86.06 54 ALA B C 1
ATOM 3123 O O . ALA B 1 54 ? 18.25 -22.562 -21.859 1 86.06 54 ALA B O 1
ATOM 3124 N N . GLY B 1 55 ? 18.781 -22.891 -24.047 1 87.38 55 GLY B N 1
ATOM 3125 C 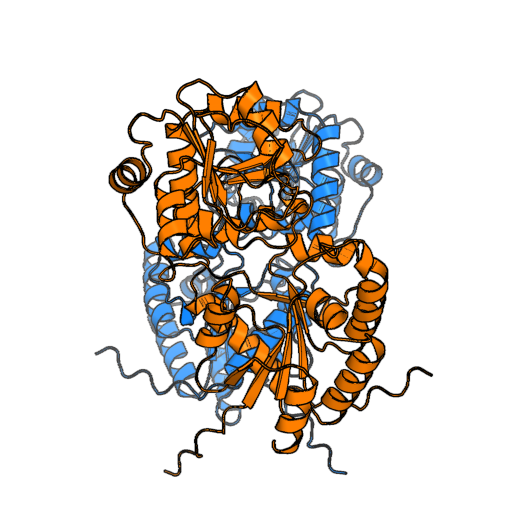CA . GLY B 1 55 ? 17.688 -22.109 -24.578 1 87.38 55 GLY B CA 1
ATOM 3126 C C . GLY B 1 55 ? 17.859 -20.609 -24.359 1 87.38 55 GLY B C 1
ATOM 3127 O O . GLY B 1 55 ? 16.969 -19.828 -24.672 1 87.38 55 GLY B O 1
ATOM 3128 N N . GLY B 1 56 ? 19 -20.266 -23.703 1 91.75 56 GLY B N 1
ATOM 3129 C CA . GLY B 1 56 ? 19.312 -18.859 -23.484 1 91.75 56 GLY B CA 1
ATOM 3130 C C . GLY B 1 56 ? 18.375 -18.188 -22.484 1 91.75 56 GLY B C 1
ATOM 3131 O O . GLY B 1 56 ? 18.281 -16.969 -22.453 1 91.75 56 GLY B O 1
ATOM 3132 N N . ARG B 1 57 ? 17.672 -19.078 -21.703 1 92.19 57 ARG B N 1
ATOM 3133 C CA . ARG B 1 57 ? 16.688 -18.578 -20.75 1 92.19 57 ARG B CA 1
ATOM 3134 C C . ARG B 1 57 ? 17.375 -17.859 -19.594 1 92.19 57 ARG B C 1
ATOM 3136 O O . ARG B 1 57 ? 18 -18.5 -18.734 1 92.19 57 ARG B O 1
ATOM 3143 N N . MET B 1 58 ? 17.375 -16.5 -19.609 1 95.69 58 MET B N 1
ATOM 3144 C CA . MET B 1 58 ? 18.047 -15.617 -18.641 1 95.69 58 MET B CA 1
ATOM 3145 C C . MET B 1 58 ? 17.328 -14.281 -18.547 1 95.69 58 MET B C 1
ATOM 3147 O O . MET B 1 58 ? 16.578 -13.906 -19.438 1 95.69 58 MET B O 1
ATOM 3151 N N . ILE B 1 59 ? 17.469 -13.688 -17.422 1 97.81 59 ILE B N 1
ATOM 3152 C CA . ILE B 1 59 ? 16.906 -12.352 -17.234 1 97.81 59 ILE B CA 1
ATOM 3153 C C . ILE B 1 59 ? 18.031 -11.336 -17.094 1 97.81 59 ILE B C 1
ATOM 3155 O O . ILE B 1 59 ? 19.031 -11.586 -16.422 1 97.81 59 ILE B O 1
ATOM 3159 N N . PHE B 1 60 ? 17.969 -10.219 -17.859 1 98.69 60 PHE B N 1
ATOM 3160 C CA . PHE B 1 60 ? 18.828 -9.055 -17.672 1 98.69 60 PHE B CA 1
ATOM 3161 C C . PHE B 1 60 ? 18.031 -7.887 -17.094 1 98.69 60 PHE B C 1
ATOM 3163 O O . PHE B 1 60 ? 17.078 -7.426 -17.719 1 98.69 60 PHE B O 1
ATOM 3170 N N . HIS B 1 61 ? 18.391 -7.453 -15.883 1 98.88 61 HIS B N 1
ATOM 3171 C CA . HIS B 1 61 ? 17.719 -6.375 -15.18 1 98.88 61 HIS B CA 1
ATOM 3172 C C . HIS B 1 61 ? 18.562 -5.105 -15.164 1 98.88 61 HIS B C 1
ATOM 3174 O O . HIS B 1 61 ? 19.578 -5.043 -14.461 1 98.88 61 HIS B O 1
ATOM 3180 N N . LEU B 1 62 ? 18.125 -4.125 -15.945 1 98.81 62 LEU B N 1
ATOM 3181 C CA . LEU B 1 62 ? 18.844 -2.861 -16.062 1 98.81 62 LEU B CA 1
ATOM 3182 C C . LEU B 1 62 ? 18.297 -1.84 -15.055 1 98.81 62 LEU B C 1
ATOM 3184 O O . LEU B 1 62 ? 17.094 -1.602 -14.992 1 98.81 62 LEU B O 1
ATOM 3188 N N . HIS B 1 63 ? 19.234 -1.354 -14.25 1 97.62 63 HIS B N 1
ATOM 3189 C CA . HIS B 1 63 ? 19 -0.211 -13.375 1 97.62 63 HIS B CA 1
ATOM 3190 C C . HIS B 1 63 ? 19.812 1.002 -13.828 1 97.62 63 HIS B C 1
ATOM 3192 O O . HIS B 1 63 ? 20.875 0.855 -14.414 1 97.62 63 HIS B O 1
ATOM 3198 N N . TRP B 1 64 ? 19.344 2.303 -13.672 1 94.94 64 TRP B N 1
ATOM 3199 C CA . TRP B 1 64 ? 20.062 3.564 -13.836 1 94.94 64 TRP B CA 1
ATOM 3200 C C . TRP B 1 64 ? 20.734 3.641 -15.195 1 94.94 64 TRP B C 1
ATOM 3202 O O . TRP B 1 64 ? 21.922 3.318 -15.328 1 94.94 64 TRP B O 1
ATOM 3212 N N . GLU B 1 65 ? 20.188 4.184 -16.109 1 96.12 65 GLU B N 1
ATOM 3213 C CA . GLU B 1 65 ? 20.562 4.27 -17.516 1 96.12 65 GLU B CA 1
ATOM 3214 C C . GLU B 1 65 ? 21.906 4.988 -17.672 1 96.12 65 GLU B C 1
ATOM 3216 O O . GLU B 1 65 ? 22.656 4.711 -18.609 1 96.12 65 GLU B O 1
ATOM 3221 N N . HIS B 1 66 ? 22.172 5.914 -16.703 1 93.19 66 HIS B N 1
ATOM 3222 C CA . HIS B 1 66 ? 23.391 6.691 -16.844 1 93.19 66 HIS B CA 1
ATOM 3223 C C . HIS B 1 66 ? 24.625 5.785 -16.844 1 93.19 66 HIS B C 1
ATOM 3225 O O . HIS B 1 66 ? 25.641 6.121 -17.453 1 93.19 66 HIS B O 1
ATOM 3231 N N . ALA B 1 67 ? 24.562 4.633 -16.188 1 94.62 67 ALA B N 1
ATOM 3232 C CA . ALA B 1 67 ? 25.688 3.697 -16.125 1 94.62 67 ALA B CA 1
ATOM 3233 C C . ALA B 1 67 ? 25.953 3.092 -17.5 1 94.62 67 ALA B C 1
ATOM 3235 O O . ALA B 1 67 ? 27.109 2.809 -17.859 1 94.62 67 ALA B O 1
ATOM 3236 N N . VAL B 1 68 ? 24.922 2.881 -18.312 1 96.94 68 VAL B N 1
ATOM 3237 C CA . VAL B 1 68 ? 25.078 2.373 -19.672 1 96.94 68 VAL B CA 1
ATOM 3238 C C . VAL B 1 68 ? 25.75 3.424 -20.547 1 96.94 68 VAL B C 1
ATOM 3240 O O . VAL B 1 68 ? 26.703 3.117 -21.281 1 96.94 68 VAL B O 1
ATOM 3243 N N . VAL B 1 69 ? 25.25 4.66 -20.406 1 96.44 69 VAL B N 1
ATOM 3244 C CA . VAL B 1 69 ? 25.766 5.762 -21.203 1 96.44 69 VAL B CA 1
ATOM 3245 C C . VAL B 1 69 ? 27.234 6.016 -20.844 1 96.44 69 VAL B C 1
ATOM 3247 O O . VAL B 1 69 ? 28.047 6.309 -21.719 1 96.44 69 VAL B O 1
ATOM 3250 N N . ALA B 1 70 ? 27.578 5.844 -19.594 1 94.19 70 ALA B N 1
ATOM 3251 C CA . ALA B 1 70 ? 28.953 6.047 -19.141 1 94.19 70 ALA B CA 1
ATOM 3252 C C . ALA B 1 70 ? 29.859 4.914 -19.609 1 94.19 70 ALA B C 1
ATOM 3254 O O . ALA B 1 70 ? 31.062 5.105 -19.781 1 94.19 70 ALA B O 1
ATOM 3255 N N . ALA B 1 71 ? 29.312 3.781 -19.844 1 93.25 71 ALA B N 1
ATOM 3256 C CA . ALA B 1 71 ? 30.109 2.592 -20.141 1 93.25 71 ALA B CA 1
ATOM 3257 C C . ALA B 1 71 ? 30.438 2.514 -21.625 1 93.25 71 ALA B C 1
ATOM 3259 O O . ALA B 1 71 ? 31.375 1.813 -22.031 1 93.25 71 ALA B O 1
ATOM 3260 N N . GLY B 1 72 ? 29.609 3.18 -22.547 1 92.69 72 GLY B N 1
ATOM 3261 C CA . GLY B 1 72 ? 29.875 3.107 -23.969 1 92.69 72 GLY B CA 1
ATOM 3262 C C . GLY B 1 72 ? 28.719 3.609 -24.812 1 92.69 72 GLY B C 1
ATOM 3263 O O . GLY B 1 72 ? 27.766 4.203 -24.281 1 92.69 72 GLY B O 1
ATOM 3264 N N . PRO B 1 73 ? 28.859 3.348 -26.109 1 94.81 73 PRO B N 1
ATOM 3265 C CA . PRO B 1 73 ? 27.828 3.816 -27.031 1 94.81 73 PRO B CA 1
ATOM 3266 C C . PRO B 1 73 ? 26.484 3.115 -26.828 1 94.81 73 PRO B C 1
ATOM 3268 O O . PRO B 1 73 ? 26.438 1.89 -26.703 1 94.81 73 PRO B O 1
ATOM 3271 N N . VAL B 1 74 ? 25.516 3.889 -26.812 1 97.56 74 VAL B N 1
ATOM 3272 C CA . VAL B 1 74 ? 24.156 3.416 -26.625 1 97.56 74 VAL B CA 1
ATOM 3273 C C . VAL B 1 74 ? 23.797 2.396 -27.703 1 97.56 74 VAL B C 1
ATOM 3275 O O . VAL B 1 74 ? 23.172 1.372 -27.422 1 97.56 74 VAL B O 1
ATOM 3278 N N . GLU B 1 75 ? 24.25 2.627 -28.875 1 97.19 75 GLU B N 1
ATOM 3279 C CA . GLU B 1 75 ? 23.953 1.752 -30.016 1 97.19 75 GLU B CA 1
ATOM 3280 C C . GLU B 1 75 ? 24.484 0.343 -29.781 1 97.19 75 GLU B C 1
ATOM 3282 O O . GLU B 1 75 ? 23.812 -0.643 -30.078 1 97.19 75 GLU B O 1
ATOM 3287 N N . ARG B 1 76 ? 25.641 0.32 -29.312 1 97.12 76 ARG B N 1
ATOM 3288 C CA . ARG B 1 76 ? 26.234 -0.98 -29.031 1 97.12 76 ARG B CA 1
ATOM 3289 C C . ARG B 1 76 ? 25.453 -1.726 -27.953 1 97.12 76 ARG B C 1
ATOM 3291 O O . ARG B 1 76 ? 25.234 -2.934 -28.062 1 97.12 76 ARG B O 1
ATOM 3298 N N . PHE B 1 77 ? 25.188 -1.044 -26.984 1 98.19 77 PHE B N 1
ATOM 3299 C CA . PHE B 1 77 ? 24.391 -1.642 -25.922 1 98.19 77 PHE B CA 1
ATOM 3300 C C . PHE B 1 77 ? 23.078 -2.184 -26.453 1 98.19 77 PHE B C 1
ATOM 3302 O O . PHE B 1 77 ? 22.688 -3.314 -26.156 1 98.19 77 PHE B O 1
ATOM 3309 N N . LEU B 1 78 ? 22.359 -1.416 -27.266 1 98.25 78 LEU B N 1
ATOM 3310 C CA . LEU B 1 78 ? 21.062 -1.811 -27.812 1 98.25 78 LEU B CA 1
ATOM 3311 C C . LEU B 1 78 ? 21.219 -3.002 -28.75 1 98.25 78 LEU B C 1
ATOM 3313 O O . LEU B 1 78 ? 20.359 -3.885 -28.781 1 98.25 78 LEU B O 1
ATOM 3317 N N . ASP B 1 79 ? 22.297 -3.051 -29.484 1 97.81 79 ASP B N 1
ATOM 3318 C CA . ASP B 1 79 ? 22.578 -4.215 -30.312 1 97.81 79 ASP B CA 1
ATOM 3319 C C . ASP B 1 79 ? 22.734 -5.473 -29.469 1 97.81 79 ASP B C 1
ATOM 3321 O O . ASP B 1 79 ? 22.188 -6.527 -29.797 1 97.81 79 ASP B O 1
ATOM 3325 N N . ASP B 1 80 ? 23.484 -5.27 -28.469 1 98 80 ASP B N 1
ATOM 3326 C CA . ASP B 1 80 ? 23.703 -6.387 -27.547 1 98 80 ASP B CA 1
ATOM 3327 C C . ASP B 1 80 ? 22.391 -6.824 -26.891 1 98 80 ASP B C 1
ATOM 3329 O O . ASP B 1 80 ? 22.156 -8.016 -26.703 1 98 80 ASP B O 1
ATOM 3333 N N . LEU B 1 81 ? 21.625 -5.934 -26.578 1 98.12 81 LEU B N 1
ATOM 3334 C CA . LEU B 1 81 ? 20.344 -6.242 -25.953 1 98.12 81 LEU B CA 1
ATOM 3335 C C . LEU B 1 81 ? 19.422 -6.988 -26.922 1 98.12 81 LEU B C 1
ATOM 3337 O O . LEU B 1 81 ? 18.719 -7.91 -26.516 1 98.12 81 LEU B O 1
ATOM 3341 N N . GLU B 1 82 ? 19.469 -6.617 -28.125 1 97.31 82 GLU B N 1
ATOM 3342 C CA . GLU B 1 82 ? 18.703 -7.324 -29.156 1 97.31 82 GLU B CA 1
ATOM 3343 C C . GLU B 1 82 ? 19.188 -8.766 -29.297 1 97.31 82 GLU B C 1
ATOM 3345 O O . GLU B 1 82 ? 18.359 -9.68 -29.422 1 97.31 82 GLU B O 1
ATOM 3350 N N . ARG B 1 83 ? 20.469 -8.93 -29.328 1 96.44 83 ARG B N 1
ATOM 3351 C CA . ARG B 1 83 ? 21.031 -10.273 -29.391 1 96.44 83 ARG B CA 1
ATOM 3352 C C . ARG B 1 83 ? 20.609 -11.094 -28.172 1 96.44 83 ARG B C 1
ATOM 3354 O O . ARG B 1 83 ? 20.25 -12.266 -28.312 1 96.44 83 ARG B O 1
ATOM 3361 N N . PHE B 1 84 ? 20.734 -10.508 -27.078 1 97.19 84 PHE B N 1
ATOM 3362 C CA . PHE B 1 84 ? 20.344 -11.156 -25.828 1 97.19 84 PHE B CA 1
ATOM 3363 C C . PHE B 1 84 ? 18.906 -11.648 -25.891 1 97.19 84 PHE B C 1
ATOM 3365 O O . PHE B 1 84 ? 18.641 -12.812 -25.594 1 97.19 84 PHE B O 1
ATOM 3372 N N . ARG B 1 85 ? 18.031 -10.805 -26.344 1 96.38 85 ARG B N 1
ATOM 3373 C CA . ARG B 1 85 ? 16.609 -11.141 -26.469 1 96.38 85 ARG B CA 1
ATOM 3374 C C . ARG B 1 85 ? 16.406 -12.219 -27.531 1 96.38 85 ARG B C 1
ATOM 3376 O O . ARG B 1 85 ? 15.617 -13.148 -27.312 1 96.38 85 ARG B O 1
ATOM 3383 N N . GLY B 1 86 ? 17.094 -12.062 -28.594 1 94 86 GLY B N 1
ATOM 3384 C CA . GLY B 1 86 ? 16.969 -13.016 -29.688 1 94 86 GLY B CA 1
ATOM 3385 C C . GLY B 1 86 ? 17.359 -14.43 -29.281 1 94 86 GLY B C 1
ATOM 3386 O O . GLY B 1 86 ? 16.875 -15.398 -29.875 1 94 86 GLY B O 1
ATOM 3387 N N . ARG B 1 87 ? 18.141 -14.578 -28.266 1 93.94 87 ARG B N 1
ATOM 3388 C CA . ARG B 1 87 ? 18.609 -15.883 -27.812 1 93.94 87 ARG B CA 1
ATOM 3389 C C . ARG B 1 87 ? 17.703 -16.453 -26.734 1 93.94 87 ARG B C 1
ATOM 3391 O O . ARG B 1 87 ? 17.969 -17.516 -26.172 1 93.94 87 ARG B O 1
ATOM 3398 N N . GLY B 1 88 ? 16.703 -15.641 -26.422 1 94.12 88 GLY B N 1
ATOM 3399 C CA . GLY B 1 88 ? 15.742 -16.156 -25.469 1 94.12 88 GLY B CA 1
ATOM 3400 C C . GLY B 1 88 ? 15.742 -15.391 -24.156 1 94.12 88 GLY B C 1
ATOM 3401 O O . GLY B 1 88 ? 14.977 -15.719 -23.234 1 94.12 88 GLY B O 1
ATOM 3402 N N . GLY B 1 89 ? 16.609 -14.391 -24.016 1 96.5 89 GLY B N 1
ATOM 3403 C CA . GLY B 1 89 ? 16.703 -13.602 -22.797 1 96.5 89 GLY B CA 1
ATOM 3404 C C . GLY B 1 89 ? 15.523 -12.664 -22.594 1 96.5 89 GLY B C 1
ATOM 3405 O O . GLY B 1 89 ? 14.906 -12.234 -23.562 1 96.5 89 GLY B O 1
ATOM 3406 N N . ARG B 1 90 ? 15.188 -12.406 -21.359 1 97.56 90 ARG B N 1
ATOM 3407 C CA . ARG B 1 90 ? 14.164 -11.438 -20.969 1 97.56 90 ARG B CA 1
ATOM 3408 C C . ARG B 1 90 ? 14.789 -10.195 -20.344 1 97.56 90 ARG B C 1
ATOM 3410 O O . ARG B 1 90 ? 15.742 -10.297 -19.578 1 97.56 90 ARG B O 1
ATOM 3417 N N . VAL B 1 91 ? 14.242 -9.008 -20.688 1 98.38 91 VAL B N 1
ATOM 3418 C CA . VAL B 1 91 ? 14.812 -7.73 -20.266 1 98.38 91 VAL B CA 1
ATOM 3419 C C . VAL B 1 91 ? 13.844 -7.012 -19.328 1 98.38 91 VAL B C 1
ATOM 3421 O O . VAL B 1 91 ? 12.688 -6.777 -19.688 1 98.38 91 VAL B O 1
ATOM 3424 N N . VAL B 1 92 ? 14.305 -6.727 -18.125 1 98.81 92 VAL B N 1
ATOM 3425 C CA . VAL B 1 92 ? 13.594 -5.898 -17.156 1 98.81 92 VAL B CA 1
ATOM 3426 C C . VAL B 1 92 ? 14.32 -4.566 -16.984 1 98.81 92 VAL B C 1
ATOM 3428 O O . VAL B 1 92 ? 15.539 -4.531 -16.828 1 98.81 92 VAL B O 1
ATOM 3431 N N . TRP B 1 93 ? 13.609 -3.465 -17.094 1 98.81 93 TRP B N 1
ATOM 3432 C CA . TRP B 1 93 ? 14.125 -2.107 -16.969 1 98.81 93 TRP B CA 1
ATOM 3433 C C . TRP B 1 93 ? 13.453 -1.369 -15.82 1 98.81 93 TRP B C 1
ATOM 3435 O O . TRP B 1 93 ? 12.242 -1.116 -15.859 1 98.81 93 TRP B O 1
ATOM 3445 N N . THR B 1 94 ? 14.203 -1.088 -14.703 1 98.69 94 THR B N 1
ATOM 3446 C CA . THR B 1 94 ? 13.695 -0.252 -13.617 1 98.69 94 THR B CA 1
ATOM 3447 C C . THR B 1 94 ? 14.016 1.218 -13.875 1 98.69 94 THR B C 1
ATOM 3449 O O . THR B 1 94 ? 15.18 1.59 -14.008 1 98.69 94 THR B O 1
ATOM 3452 N N . LEU B 1 95 ? 12.977 2.043 -14 1 97.88 95 LEU B N 1
ATOM 3453 C CA . LEU B 1 95 ? 13.102 3.484 -14.195 1 97.88 95 LEU B CA 1
ATOM 3454 C C . LEU B 1 95 ? 13.219 4.207 -12.859 1 97.88 95 LEU B C 1
ATOM 3456 O O . LEU B 1 95 ? 12.211 4.418 -12.172 1 97.88 95 LEU B O 1
ATOM 3460 N N . HIS B 1 96 ? 14.438 4.625 -12.5 1 95.88 96 HIS B N 1
ATOM 3461 C CA . HIS B 1 96 ? 14.711 5.234 -11.203 1 95.88 96 HIS B CA 1
ATOM 3462 C C . HIS B 1 96 ? 14.547 6.75 -11.258 1 95.88 96 HIS B C 1
ATOM 3464 O O . HIS B 1 96 ? 14.281 7.391 -10.234 1 95.88 96 HIS B O 1
ATOM 3470 N N . ASN B 1 97 ? 14.719 7.336 -12.484 1 93.5 97 ASN B N 1
ATOM 3471 C CA . ASN B 1 97 ? 14.688 8.781 -12.672 1 93.5 97 ASN B CA 1
ATOM 3472 C C . ASN B 1 97 ? 13.906 9.172 -13.922 1 93.5 97 ASN B C 1
ATOM 3474 O O . ASN B 1 97 ? 13.945 8.461 -14.93 1 93.5 97 ASN B O 1
ATOM 3478 N N . LEU B 1 98 ? 13.242 10.273 -13.844 1 91.75 98 LEU B N 1
ATOM 3479 C CA . LEU B 1 98 ? 12.57 10.766 -15.039 1 91.75 98 LEU B CA 1
ATOM 3480 C C . LEU B 1 98 ? 13.57 11.398 -16 1 91.75 98 LEU B C 1
ATOM 3482 O O . LEU B 1 98 ? 13.484 11.203 -17.219 1 91.75 98 LEU B O 1
ATOM 3486 N N . GLU B 1 99 ? 14.445 12.125 -15.375 1 89.19 99 GLU B N 1
ATOM 3487 C CA . GLU B 1 99 ? 15.531 12.742 -16.125 1 89.19 99 GLU B CA 1
ATOM 3488 C C . GLU B 1 99 ? 16.891 12.352 -15.562 1 89.19 99 GLU B C 1
ATOM 3490 O O . GLU B 1 99 ? 17.016 12.109 -14.359 1 89.19 99 GLU B O 1
ATOM 3495 N N . PRO B 1 100 ? 17.812 12.297 -16.547 1 87.12 100 PRO B N 1
ATOM 3496 C CA . PRO B 1 100 ? 19.141 11.992 -16.016 1 87.12 100 PRO B CA 1
ATOM 3497 C C . PRO B 1 100 ? 19.656 13.07 -15.07 1 87.12 100 PRO B C 1
ATOM 3499 O O . PRO B 1 100 ? 19.375 14.25 -15.242 1 87.12 100 PRO B O 1
ATOM 3502 N N . ARG B 1 101 ? 20.375 12.672 -14.109 1 79.44 101 ARG B N 1
ATOM 3503 C CA . ARG B 1 101 ? 20.969 13.578 -13.133 1 79.44 101 ARG B CA 1
ATOM 3504 C C . ARG B 1 101 ? 21.969 14.523 -13.789 1 79.44 101 ARG B C 1
ATOM 3506 O O . ARG B 1 101 ? 22.094 15.68 -13.383 1 79.44 101 ARG B O 1
ATOM 3513 N N . ASP B 1 102 ? 22.672 13.992 -14.797 1 83.88 102 ASP B N 1
ATOM 3514 C CA . ASP B 1 102 ? 23.578 14.789 -15.602 1 83.88 102 ASP B CA 1
ATOM 3515 C C . ASP B 1 102 ? 22.938 15.203 -16.922 1 83.88 102 ASP B C 1
ATOM 3517 O O . ASP B 1 102 ? 22.781 14.391 -17.828 1 83.88 102 ASP B O 1
ATOM 3521 N N . PRO B 1 103 ? 22.594 16.469 -16.938 1 85.06 103 PRO B N 1
ATOM 3522 C CA . PRO B 1 103 ? 21.906 16.922 -18.141 1 85.06 103 PRO B CA 1
ATOM 3523 C C . PRO B 1 103 ? 22.719 16.688 -19.422 1 85.06 103 PRO B C 1
ATOM 3525 O O . PRO B 1 103 ? 22.156 16.609 -20.5 1 85.06 103 PRO B O 1
ATOM 3528 N N . ARG B 1 104 ? 24.078 16.547 -19.375 1 88.5 104 ARG B N 1
ATOM 3529 C CA . ARG B 1 104 ? 24.938 16.312 -20.547 1 88.5 104 ARG B CA 1
ATOM 3530 C C . ARG B 1 104 ? 24.625 14.953 -21.172 1 88.5 104 ARG B C 1
ATOM 3532 O O . ARG B 1 104 ? 24.953 14.711 -22.328 1 88.5 104 ARG B O 1
ATOM 3539 N N . MET B 1 105 ? 23.906 14.125 -20.391 1 92.75 105 MET B N 1
ATOM 3540 C CA . MET B 1 105 ? 23.609 12.781 -20.875 1 92.75 105 MET B CA 1
ATOM 3541 C C . MET B 1 105 ? 22.188 12.703 -21.422 1 92.75 105 MET B C 1
ATOM 3543 O O . MET B 1 105 ? 21.734 11.641 -21.859 1 92.75 105 MET B O 1
ATOM 3547 N N . ALA B 1 106 ? 21.5 13.781 -21.438 1 92.38 106 ALA B N 1
ATOM 3548 C CA . ALA B 1 106 ? 20.078 13.797 -21.75 1 92.38 106 ALA B CA 1
ATOM 3549 C C . ALA B 1 106 ? 19.812 13.18 -23.125 1 92.38 106 ALA B C 1
ATOM 3551 O O . ALA B 1 106 ? 18.922 12.344 -23.281 1 92.38 106 ALA B O 1
ATOM 3552 N N . GLY B 1 107 ? 20.594 13.539 -24.109 1 94.88 107 GLY B N 1
ATOM 3553 C CA . GLY B 1 107 ? 20.406 13 -25.453 1 94.88 107 GLY B CA 1
ATOM 3554 C C . GLY B 1 107 ? 20.641 11.508 -25.531 1 94.88 107 GLY B C 1
ATOM 3555 O O . GLY B 1 107 ? 19.828 10.773 -26.078 1 94.88 107 GLY B O 1
ATOM 3556 N N . ALA B 1 108 ? 21.719 11.039 -24.984 1 97 108 ALA B N 1
ATOM 3557 C CA . ALA B 1 108 ? 22.062 9.617 -25.016 1 97 108 ALA B CA 1
ATOM 3558 C C . ALA B 1 108 ? 21.047 8.789 -24.234 1 97 108 ALA B C 1
ATOM 3560 O O . ALA B 1 108 ? 20.688 7.688 -24.656 1 97 108 ALA B O 1
ATOM 3561 N N . VAL B 1 109 ? 20.672 9.336 -23.172 1 97.12 109 VAL B N 1
ATOM 3562 C CA . VAL B 1 109 ? 19.672 8.641 -22.375 1 97.12 109 VAL B CA 1
ATOM 3563 C C . VAL B 1 109 ? 18.359 8.555 -23.141 1 97.12 109 VAL B C 1
ATOM 3565 O O . VAL B 1 109 ? 17.672 7.527 -23.109 1 97.12 109 VAL B O 1
ATOM 3568 N N . ALA B 1 110 ? 18.016 9.617 -23.812 1 96.56 110 ALA B N 1
ATOM 3569 C CA . ALA B 1 110 ? 16.812 9.602 -24.625 1 96.56 110 ALA B CA 1
ATOM 3570 C C . ALA B 1 110 ? 16.891 8.523 -25.703 1 96.56 110 ALA B C 1
ATOM 3572 O O . ALA B 1 110 ? 15.914 7.797 -25.938 1 96.56 110 ALA B O 1
ATOM 3573 N N . ASP B 1 111 ? 18.016 8.391 -26.359 1 97.38 111 ASP B N 1
ATOM 3574 C CA . ASP B 1 111 ? 18.234 7.355 -27.359 1 97.38 111 ASP B CA 1
ATOM 3575 C C . ASP B 1 111 ? 18.125 5.965 -26.75 1 97.38 111 ASP B C 1
ATOM 3577 O O . ASP B 1 111 ? 17.484 5.074 -27.328 1 97.38 111 ASP B O 1
ATOM 3581 N N . LEU B 1 112 ? 18.75 5.836 -25.641 1 98.12 112 LEU B N 1
ATOM 3582 C CA . LEU B 1 112 ? 18.703 4.559 -24.938 1 98.12 112 LEU B CA 1
ATOM 3583 C C . LEU B 1 112 ? 17.25 4.191 -24.609 1 98.12 112 LEU B C 1
ATOM 3585 O O . LEU B 1 112 ? 16.828 3.055 -24.828 1 98.12 112 LEU B O 1
ATOM 3589 N N . ARG B 1 113 ? 16.516 5.148 -24.109 1 98.19 113 ARG B N 1
ATOM 3590 C CA . ARG B 1 113 ? 15.133 4.906 -23.719 1 98.19 113 ARG B CA 1
ATOM 3591 C C . ARG B 1 113 ? 14.266 4.555 -24.922 1 98.19 113 ARG B C 1
ATOM 3593 O O . ARG B 1 113 ? 13.359 3.723 -24.812 1 98.19 113 ARG B O 1
ATOM 3600 N N . ARG B 1 114 ? 14.531 5.137 -26.031 1 97.44 114 ARG B N 1
ATOM 3601 C CA . ARG B 1 114 ? 13.805 4.766 -27.234 1 97.44 114 ARG B CA 1
ATOM 3602 C C . ARG B 1 114 ? 14.016 3.289 -27.562 1 97.44 114 ARG B C 1
ATOM 3604 O O . ARG B 1 114 ? 13.062 2.586 -27.922 1 97.44 114 ARG B O 1
ATOM 3611 N N . GLY B 1 115 ? 15.242 2.883 -27.484 1 98.19 115 GLY B N 1
ATOM 3612 C CA . GLY B 1 115 ? 15.539 1.475 -27.703 1 98.19 115 GLY B CA 1
ATOM 3613 C C . GLY B 1 115 ? 14.922 0.574 -26.641 1 98.19 115 GLY B C 1
ATOM 3614 O O . GLY B 1 115 ? 14.383 -0.486 -26.969 1 98.19 115 GLY B O 1
ATOM 3615 N N . LEU B 1 116 ? 15.016 0.988 -25.375 1 98.25 116 LEU B N 1
ATOM 3616 C CA . LEU B 1 116 ? 14.484 0.195 -24.281 1 98.25 116 LEU B CA 1
ATOM 3617 C C . LEU B 1 116 ? 12.969 0.063 -24.391 1 98.25 116 LEU B C 1
ATOM 3619 O O . LEU B 1 116 ? 12.406 -0.972 -24.016 1 98.25 116 LEU B O 1
ATOM 3623 N N . LEU B 1 117 ? 12.32 1.092 -24.891 1 97.62 117 LEU B N 1
ATOM 3624 C CA . LEU B 1 117 ? 10.875 1.049 -25.094 1 97.62 117 LEU B CA 1
ATOM 3625 C C . LEU B 1 117 ? 10.492 -0.045 -26.078 1 97.62 117 LEU B C 1
ATOM 3627 O O . LEU B 1 117 ? 9.398 -0.605 -26 1 97.62 117 LEU B O 1
ATOM 3631 N N . ARG B 1 118 ? 11.406 -0.419 -26.938 1 96.44 118 ARG B N 1
ATOM 3632 C CA . ARG B 1 118 ? 11.164 -1.472 -27.922 1 96.44 118 ARG B CA 1
ATOM 3633 C C . ARG B 1 118 ? 11.562 -2.836 -27.375 1 96.44 118 ARG B C 1
ATOM 3635 O O . ARG B 1 118 ? 10.953 -3.852 -27.719 1 96.44 118 ARG B O 1
ATOM 3642 N N . LEU B 1 119 ? 12.531 -2.867 -26.5 1 97.38 119 LEU B N 1
ATOM 3643 C CA . LEU B 1 119 ? 13.211 -4.129 -26.234 1 97.38 119 LEU B CA 1
ATOM 3644 C C . LEU B 1 119 ? 12.867 -4.652 -24.859 1 97.38 119 LEU B C 1
ATOM 3646 O O . LEU B 1 119 ? 13 -5.848 -24.578 1 97.38 119 LEU B O 1
ATOM 3650 N N . ALA B 1 120 ? 12.5 -3.793 -23.891 1 98.12 120 ALA B N 1
ATOM 3651 C CA . ALA B 1 120 ? 12.211 -4.25 -22.531 1 98.12 120 ALA B CA 1
ATOM 3652 C C . ALA B 1 120 ? 10.906 -5.039 -22.484 1 98.12 120 ALA B C 1
ATOM 3654 O O . ALA B 1 120 ? 9.898 -4.617 -23.062 1 98.12 120 ALA B O 1
ATOM 3655 N N . ASP B 1 121 ? 10.969 -6.203 -21.844 1 97.62 121 ASP B N 1
ATOM 3656 C CA . ASP B 1 121 ? 9.766 -7 -21.625 1 97.62 121 ASP B CA 1
ATOM 3657 C C . ASP B 1 121 ? 8.906 -6.418 -20.5 1 97.62 121 ASP B C 1
ATOM 3659 O O . ASP B 1 121 ? 7.68 -6.492 -20.547 1 97.62 121 ASP B O 1
ATOM 3663 N N . VAL B 1 122 ? 9.625 -5.898 -19.484 1 98.5 122 VAL B N 1
ATOM 3664 C CA . VAL B 1 122 ? 8.984 -5.281 -18.328 1 98.5 122 VAL B CA 1
ATOM 3665 C C . VAL B 1 122 ? 9.664 -3.951 -18.016 1 98.5 122 VAL B C 1
ATOM 3667 O O . VAL B 1 122 ? 10.891 -3.844 -18.078 1 98.5 122 VAL B O 1
ATOM 3670 N N . ILE B 1 123 ? 8.836 -2.973 -17.797 1 98.75 123 ILE B N 1
ATOM 3671 C CA . ILE B 1 123 ? 9.266 -1.682 -17.281 1 98.75 123 ILE B CA 1
ATOM 3672 C C . ILE B 1 123 ? 8.727 -1.498 -15.859 1 98.75 123 ILE B C 1
ATOM 3674 O O . ILE B 1 123 ? 7.512 -1.439 -15.656 1 98.75 123 ILE B O 1
ATOM 3678 N N . HIS B 1 124 ? 9.711 -1.395 -14.906 1 98.69 124 HIS B N 1
ATOM 3679 C CA . HIS B 1 124 ? 9.359 -1.378 -13.492 1 98.69 124 HIS B CA 1
ATOM 3680 C C . HIS B 1 124 ? 9.445 0.032 -12.914 1 98.69 124 HIS B C 1
ATOM 3682 O O . HIS B 1 124 ? 10.406 0.754 -13.18 1 98.69 124 HIS B O 1
ATOM 3688 N N . LEU B 1 125 ? 8.43 0.416 -12.18 1 98.44 125 LEU B N 1
ATOM 3689 C CA . LEU B 1 125 ? 8.398 1.603 -11.336 1 98.44 125 LEU B CA 1
ATOM 3690 C C . LEU B 1 125 ? 7.984 1.244 -9.914 1 98.44 125 LEU B C 1
ATOM 3692 O O . LEU B 1 125 ? 7.453 0.158 -9.672 1 98.44 125 LEU B O 1
ATOM 3696 N N . HIS B 1 126 ? 8.203 2.16 -8.945 1 98 126 HIS B N 1
ATOM 3697 C CA . HIS B 1 126 ? 8.094 1.789 -7.535 1 98 126 HIS B CA 1
ATOM 3698 C C . HIS B 1 126 ? 6.719 2.154 -6.977 1 98 126 HIS B C 1
ATOM 3700 O O . HIS B 1 126 ? 6.336 1.677 -5.906 1 98 126 HIS B O 1
ATOM 3706 N N . SER B 1 127 ? 5.996 3.02 -7.688 1 96.75 127 SER B N 1
ATOM 3707 C CA . SER B 1 127 ? 4.766 3.508 -7.078 1 96.75 127 SER B CA 1
ATOM 3708 C C . SER B 1 127 ? 3.82 4.086 -8.125 1 96.75 127 SER B C 1
ATOM 3710 O O . SER B 1 127 ? 4.23 4.363 -9.25 1 96.75 127 SER B O 1
ATOM 3712 N N . LEU B 1 128 ? 2.545 4.27 -7.773 1 96.31 128 LEU B N 1
ATOM 3713 C CA . LEU B 1 128 ? 1.539 4.863 -8.648 1 96.31 128 LEU B CA 1
ATOM 3714 C C . LEU B 1 128 ? 1.91 6.297 -9.008 1 96.31 128 LEU B C 1
ATOM 3716 O O . LEU B 1 128 ? 1.845 6.688 -10.18 1 96.31 128 LEU B O 1
ATOM 3720 N N . PRO B 1 129 ? 2.387 7.129 -8.047 1 94.69 129 PRO B N 1
ATOM 3721 C CA . PRO B 1 129 ? 2.818 8.469 -8.438 1 94.69 129 PRO B CA 1
ATOM 3722 C C . PRO B 1 129 ? 3.959 8.453 -9.453 1 94.69 129 PRO B C 1
ATOM 3724 O O . PRO B 1 129 ? 3.996 9.281 -10.359 1 94.69 129 PRO B O 1
ATOM 3727 N N . ALA B 1 130 ? 4.859 7.488 -9.281 1 96.94 130 ALA B N 1
ATOM 3728 C CA . ALA B 1 130 ? 5.949 7.371 -10.25 1 96.94 130 ALA B CA 1
ATOM 3729 C C . ALA B 1 130 ? 5.422 6.996 -11.633 1 96.94 130 ALA B C 1
ATOM 3731 O O . ALA B 1 130 ? 5.871 7.543 -12.641 1 96.94 130 ALA B O 1
ATOM 3732 N N . VAL B 1 131 ? 4.465 6.07 -11.711 1 97.62 131 VAL B N 1
ATOM 3733 C CA . VAL B 1 131 ? 3.865 5.66 -12.977 1 97.62 131 VAL B CA 1
ATOM 3734 C C . VAL B 1 131 ? 3.193 6.855 -13.641 1 97.62 131 VAL B C 1
ATOM 3736 O O . VAL B 1 131 ? 3.381 7.094 -14.836 1 97.62 131 VAL B O 1
ATOM 3739 N N . ALA B 1 132 ? 2.447 7.66 -12.844 1 95.12 132 ALA B N 1
ATOM 3740 C CA . ALA B 1 132 ? 1.757 8.82 -13.391 1 95.12 132 ALA B CA 1
ATOM 3741 C C . ALA B 1 132 ? 2.746 9.805 -14.008 1 95.12 132 ALA B C 1
ATOM 3743 O O . ALA B 1 132 ? 2.564 10.25 -15.148 1 95.12 132 ALA B O 1
ATOM 3744 N N . ALA B 1 133 ? 3.803 10.07 -13.312 1 95.12 133 ALA B N 1
ATOM 3745 C CA . ALA B 1 133 ? 4.805 11.023 -13.789 1 95.12 133 ALA B CA 1
ATOM 3746 C C . ALA B 1 133 ? 5.527 10.484 -15.023 1 95.12 133 ALA B C 1
ATOM 3748 O O . ALA B 1 133 ? 5.746 11.219 -15.984 1 95.12 133 ALA B O 1
ATOM 3749 N N . ALA B 1 134 ? 5.875 9.211 -14.961 1 96.75 134 ALA B N 1
ATOM 3750 C CA . ALA B 1 134 ? 6.621 8.602 -16.062 1 96.75 134 ALA B CA 1
ATOM 3751 C C . ALA B 1 134 ? 5.781 8.547 -17.328 1 96.75 134 ALA B C 1
ATOM 3753 O O . ALA B 1 134 ? 6.285 8.812 -18.422 1 96.75 134 ALA B O 1
ATOM 3754 N N . ARG B 1 135 ? 4.531 8.266 -17.25 1 95.56 135 ARG B N 1
ATOM 3755 C CA . ARG B 1 135 ? 3.658 8.148 -18.406 1 95.56 135 ARG B CA 1
ATOM 3756 C C . ARG B 1 135 ? 3.354 9.516 -19.016 1 95.56 135 ARG B C 1
ATOM 3758 O O . ARG B 1 135 ? 3.047 9.633 -20.203 1 95.56 135 ARG B O 1
ATOM 3765 N N . ALA B 1 136 ? 3.363 10.531 -18.172 1 93.44 136 ALA B N 1
ATOM 3766 C CA . ALA B 1 136 ? 3.201 11.891 -18.688 1 93.44 136 ALA B CA 1
ATOM 3767 C C . ALA B 1 136 ? 4.422 12.32 -19.5 1 93.44 136 ALA B C 1
ATOM 3769 O O . ALA B 1 136 ? 4.309 13.148 -20.406 1 93.44 136 ALA B O 1
ATOM 3770 N N . ALA B 1 137 ? 5.57 11.68 -19.234 1 94 137 ALA B N 1
ATOM 3771 C CA . ALA B 1 137 ? 6.824 12.141 -19.812 1 94 137 ALA B CA 1
ATOM 3772 C C . ALA B 1 137 ? 7.281 11.219 -20.938 1 94 137 ALA B C 1
ATOM 3774 O O . ALA B 1 137 ? 8 11.641 -21.844 1 94 137 ALA B O 1
ATOM 3775 N N . LEU B 1 138 ? 6.945 9.961 -20.859 1 95.19 138 LEU B N 1
ATOM 3776 C CA . LEU B 1 138 ? 7.406 8.93 -21.781 1 95.19 138 LEU B CA 1
ATOM 3777 C C . LEU B 1 138 ? 6.234 8.094 -22.297 1 95.19 138 LEU B C 1
ATOM 3779 O O . LEU B 1 138 ? 5.258 7.887 -21.578 1 95.19 138 LEU B O 1
ATOM 3783 N N . PRO B 1 139 ? 6.332 7.613 -23.516 1 96.19 139 PRO B N 1
ATOM 3784 C CA . PRO B 1 139 ? 5.285 6.746 -24.062 1 96.19 139 PRO B CA 1
ATOM 3785 C C . PRO B 1 139 ? 5.383 5.309 -23.562 1 96.19 139 PRO B C 1
ATOM 3787 O O . PRO B 1 139 ? 5.551 4.379 -24.359 1 96.19 139 PRO B O 1
ATOM 3790 N N . LEU B 1 140 ? 5.219 5.148 -22.344 1 97.19 140 LEU B N 1
ATOM 3791 C CA . LEU B 1 140 ? 5.348 3.832 -21.734 1 97.19 140 LEU B CA 1
ATOM 3792 C C . LEU B 1 140 ? 4.105 2.986 -22 1 97.19 140 LEU B C 1
ATOM 3794 O O . LEU B 1 140 ? 2.988 3.41 -21.688 1 97.19 140 LEU B O 1
ATOM 3798 N N . PRO B 1 141 ? 4.285 1.796 -22.594 1 97.06 141 PRO B N 1
ATOM 3799 C CA . PRO B 1 141 ? 3.139 0.905 -22.781 1 97.06 141 PRO B CA 1
ATOM 3800 C C . PRO B 1 141 ? 2.621 0.312 -21.484 1 97.06 141 PRO B C 1
ATOM 3802 O O . PRO B 1 141 ? 3.35 -0.405 -20.781 1 97.06 141 PRO B O 1
ATOM 3805 N N . PRO B 1 142 ? 1.396 0.533 -21.141 1 95.62 142 PRO B N 1
ATOM 3806 C CA . PRO B 1 142 ? 0.876 0.124 -19.828 1 95.62 142 PRO B CA 1
ATOM 3807 C C . PRO B 1 142 ? 0.976 -1.383 -19.609 1 95.62 142 PRO B C 1
ATOM 3809 O O . PRO B 1 142 ? 1.187 -1.826 -18.469 1 95.62 142 PRO B O 1
ATOM 3812 N N . GLU B 1 143 ? 0.854 -2.229 -20.641 1 94.25 143 GLU B N 1
ATOM 3813 C CA . GLU B 1 143 ? 0.818 -3.68 -20.484 1 94.25 143 GLU B CA 1
ATOM 3814 C C . GLU B 1 143 ? 2.188 -4.227 -20.094 1 94.25 143 GLU B C 1
ATOM 3816 O O . GLU B 1 143 ? 2.301 -5.375 -19.656 1 94.25 143 GLU B O 1
ATOM 3821 N N . ARG B 1 144 ? 3.264 -3.41 -20.219 1 97.44 144 ARG B N 1
ATOM 3822 C CA . ARG B 1 144 ? 4.602 -3.855 -19.859 1 97.44 144 ARG B CA 1
ATOM 3823 C C . ARG B 1 144 ? 5.051 -3.213 -18.547 1 97.44 144 ARG B C 1
ATOM 3825 O O . ARG B 1 144 ? 6.152 -3.484 -18.062 1 97.44 144 ARG B O 1
ATOM 3832 N N . LEU B 1 145 ? 4.223 -2.377 -17.969 1 98.38 145 LEU B N 1
ATOM 3833 C CA . LEU B 1 145 ? 4.555 -1.736 -16.703 1 98.38 145 LEU B CA 1
ATOM 3834 C C . LEU B 1 145 ? 4.266 -2.668 -15.523 1 98.38 145 LEU B C 1
ATOM 3836 O O . LEU B 1 145 ? 3.322 -3.461 -15.57 1 98.38 145 LEU B O 1
ATOM 3840 N N . ARG B 1 146 ? 5.148 -2.607 -14.555 1 98.62 146 ARG B N 1
ATOM 3841 C CA . ARG B 1 146 ? 4.965 -3.271 -13.266 1 98.62 146 ARG B CA 1
ATOM 3842 C C . ARG B 1 146 ? 5.309 -2.336 -12.109 1 98.62 146 ARG B C 1
ATOM 3844 O O . ARG B 1 146 ? 6.184 -1.479 -12.242 1 98.62 146 ARG B O 1
ATOM 3851 N N . ILE B 1 147 ? 4.551 -2.502 -11.047 1 98.44 147 ILE B N 1
ATOM 3852 C CA . ILE B 1 147 ? 4.832 -1.758 -9.82 1 98.44 147 ILE B CA 1
ATOM 3853 C C . ILE B 1 147 ? 5.301 -2.717 -8.727 1 98.44 147 ILE B C 1
ATOM 3855 O O . ILE B 1 147 ? 4.562 -3.619 -8.328 1 98.44 147 ILE B O 1
ATOM 3859 N N . VAL B 1 148 ? 6.531 -2.6 -8.258 1 98.31 148 VAL B N 1
ATOM 3860 C CA . VAL B 1 148 ? 7.07 -3.244 -7.062 1 98.31 148 VAL B CA 1
ATOM 3861 C C . VAL B 1 148 ? 7.598 -2.184 -6.098 1 98.31 148 VAL B C 1
ATOM 3863 O O . VAL B 1 148 ? 8.508 -1.427 -6.438 1 98.31 148 VAL B O 1
ATOM 3866 N N . PRO B 1 149 ? 6.984 -2.055 -4.891 1 97.62 149 PRO B N 1
ATOM 3867 C CA . PRO B 1 149 ? 7.426 -1.006 -3.969 1 97.62 149 PRO B CA 1
ATOM 3868 C C . PRO B 1 149 ? 8.891 -1.152 -3.566 1 97.62 149 PRO B C 1
ATOM 3870 O O . PRO B 1 149 ? 9.453 -2.25 -3.641 1 97.62 149 PRO B O 1
ATOM 3873 N N . HIS B 1 150 ? 9.508 0.008 -3.266 1 97.62 150 HIS B N 1
ATOM 3874 C CA . HIS B 1 150 ? 10.82 -0.005 -2.617 1 97.62 150 HIS B CA 1
ATOM 3875 C C . HIS B 1 150 ? 10.742 -0.646 -1.235 1 97.62 150 HIS B C 1
ATOM 3877 O O . HIS B 1 150 ? 9.938 -0.227 -0.396 1 97.62 150 HIS B O 1
ATOM 3883 N N . ALA B 1 151 ? 11.531 -1.712 -0.975 1 96.62 151 ALA B N 1
ATOM 3884 C CA . ALA B 1 151 ? 11.57 -2.359 0.333 1 96.62 151 ALA B CA 1
ATOM 3885 C C . ALA B 1 151 ? 12.141 -1.421 1.395 1 96.62 151 ALA B C 1
ATOM 3887 O O . ALA B 1 151 ? 12.883 -0.489 1.076 1 96.62 151 ALA B O 1
ATOM 3888 N N . GLY B 1 152 ? 11.695 -1.667 2.621 1 95.69 152 GLY B N 1
ATOM 3889 C CA . GLY B 1 152 ? 12.328 -0.97 3.73 1 95.69 152 GLY B CA 1
ATOM 3890 C C . GLY B 1 152 ? 13.727 -1.471 4.031 1 95.69 152 GLY B C 1
ATOM 3891 O O . GLY B 1 152 ? 14.18 -2.449 3.436 1 95.69 152 GLY B O 1
ATOM 3892 N N . TYR B 1 153 ? 14.32 -0.769 4.965 1 95.62 153 TYR B N 1
ATOM 3893 C CA . TYR B 1 153 ? 15.703 -1.085 5.285 1 95.62 153 TYR B CA 1
ATOM 3894 C C . TYR B 1 153 ? 15.812 -1.73 6.66 1 95.62 153 TYR B C 1
ATOM 3896 O O . TYR B 1 153 ? 16.875 -1.675 7.297 1 95.62 153 TYR B O 1
ATOM 3904 N N . GLU B 1 154 ? 14.68 -2.303 7.066 1 92.5 154 GLU B N 1
ATOM 3905 C CA . GLU B 1 154 ? 14.711 -2.977 8.359 1 92.5 154 GLU B CA 1
ATOM 3906 C C . GLU B 1 154 ? 15.82 -4.02 8.414 1 92.5 154 GLU B C 1
ATOM 3908 O O . GLU B 1 154 ? 15.961 -4.832 7.496 1 92.5 154 GLU B O 1
ATOM 3913 N N . GLY B 1 155 ? 16.609 -3.957 9.43 1 91.38 155 GLY B N 1
ATOM 3914 C CA . GLY B 1 155 ? 17.688 -4.918 9.625 1 91.38 155 GLY B CA 1
ATOM 3915 C C . GLY B 1 155 ? 18.969 -4.535 8.898 1 91.38 155 GLY B C 1
ATOM 3916 O O . GLY B 1 155 ? 20.031 -5.086 9.188 1 91.38 155 GLY B O 1
ATOM 3917 N N . ALA B 1 156 ? 18.922 -3.617 8.016 1 91.88 156 ALA B N 1
ATOM 3918 C CA . ALA B 1 156 ? 20.094 -3.234 7.25 1 91.88 156 ALA B CA 1
ATOM 3919 C C . ALA B 1 156 ? 20.875 -2.125 7.957 1 91.88 156 ALA B C 1
ATOM 3921 O O . ALA B 1 156 ? 22.062 -1.941 7.707 1 91.88 156 ALA B O 1
ATOM 3922 N N . TYR B 1 157 ? 20.203 -1.35 8.805 1 92.75 157 TYR B N 1
ATOM 3923 C CA . TYR B 1 157 ? 20.797 -0.29 9.602 1 92.75 157 TYR B CA 1
ATOM 3924 C C . TYR B 1 157 ? 20.516 -0.497 11.086 1 92.75 157 TYR B C 1
ATOM 3926 O O . TYR B 1 157 ? 19.406 -0.902 11.461 1 92.75 157 TYR B O 1
ATOM 3934 N N . PRO B 1 158 ? 21.469 -0.258 11.883 1 92.69 158 PRO B N 1
ATOM 3935 C CA . PRO B 1 158 ? 21.188 -0.387 13.312 1 92.69 158 PRO B CA 1
ATOM 3936 C C . PRO B 1 158 ? 20.219 0.68 13.828 1 92.69 158 PRO B C 1
ATOM 3938 O O . PRO B 1 158 ? 20.156 1.777 13.266 1 92.69 158 PRO B O 1
ATOM 3941 N N . VAL B 1 159 ? 19.453 0.28 14.758 1 92 159 VAL B N 1
ATOM 3942 C CA . VAL B 1 159 ? 18.578 1.217 15.445 1 92 159 VAL B CA 1
ATOM 3943 C C . VAL B 1 159 ? 19.266 1.73 16.703 1 92 159 VAL B C 1
ATOM 3945 O O . VAL B 1 159 ? 19.641 0.945 17.578 1 92 159 VAL B O 1
ATOM 3948 N N . LEU B 1 160 ? 19.453 3.012 16.781 1 94.56 160 LEU B N 1
ATOM 3949 C CA . LEU B 1 160 ? 20.203 3.615 17.875 1 94.56 160 LEU B CA 1
ATOM 3950 C C . LEU B 1 160 ? 19.297 4.543 18.703 1 94.56 160 LEU B C 1
ATOM 3952 O O . LEU B 1 160 ? 18.297 5.035 18.188 1 94.56 160 LEU B O 1
ATOM 3956 N N . HIS B 1 161 ? 19.656 4.68 19.875 1 95.19 161 HIS B N 1
ATOM 3957 C CA . HIS B 1 161 ? 18.938 5.605 20.75 1 95.19 161 HIS B CA 1
ATOM 3958 C C . HIS B 1 161 ? 19.328 7.051 20.453 1 95.19 161 HIS B C 1
ATOM 3960 O O . HIS B 1 161 ? 20.5 7.352 20.234 1 95.19 161 HIS B O 1
ATOM 3966 N N . ARG B 1 162 ? 18.359 7.812 20.5 1 95.5 162 ARG B N 1
ATOM 3967 C CA . ARG B 1 162 ? 18.516 9.227 20.172 1 95.5 162 ARG B CA 1
ATOM 3968 C C . ARG B 1 162 ? 19.562 9.883 21.078 1 95.5 162 ARG B C 1
ATOM 3970 O O . ARG B 1 162 ? 20.453 10.578 20.609 1 95.5 162 ARG B O 1
ATOM 3977 N N . SER B 1 163 ? 19.453 9.633 22.359 1 95.75 163 SER B N 1
ATOM 3978 C CA . SER B 1 163 ? 20.359 10.289 23.312 1 95.75 163 SER B CA 1
ATOM 3979 C C . SER B 1 163 ? 21.797 9.875 23.094 1 95.75 163 SER B C 1
ATOM 3981 O O . SER B 1 163 ? 22.703 10.711 23.125 1 95.75 163 SER B O 1
ATOM 3983 N N . ALA B 1 164 ? 22.031 8.656 22.859 1 96.88 164 ALA B N 1
ATOM 3984 C CA . ALA B 1 164 ? 23.375 8.156 22.594 1 96.88 164 ALA B CA 1
ATOM 3985 C C . ALA B 1 164 ? 23.922 8.727 21.281 1 96.88 164 ALA B C 1
ATOM 3987 O O . ALA B 1 164 ? 25.094 9.117 21.219 1 96.88 164 ALA B O 1
ATOM 3988 N N . ALA B 1 165 ? 23.078 8.766 20.281 1 97 165 ALA B N 1
ATOM 3989 C CA . ALA B 1 165 ? 23.5 9.297 18.984 1 97 165 ALA B CA 1
ATOM 3990 C C . ALA B 1 165 ? 23.844 10.781 19.094 1 97 165 ALA B C 1
ATOM 3992 O O . ALA B 1 165 ? 24.875 11.227 18.578 1 97 165 ALA B O 1
ATOM 3993 N N . ARG B 1 166 ? 23.047 11.547 19.781 1 97.31 166 ARG B N 1
ATOM 3994 C CA . ARG B 1 166 ? 23.312 12.977 19.938 1 97.31 166 ARG B CA 1
ATOM 3995 C C . ARG B 1 166 ? 24.578 13.211 20.766 1 97.31 166 ARG B C 1
ATOM 3997 O O . ARG B 1 166 ? 25.359 14.109 20.453 1 97.31 166 ARG B O 1
ATOM 4004 N N . ALA B 1 167 ? 24.75 12.383 21.75 1 97.19 167 ALA B N 1
ATOM 4005 C CA . ALA B 1 167 ? 25.984 12.508 22.531 1 97.19 167 ALA B CA 1
ATOM 4006 C C . ALA B 1 167 ? 27.219 12.227 21.672 1 97.19 167 ALA B C 1
ATOM 4008 O O . ALA B 1 167 ? 28.188 12.984 21.703 1 97.19 167 ALA B O 1
ATOM 4009 N N . ALA B 1 168 ? 27.141 11.25 20.922 1 94.94 168 ALA B N 1
ATOM 4010 C CA . ALA B 1 168 ? 28.266 10.828 20.078 1 94.94 168 ALA B CA 1
ATOM 4011 C C . ALA B 1 168 ? 28.578 11.891 19.031 1 94.94 168 ALA B C 1
ATOM 4013 O O . ALA B 1 168 ? 29.75 12.078 18.656 1 94.94 168 ALA B O 1
ATOM 4014 N N . LEU B 1 169 ? 27.531 12.633 18.594 1 94.44 169 LEU B N 1
ATOM 4015 C CA . LEU B 1 169 ? 27.719 13.602 17.516 1 94.44 169 LEU B CA 1
ATOM 4016 C C . LEU B 1 169 ? 27.906 15.008 18.078 1 94.44 169 LEU B C 1
ATOM 4018 O O . LEU B 1 169 ? 27.984 15.977 17.328 1 94.44 169 LEU B O 1
ATOM 4022 N N . GLY B 1 170 ? 27.906 15.102 19.406 1 95.88 170 GLY B N 1
ATOM 4023 C CA . GLY B 1 170 ? 28.062 16.406 20.031 1 95.88 170 GLY B CA 1
ATOM 4024 C C . GLY B 1 170 ? 26.844 17.281 19.906 1 95.88 170 GLY B C 1
ATOM 4025 O O . GLY B 1 170 ? 26.953 18.5 19.797 1 95.88 170 GLY B O 1
ATOM 4026 N N . LEU B 1 171 ? 25.672 16.625 19.906 1 97.06 171 LEU B N 1
ATOM 4027 C CA . LEU B 1 171 ? 24.438 17.359 19.656 1 97.06 171 LEU B CA 1
ATOM 4028 C C . LEU B 1 171 ? 23.5 17.297 20.859 1 97.06 171 LEU B C 1
ATOM 4030 O O . LEU B 1 171 ? 22.297 17.516 20.734 1 97.06 171 LEU B O 1
ATOM 4034 N N . ALA B 1 172 ? 23.906 16.922 22.062 1 94.19 172 ALA B N 1
ATOM 4035 C CA . ALA B 1 172 ? 23.094 16.719 23.266 1 94.19 172 ALA B CA 1
ATOM 4036 C C . ALA B 1 172 ? 22.297 17.969 23.609 1 94.19 172 ALA B C 1
ATOM 4038 O O . ALA B 1 172 ? 21.156 17.875 24.078 1 94.19 172 ALA B O 1
ATOM 4039 N N . GLY B 1 173 ? 22.703 19.141 23.297 1 93.94 173 GLY B N 1
ATOM 4040 C CA . GLY B 1 173 ? 22.031 20.375 23.672 1 93.94 173 GLY B CA 1
ATOM 4041 C C . GLY B 1 173 ? 21.234 21 22.531 1 93.94 173 GLY B C 1
ATOM 4042 O O . GLY B 1 173 ? 20.656 22.062 22.703 1 93.94 173 GLY B O 1
ATOM 4043 N N . ALA B 1 174 ? 21.109 20.297 21.453 1 97.5 174 ALA B N 1
ATOM 4044 C CA . ALA B 1 174 ? 20.422 20.859 20.281 1 97.5 174 ALA B CA 1
ATOM 4045 C C . ALA B 1 174 ? 18.906 20.859 20.484 1 97.5 174 ALA B C 1
ATOM 4047 O O . ALA B 1 174 ? 18.344 19.922 21.047 1 97.5 174 ALA B O 1
ATOM 4048 N N . ARG B 1 175 ? 18.297 21.938 20.047 1 97.69 175 ARG B N 1
ATOM 4049 C CA . ARG B 1 175 ? 16.844 22.047 20.078 1 97.69 175 ARG B CA 1
ATOM 4050 C C . ARG B 1 175 ? 16.219 21.234 18.938 1 97.69 175 ARG B C 1
ATOM 4052 O O . ARG B 1 175 ? 15.406 20.344 19.188 1 97.69 175 ARG B O 1
ATOM 4059 N N . MET B 1 176 ? 16.609 21.609 17.719 1 98.44 176 MET B N 1
ATOM 4060 C CA . MET B 1 176 ? 16.203 20.906 16.5 1 98.44 176 MET B CA 1
ATOM 4061 C C . MET B 1 176 ? 17.406 20.438 15.719 1 98.44 176 MET B C 1
ATOM 4063 O O . MET B 1 176 ? 18.375 21.172 15.555 1 98.44 176 MET B O 1
ATOM 4067 N N . VAL B 1 177 ? 17.359 19.172 15.336 1 98.5 177 VAL B N 1
ATOM 4068 C CA . VAL B 1 177 ? 18.406 18.625 14.484 1 98.5 177 VAL B CA 1
ATOM 4069 C C . VAL B 1 177 ? 17.812 18.172 13.148 1 98.5 177 VAL B C 1
ATOM 4071 O O . VAL B 1 177 ? 16.953 17.297 13.117 1 98.5 177 VAL B O 1
ATOM 4074 N N . LEU B 1 178 ? 18.281 18.797 12.039 1 98.44 178 LEU B N 1
ATOM 4075 C CA . LEU B 1 178 ? 17.922 18.438 10.68 1 98.44 178 LEU B CA 1
ATOM 4076 C C . LEU B 1 178 ? 19 17.578 10.031 1 98.44 178 LEU B C 1
ATOM 4078 O O . LEU B 1 178 ? 20.188 17.766 10.305 1 98.44 178 LEU B O 1
ATOM 4082 N N . LEU B 1 179 ? 18.562 16.672 9.18 1 97.06 179 LEU B N 1
ATOM 4083 C CA . LEU B 1 179 ? 19.5 15.797 8.484 1 97.06 179 LEU B CA 1
ATOM 4084 C C . LEU B 1 179 ? 19.25 15.812 6.984 1 97.06 179 LEU B C 1
ATOM 4086 O O . LEU B 1 179 ? 18.109 15.617 6.543 1 97.06 179 LEU B O 1
ATOM 4090 N N . LEU B 1 180 ? 20.172 16.125 6.172 1 95.44 180 LEU B N 1
ATOM 4091 C CA . LEU B 1 180 ? 20.25 15.781 4.754 1 95.44 180 LEU B CA 1
ATOM 4092 C C . LEU B 1 180 ? 21.219 14.617 4.527 1 95.44 180 LEU B C 1
ATOM 4094 O O . LEU B 1 180 ? 22.438 14.797 4.574 1 95.44 180 LEU B O 1
ATOM 4098 N N . PRO B 1 181 ? 20.641 13.445 4.223 1 92 181 PRO B N 1
ATOM 4099 C CA . PRO B 1 181 ? 21.5 12.258 4.109 1 92 181 PRO B CA 1
ATOM 4100 C C . PRO B 1 181 ? 21.938 11.984 2.674 1 92 181 PRO B C 1
ATOM 4102 O O . PRO B 1 181 ? 21.266 12.406 1.727 1 92 181 PRO B O 1
ATOM 4105 N N . GLY B 1 182 ? 23.047 11.281 2.555 1 80.88 182 GLY B N 1
ATOM 4106 C CA . GLY B 1 182 ? 23.453 10.656 1.301 1 80.88 182 GLY B CA 1
ATOM 4107 C C . GLY B 1 182 ? 24.375 11.531 0.48 1 80.88 182 GLY B C 1
ATOM 4108 O O . GLY B 1 182 ? 24.875 12.547 0.965 1 80.88 182 GLY B O 1
ATOM 4109 N N . ARG B 1 183 ? 24.641 11.031 -0.731 1 75.88 183 ARG B N 1
ATOM 4110 C CA . ARG B 1 183 ? 25.5 11.766 -1.661 1 75.88 183 ARG B CA 1
ATOM 4111 C C . ARG B 1 183 ? 24.938 13.156 -1.936 1 75.88 183 ARG B C 1
ATOM 4113 O O . ARG B 1 183 ? 23.797 13.297 -2.377 1 75.88 183 ARG B O 1
ATOM 4120 N N . LEU B 1 184 ? 25.734 14.148 -1.617 1 78.56 184 LEU B N 1
ATOM 4121 C CA . LEU B 1 184 ? 25.312 15.531 -1.805 1 78.56 184 LEU B CA 1
ATOM 4122 C C . LEU B 1 184 ? 25.438 15.953 -3.264 1 78.56 184 LEU B C 1
ATOM 4124 O O . LEU B 1 184 ? 26.406 16.625 -3.633 1 78.56 184 LEU B O 1
ATOM 4128 N N . ALA B 1 185 ? 24.422 15.531 -4.004 1 79.44 185 ALA B N 1
ATOM 4129 C CA . ALA B 1 185 ? 24.344 15.844 -5.43 1 79.44 185 ALA B CA 1
ATOM 4130 C C . ALA B 1 185 ? 23.531 17.109 -5.668 1 79.44 185 ALA B C 1
ATOM 4132 O O . ALA B 1 185 ? 22.812 17.578 -4.781 1 79.44 185 ALA B O 1
ATOM 4133 N N . ALA B 1 186 ? 23.703 17.719 -6.867 1 78 186 ALA B N 1
ATOM 4134 C CA . ALA B 1 186 ? 23.078 18.984 -7.227 1 78 186 ALA B CA 1
ATOM 4135 C C . ALA B 1 186 ? 21.562 18.906 -7.055 1 78 186 ALA B C 1
ATOM 4137 O O . ALA B 1 186 ? 20.938 19.859 -6.57 1 78 186 ALA B O 1
ATOM 4138 N N . TYR B 1 187 ? 21.031 17.734 -7.332 1 81 187 TYR B N 1
ATOM 4139 C CA . TYR B 1 187 ? 19.578 17.625 -7.281 1 81 187 TYR B CA 1
ATOM 4140 C C . TYR B 1 187 ? 19.078 17.672 -5.844 1 81 187 TYR B C 1
ATOM 4142 O O . TYR B 1 187 ? 17.891 17.906 -5.602 1 81 187 TYR B O 1
ATOM 4150 N N . LYS B 1 188 ? 19.891 17.5 -4.852 1 87.25 188 LYS B N 1
ATOM 4151 C CA . LYS B 1 188 ? 19.531 17.562 -3.439 1 87.25 188 LYS B CA 1
ATOM 4152 C C . LYS B 1 188 ? 19.672 18.984 -2.902 1 87.25 188 LYS B C 1
ATOM 4154 O O . LYS B 1 188 ? 19.359 19.25 -1.74 1 87.25 188 LYS B O 1
ATOM 4159 N N . ARG B 1 189 ? 20.234 19.828 -3.58 1 89.19 189 ARG B N 1
ATOM 4160 C CA . ARG B 1 189 ? 20.344 21.266 -3.322 1 89.19 189 ARG B CA 1
ATOM 4161 C C . ARG B 1 189 ? 20.938 21.531 -1.944 1 89.19 189 ARG B C 1
ATOM 4163 O O . ARG B 1 189 ? 20.391 22.297 -1.157 1 89.19 189 ARG B O 1
ATOM 4170 N N . PRO B 1 190 ? 22.109 20.922 -1.694 1 90.19 190 PRO B N 1
ATOM 4171 C CA . PRO B 1 190 ? 22.703 21.141 -0.369 1 90.19 190 PRO B CA 1
ATOM 4172 C C . PRO B 1 190 ? 23.031 22.609 -0.098 1 90.19 190 PRO B C 1
ATOM 4174 O O . PRO B 1 190 ? 22.844 23.094 1.021 1 90.19 190 PRO B O 1
ATOM 4177 N N . ALA B 1 191 ? 23.438 23.344 -1.102 1 89.12 191 ALA B N 1
ATOM 4178 C CA . ALA B 1 191 ? 23.781 24.75 -0.917 1 89.12 191 ALA B CA 1
ATOM 4179 C C . ALA B 1 191 ? 22.547 25.578 -0.566 1 89.12 191 ALA B C 1
ATOM 4181 O O . ALA B 1 191 ? 22.609 26.438 0.33 1 89.12 191 ALA B O 1
ATOM 4182 N N . ALA B 1 192 ? 21.484 25.297 -1.271 1 92.5 192 ALA B N 1
ATOM 4183 C CA . ALA B 1 192 ? 20.234 26.016 -1.005 1 92.5 192 ALA B CA 1
ATOM 4184 C C . ALA B 1 192 ? 19.719 25.719 0.401 1 92.5 192 ALA B C 1
ATOM 4186 O O . ALA B 1 192 ? 19.219 26.609 1.083 1 92.5 192 ALA B O 1
ATOM 4187 N N . LEU B 1 193 ? 19.891 24.5 0.84 1 94.94 193 LEU B N 1
ATOM 4188 C CA . LEU B 1 193 ? 19.453 24.109 2.178 1 94.94 193 LEU B CA 1
ATOM 4189 C C . LEU B 1 193 ? 20.281 24.812 3.246 1 94.94 193 LEU B C 1
ATOM 4191 O O . LEU B 1 193 ? 19.734 25.328 4.223 1 94.94 193 LEU B O 1
ATOM 4195 N N . VAL B 1 194 ? 21.562 24.828 3.057 1 92.75 194 VAL B N 1
ATOM 4196 C CA . VAL B 1 194 ? 22.469 25.469 4.008 1 92.75 194 VAL B CA 1
ATOM 4197 C C . VAL B 1 194 ? 22.125 26.953 4.105 1 92.75 194 VAL B C 1
ATOM 4199 O O . VAL B 1 194 ? 22.016 27.5 5.207 1 92.75 194 VAL B O 1
ATOM 4202 N N . GLU B 1 195 ? 21.922 27.562 2.979 1 93 195 GLU B N 1
ATOM 4203 C CA . GLU B 1 195 ? 21.594 28.984 2.955 1 93 195 GLU B CA 1
ATOM 4204 C C . GLU B 1 195 ? 20.281 29.266 3.68 1 93 195 GLU B C 1
ATOM 4206 O O . GLU B 1 195 ? 20.203 30.172 4.516 1 93 195 GLU B O 1
ATOM 4211 N N . ALA B 1 196 ? 19.281 28.484 3.348 1 96.25 196 ALA B N 1
ATOM 4212 C CA . ALA B 1 196 ? 17.984 28.656 3.986 1 96.25 196 ALA B CA 1
ATOM 4213 C C . ALA B 1 196 ? 18.078 28.422 5.492 1 96.25 196 ALA B C 1
ATOM 4215 O O . ALA B 1 196 ? 17.516 29.188 6.277 1 96.25 196 ALA B O 1
ATOM 4216 N N . PHE B 1 197 ? 18.812 27.422 5.91 1 96.75 197 PHE B N 1
ATOM 4217 C CA . PHE B 1 197 ? 18.984 27.078 7.316 1 96.75 197 PHE B CA 1
ATOM 4218 C C . PHE B 1 197 ? 19.656 28.234 8.07 1 96.75 197 PHE B C 1
ATOM 4220 O O . PHE B 1 197 ? 19.172 28.656 9.125 1 96.75 197 PHE B O 1
ATOM 4227 N N . CYS B 1 198 ? 20.719 28.734 7.543 1 94.62 198 CYS B N 1
ATOM 4228 C CA . CYS B 1 198 ? 21.469 29.797 8.195 1 94.62 198 CYS B CA 1
ATOM 4229 C C . CYS B 1 198 ? 20.609 31.047 8.375 1 94.62 198 CYS B C 1
ATOM 4231 O O . CYS B 1 198 ? 20.781 31.812 9.328 1 94.62 198 CYS B O 1
ATOM 4233 N N . ARG B 1 199 ? 19.688 31.188 7.496 1 96 199 ARG B N 1
ATOM 4234 C CA . ARG B 1 199 ? 18.828 32.375 7.504 1 96 199 ARG B CA 1
ATOM 4235 C C . ARG B 1 199 ? 17.766 32.281 8.586 1 96 199 ARG B C 1
ATOM 4237 O O . ARG B 1 199 ? 17.406 33.281 9.203 1 96 199 ARG B O 1
ATOM 4244 N N . VAL B 1 200 ? 17.281 31.047 8.898 1 98.06 200 VAL B N 1
ATOM 4245 C CA . VAL B 1 200 ? 16.031 31.016 9.656 1 98.06 200 VAL B CA 1
ATOM 4246 C C . VAL B 1 200 ? 16.25 30.234 10.961 1 98.06 200 VAL B C 1
ATOM 4248 O O . VAL B 1 200 ? 15.43 30.328 11.883 1 98.06 200 VAL B O 1
ATOM 4251 N N . ALA B 1 201 ? 17.281 29.453 11.133 1 97.44 201 ALA B N 1
ATOM 4252 C CA . ALA B 1 201 ? 17.453 28.547 12.266 1 97.44 201 ALA B CA 1
ATOM 4253 C C . ALA B 1 201 ? 17.859 29.297 13.523 1 97.44 201 ALA B C 1
ATOM 4255 O O . ALA B 1 201 ? 18.547 30.312 13.445 1 97.44 201 ALA B O 1
ATOM 4256 N N . ALA B 1 202 ? 17.453 28.812 14.656 1 97.62 202 ALA B N 1
ATOM 4257 C CA . ALA B 1 202 ? 17.891 29.328 15.953 1 97.62 202 ALA B CA 1
ATOM 4258 C C . ALA B 1 202 ? 19.312 28.891 16.281 1 97.62 202 ALA B C 1
ATOM 4260 O O . ALA B 1 202 ? 19.828 27.953 15.664 1 97.62 202 ALA B O 1
ATOM 4261 N N . PRO B 1 203 ? 19.922 29.547 17.219 1 96.69 203 PRO B N 1
ATOM 4262 C CA . PRO B 1 203 ? 21.297 29.203 17.578 1 96.69 203 PRO B CA 1
ATOM 4263 C C . PRO B 1 203 ? 21.438 27.766 18.078 1 96.69 203 PRO B C 1
ATOM 4265 O O . PRO B 1 203 ? 22.5 27.172 17.938 1 96.69 203 PRO B O 1
ATOM 4268 N N . GLU B 1 204 ? 20.344 27.203 18.594 1 97.44 204 GLU B N 1
ATOM 4269 C CA . GLU B 1 204 ? 20.406 25.859 19.172 1 97.44 204 GLU B CA 1
ATOM 4270 C C . GLU B 1 204 ? 20.062 24.797 18.141 1 97.44 204 GLU B C 1
ATOM 4272 O O . GLU B 1 204 ? 20.156 23.594 18.406 1 97.44 204 GLU B O 1
ATOM 4277 N N . ASP B 1 205 ? 19.656 25.234 16.938 1 98.25 205 ASP B N 1
ATOM 4278 C CA . ASP B 1 205 ? 19.344 24.281 15.875 1 98.25 205 ASP B CA 1
ATOM 4279 C C . ASP B 1 205 ? 20.625 23.797 15.188 1 98.25 205 ASP B C 1
ATOM 4281 O O . ASP B 1 205 ? 21.656 24.469 15.227 1 98.25 205 ASP B O 1
ATOM 4285 N N . ARG B 1 206 ? 20.609 22.547 14.711 1 97.38 206 ARG B N 1
ATOM 4286 C CA . ARG B 1 206 ? 21.734 21.953 14.016 1 97.38 206 ARG B CA 1
ATOM 4287 C C . ARG B 1 206 ? 21.297 21.312 12.703 1 97.38 206 ARG B C 1
ATOM 4289 O O . ARG B 1 206 ? 20.172 20.828 12.594 1 97.38 206 ARG B O 1
ATOM 4296 N N . LEU B 1 207 ? 22.156 21.359 11.703 1 96.38 207 LEU B N 1
ATOM 4297 C CA . LEU B 1 207 ? 21.969 20.703 10.414 1 96.38 207 LEU B CA 1
ATOM 4298 C C . LEU B 1 207 ? 23.125 19.75 10.125 1 96.38 207 LEU B C 1
ATOM 4300 O O . LEU B 1 207 ? 24.281 20.172 10.07 1 96.38 207 LEU B O 1
ATOM 4304 N N . ILE B 1 208 ? 22.75 18.453 10 1 94.5 208 ILE B N 1
ATOM 4305 C CA . ILE B 1 208 ? 23.734 17.438 9.609 1 94.5 208 ILE B CA 1
ATOM 4306 C C . ILE B 1 208 ? 23.688 17.25 8.102 1 94.5 208 ILE B C 1
ATOM 4308 O O . ILE B 1 208 ? 22.625 17 7.527 1 94.5 208 ILE B O 1
ATOM 4312 N N . LEU B 1 209 ? 24.719 17.422 7.43 1 91.38 209 LEU B N 1
ATOM 4313 C CA . LEU B 1 209 ? 24.938 17 6.051 1 91.38 209 LEU B CA 1
ATOM 4314 C C . LEU B 1 209 ? 25.797 15.75 6 1 91.38 209 LEU B C 1
ATOM 4316 O O . LEU B 1 209 ? 27 15.812 6.227 1 91.38 209 LEU B O 1
ATOM 4320 N N . ALA B 1 210 ? 25.078 14.641 5.777 1 86.62 210 ALA B N 1
ATOM 4321 C CA . ALA B 1 210 ? 25.766 13.359 5.82 1 86.62 210 ALA B CA 1
ATOM 4322 C C . ALA B 1 210 ? 25.922 12.766 4.422 1 86.62 210 ALA B C 1
ATOM 4324 O O . ALA B 1 210 ? 24.938 12.367 3.799 1 86.62 210 ALA B O 1
ATOM 4325 N N . GLY B 1 211 ? 27.125 12.656 3.936 1 75.81 211 GLY B N 1
ATOM 4326 C CA . GLY B 1 211 ? 27.391 11.969 2.682 1 75.81 211 GLY B CA 1
ATOM 4327 C C . GLY B 1 211 ? 28.469 12.648 1.847 1 75.81 211 GLY B C 1
ATOM 4328 O O . GLY B 1 211 ? 28.984 13.703 2.23 1 75.81 211 GLY B O 1
ATOM 4329 N N . GLN B 1 212 ? 28.891 11.961 0.802 1 67.69 212 GLN B N 1
ATOM 4330 C CA . GLN B 1 212 ? 29.953 12.43 -0.076 1 67.69 212 GLN B CA 1
ATOM 4331 C C . GLN B 1 212 ? 29.547 13.703 -0.809 1 67.69 212 GLN B C 1
ATOM 4333 O O . GLN B 1 212 ? 28.531 13.719 -1.521 1 67.69 212 GLN B O 1
ATOM 4338 N N . ALA B 1 213 ? 30.172 14.82 -0.327 1 65.44 213 ALA B N 1
ATOM 4339 C CA . ALA B 1 213 ? 29.906 16.062 -1.04 1 65.44 213 ALA B CA 1
ATOM 4340 C C . ALA B 1 213 ? 30.578 16.062 -2.414 1 65.44 213 ALA B C 1
ATOM 4342 O O . ALA B 1 213 ? 31.75 15.734 -2.539 1 65.44 213 ALA B O 1
ATOM 4343 N N . LEU B 1 214 ? 29.766 16.203 -3.375 1 65.69 214 LEU B N 1
ATOM 4344 C CA . LEU B 1 214 ? 30.359 16.438 -4.684 1 65.69 214 LEU B CA 1
ATOM 4345 C C . LEU B 1 214 ? 31.047 17.797 -4.742 1 65.69 214 LEU B C 1
ATOM 4347 O O . LEU B 1 214 ? 30.609 18.734 -4.066 1 65.69 214 LEU B O 1
ATOM 4351 N N . PRO B 1 215 ? 32.188 17.891 -5.277 1 65.56 215 PRO B N 1
ATOM 4352 C CA . PRO B 1 215 ? 32.875 19.172 -5.367 1 65.56 215 PRO B CA 1
ATOM 4353 C C . PRO B 1 215 ? 31.969 20.312 -5.789 1 65.56 215 PRO B C 1
ATOM 4355 O O . PRO B 1 215 ? 31.156 20.156 -6.711 1 65.56 215 PRO B O 1
ATOM 4358 N N . GLY B 1 216 ? 32.031 21.359 -5.055 1 67.25 216 GLY B N 1
ATOM 4359 C CA . GLY B 1 216 ? 31.375 22.594 -5.461 1 67.25 216 GLY B CA 1
ATOM 4360 C C . GLY B 1 216 ? 29.922 22.656 -5.027 1 67.25 216 GLY B C 1
ATOM 4361 O O . GLY B 1 216 ? 29.234 23.641 -5.309 1 67.25 216 GLY B O 1
ATOM 4362 N N . VAL B 1 217 ? 29.531 21.641 -4.379 1 68.25 217 VAL B N 1
ATOM 4363 C CA . VAL B 1 217 ? 28.109 21.625 -4.066 1 68.25 217 VAL B CA 1
ATOM 4364 C C . VAL B 1 217 ? 27.859 22.359 -2.754 1 68.25 217 VAL B C 1
ATOM 4366 O O . VAL B 1 217 ? 26.781 22.922 -2.549 1 68.25 217 VAL B O 1
ATOM 4369 N N . LEU B 1 218 ? 28.891 22.406 -1.917 1 73.88 218 LEU B N 1
ATOM 4370 C CA . LEU B 1 218 ? 28.719 23.125 -0.661 1 73.88 218 LEU B CA 1
ATOM 4371 C C . LEU B 1 218 ? 29.375 24.5 -0.732 1 73.88 218 LEU B C 1
ATOM 4373 O O . LEU B 1 218 ? 30.391 24.672 -1.409 1 73.88 218 LEU B O 1
ATOM 4377 N N . PRO B 1 219 ? 28.766 25.641 -0.293 1 65.38 219 PRO B N 1
ATOM 4378 C CA . PRO B 1 219 ? 29.359 26.969 -0.33 1 65.38 219 PRO B CA 1
ATOM 4379 C C . PRO B 1 219 ? 30.75 27.016 0.322 1 65.38 219 PRO B C 1
ATOM 4381 O O . PRO B 1 219 ? 31 26.281 1.279 1 65.38 219 PRO B O 1
ATOM 4384 N N . PRO B 1 220 ? 31.531 27.891 -0.476 1 59.62 220 PRO B N 1
ATOM 4385 C CA . PRO B 1 220 ? 32.844 28.141 0.101 1 59.62 220 PRO B CA 1
ATOM 4386 C C . PRO B 1 220 ? 32.781 28.969 1.379 1 59.62 220 PRO B C 1
ATOM 4388 O O . PRO B 1 220 ? 31.812 29.688 1.608 1 59.62 220 PRO B O 1
ATOM 4391 N N . GLY B 1 221 ? 33.531 28.781 2.539 1 56.62 221 GLY B N 1
ATOM 4392 C CA . GLY B 1 221 ? 33.656 29.641 3.715 1 56.62 221 GLY B CA 1
ATOM 4393 C C . GLY B 1 221 ? 33.625 28.859 5.016 1 56.62 221 GLY B C 1
ATOM 4394 O O . GLY B 1 221 ? 33.531 27.641 5.012 1 56.62 221 GLY B O 1
ATOM 4395 N N . ALA B 1 222 ? 33.906 29.672 6.113 1 55.94 222 ALA B N 1
ATOM 4396 C CA . ALA B 1 222 ? 33.938 29.078 7.445 1 55.94 222 ALA B CA 1
ATOM 4397 C C . ALA B 1 222 ? 32.594 28.453 7.789 1 55.94 222 ALA B C 1
ATOM 4399 O O . ALA B 1 222 ? 31.547 29.109 7.668 1 55.94 222 ALA B O 1
ATOM 4400 N N . PRO B 1 223 ? 32.406 27.156 7.984 1 70 223 PRO B N 1
ATOM 4401 C CA . PRO B 1 223 ? 31.125 26.469 8.133 1 70 223 PRO B CA 1
ATOM 4402 C C . PRO B 1 223 ? 30.312 26.984 9.32 1 70 223 PRO B C 1
ATOM 4404 O O . PRO B 1 223 ? 30.891 27.422 10.32 1 70 223 PRO B O 1
ATOM 4407 N N . ASP B 1 224 ? 29.188 27.75 9.242 1 84.88 224 ASP B N 1
ATOM 4408 C CA . ASP B 1 224 ? 28.219 27.906 10.312 1 84.88 224 ASP B CA 1
ATOM 4409 C C . ASP B 1 224 ? 28.344 26.797 11.344 1 84.88 224 ASP B C 1
ATOM 4411 O O . ASP B 1 224 ? 28.359 25.609 10.992 1 84.88 224 ASP B O 1
ATOM 4415 N N . PRO B 1 225 ? 28.75 27.219 12.617 1 90.25 225 PRO B N 1
ATOM 4416 C CA . PRO B 1 225 ? 28.969 26.203 13.648 1 90.25 225 PRO B CA 1
ATOM 4417 C C . PRO B 1 225 ? 27.766 25.281 13.852 1 90.25 225 PRO B C 1
ATOM 4419 O O . PRO B 1 225 ? 27.875 24.234 14.484 1 90.25 225 PRO B O 1
ATOM 4422 N N . ARG B 1 226 ? 26.672 25.703 13.344 1 94.94 226 ARG B N 1
ATOM 4423 C CA . ARG B 1 226 ? 25.453 24.906 13.469 1 94.94 226 ARG B CA 1
ATOM 4424 C C . ARG B 1 226 ? 25.406 23.781 12.43 1 94.94 226 ARG B C 1
ATOM 4426 O O . ARG B 1 226 ? 24.547 22.906 12.492 1 94.94 226 ARG B O 1
ATOM 4433 N N . LEU B 1 227 ? 26.406 23.781 11.578 1 92.44 227 LEU B N 1
ATOM 4434 C CA . LEU B 1 227 ? 26.484 22.766 10.531 1 92.44 227 LEU B CA 1
ATOM 4435 C C . LEU B 1 227 ? 27.438 21.641 10.922 1 92.44 227 LEU B C 1
ATOM 4437 O O . LEU B 1 227 ? 28.531 21.906 11.43 1 92.44 227 LEU B O 1
ATOM 4441 N N . LEU B 1 228 ? 26.984 20.453 10.789 1 90.12 228 LEU B N 1
ATOM 4442 C CA . LEU B 1 228 ? 27.828 19.266 10.938 1 90.12 228 LEU B CA 1
ATOM 4443 C C . LEU B 1 228 ? 27.984 18.547 9.602 1 90.12 228 LEU B C 1
ATOM 4445 O O . LEU B 1 228 ? 27.047 17.891 9.133 1 90.12 228 LEU B O 1
ATOM 4449 N N . LEU B 1 229 ? 29.125 18.672 8.984 1 86.44 229 LEU B N 1
ATOM 4450 C CA . LEU B 1 229 ? 29.438 18 7.723 1 86.44 229 LEU B CA 1
ATOM 4451 C C . LEU B 1 229 ? 30.125 16.672 7.973 1 86.44 229 LEU B C 1
ATOM 4453 O O . LEU B 1 229 ? 31.188 16.625 8.594 1 86.44 229 LEU B O 1
ATOM 4457 N N . LEU B 1 230 ? 29.469 15.688 7.5 1 83.62 230 LEU B N 1
ATOM 4458 C CA . LEU B 1 230 ? 30.047 14.352 7.602 1 83.62 230 LEU B CA 1
ATOM 4459 C C . LEU B 1 230 ? 30.312 13.773 6.219 1 83.62 230 LEU B C 1
ATOM 4461 O O . LEU B 1 230 ? 29.484 13.023 5.684 1 83.62 230 LEU B O 1
ATOM 4465 N N . PRO B 1 231 ? 31.406 14.203 5.492 1 70.94 231 PRO B N 1
ATOM 4466 C CA . PRO B 1 231 ? 31.688 13.945 4.074 1 70.94 231 PRO B CA 1
ATOM 4467 C C . PRO B 1 231 ? 31.828 12.461 3.76 1 70.94 231 PRO B C 1
ATOM 4469 O O . PRO B 1 231 ? 31.609 12.039 2.619 1 70.94 231 PRO B O 1
ATOM 4472 N N . ASP B 1 232 ? 32.562 11.641 4.445 1 65.44 232 ASP B N 1
ATOM 4473 C CA . ASP B 1 232 ? 32.844 10.297 3.961 1 65.44 232 ASP B CA 1
ATOM 4474 C C . ASP B 1 232 ? 31.578 9.453 3.902 1 65.44 232 ASP B C 1
ATOM 4476 O O . ASP B 1 232 ? 30.625 9.711 4.629 1 65.44 232 ASP B O 1
ATOM 4480 N N . PHE B 1 233 ? 31.453 8.633 2.727 1 61.5 233 PHE B N 1
ATOM 4481 C CA . PHE B 1 233 ? 30.281 7.777 2.566 1 61.5 233 PHE B CA 1
ATOM 4482 C C . PHE B 1 233 ? 29.875 7.176 3.902 1 61.5 233 PHE B C 1
ATOM 4484 O O . PHE B 1 233 ? 30.688 6.566 4.598 1 61.5 233 PHE B O 1
ATOM 4491 N N . ALA B 1 234 ? 28.75 7.719 4.316 1 65.81 234 ALA B N 1
ATOM 4492 C CA . ALA B 1 234 ? 28.25 7.293 5.621 1 65.81 234 ALA B CA 1
ATOM 4493 C C . ALA B 1 234 ? 27.891 5.809 5.609 1 65.81 234 ALA B C 1
ATOM 4495 O O . ALA B 1 234 ? 27.109 5.359 4.758 1 65.81 234 ALA B O 1
ATOM 4496 N N . THR B 1 235 ? 28.844 4.984 6.312 1 79.31 235 THR B N 1
ATOM 4497 C CA . THR B 1 235 ? 28.516 3.594 6.602 1 79.31 235 THR B CA 1
ATOM 4498 C C . THR B 1 235 ? 27.078 3.482 7.129 1 79.31 235 THR B C 1
ATOM 4500 O O . THR B 1 235 ? 26.484 4.48 7.543 1 79.31 235 THR B O 1
ATOM 4503 N N . PRO B 1 236 ? 26.578 2.293 6.988 1 85.75 236 PRO B N 1
ATOM 4504 C CA . PRO B 1 236 ? 25.25 2.088 7.57 1 85.75 236 PRO B CA 1
ATOM 4505 C C . PRO B 1 236 ? 25.172 2.539 9.031 1 85.75 236 PRO B C 1
ATOM 4507 O O . PRO B 1 236 ? 24.156 3.115 9.445 1 85.75 236 PRO B O 1
ATOM 4510 N N . GLU B 1 237 ? 26.266 2.416 9.789 1 88.06 237 GLU B N 1
ATOM 4511 C CA . GLU B 1 237 ? 26.297 2.805 11.195 1 88.06 237 GLU B CA 1
ATOM 4512 C C . GLU B 1 237 ? 26.234 4.324 11.352 1 88.06 237 GLU B C 1
ATOM 4514 O O . GLU B 1 237 ? 25.5 4.84 12.195 1 88.06 237 GLU B O 1
ATOM 4519 N N . ARG B 1 238 ? 26.984 4.961 10.5 1 88.94 238 ARG B N 1
ATOM 4520 C CA . ARG B 1 238 ? 27.016 6.418 10.586 1 88.94 238 ARG B CA 1
ATOM 4521 C C . ARG B 1 238 ? 25.688 7.027 10.141 1 88.94 238 ARG B C 1
ATOM 4523 O O . ARG B 1 238 ? 25.203 7.969 10.766 1 88.94 238 ARG B O 1
ATOM 4530 N N . LEU B 1 239 ? 25.172 6.469 9.125 1 90.94 239 LEU B N 1
ATOM 4531 C CA . LEU B 1 239 ? 23.875 6.961 8.656 1 90.94 239 LEU B CA 1
ATOM 4532 C C . LEU B 1 239 ? 22.797 6.738 9.711 1 90.94 239 LEU B C 1
ATOM 4534 O O . LEU B 1 239 ? 21.969 7.621 9.961 1 90.94 239 LEU B O 1
ATOM 4538 N N . ALA B 1 240 ? 22.859 5.594 10.344 1 93.56 240 ALA B N 1
ATOM 4539 C CA . ALA B 1 240 ? 21.906 5.301 11.414 1 93.56 240 ALA B CA 1
ATOM 4540 C C . ALA B 1 240 ? 22.062 6.273 12.578 1 93.56 240 ALA B C 1
ATOM 4542 O O . ALA B 1 240 ? 21.078 6.738 13.148 1 93.56 240 ALA B O 1
ATOM 4543 N N . GLU B 1 241 ? 23.297 6.551 12.898 1 94.88 241 GLU B N 1
ATOM 4544 C CA . GLU B 1 241 ? 23.594 7.488 13.984 1 94.88 241 GLU B CA 1
ATOM 4545 C C . GLU B 1 241 ? 23.031 8.875 13.68 1 94.88 241 GLU B C 1
ATOM 4547 O O . GLU B 1 241 ? 22.406 9.5 14.539 1 94.88 241 GLU B O 1
ATOM 4552 N N . CYS B 1 242 ? 23.203 9.305 12.453 1 95.38 242 CYS B N 1
ATOM 4553 C CA . CYS B 1 242 ? 22.703 10.609 12.039 1 95.38 242 CYS B CA 1
ATOM 4554 C C . CYS B 1 242 ? 21.172 10.641 12.07 1 95.38 242 CYS B C 1
ATOM 4556 O O . CYS B 1 242 ? 20.578 11.617 12.547 1 95.38 242 CYS B O 1
ATOM 4558 N N . HIS B 1 243 ? 20.578 9.602 11.617 1 96.94 243 HIS B N 1
ATOM 4559 C CA . HIS B 1 243 ? 19.125 9.531 11.656 1 96.94 243 HIS B CA 1
ATOM 4560 C C . HIS B 1 243 ? 18.594 9.523 13.086 1 96.94 243 HIS B C 1
ATOM 4562 O O . HIS B 1 243 ? 17.625 10.203 13.406 1 96.94 243 HIS B O 1
ATOM 4568 N N . ALA B 1 244 ? 19.297 8.766 13.945 1 97.44 244 ALA B N 1
ATOM 4569 C CA . ALA B 1 244 ? 18.875 8.68 15.344 1 97.44 244 ALA B CA 1
ATOM 4570 C C . ALA B 1 244 ? 18.969 10.039 16.031 1 97.44 244 ALA B C 1
ATOM 4572 O O . ALA B 1 244 ? 18.141 10.359 16.891 1 97.44 244 ALA B O 1
ATOM 4573 N N . ALA B 1 245 ? 19.891 10.797 15.656 1 97.62 245 ALA B N 1
ATOM 4574 C CA . ALA B 1 245 ? 20.109 12.094 16.281 1 97.62 245 ALA B CA 1
ATOM 4575 C C . ALA B 1 245 ? 19.141 13.141 15.742 1 97.62 245 ALA B C 1
ATOM 4577 O O . ALA B 1 245 ? 18.906 14.172 16.375 1 97.62 245 ALA B O 1
ATOM 4578 N N . ALA B 1 246 ? 18.594 12.953 14.586 1 98.38 246 ALA B N 1
ATOM 4579 C CA . ALA B 1 246 ? 17.844 13.977 13.875 1 98.38 246 ALA B CA 1
ATOM 4580 C C . ALA B 1 246 ? 16.391 14 14.32 1 98.38 246 ALA B C 1
ATOM 4582 O O . ALA B 1 246 ? 15.82 12.961 14.68 1 98.38 246 ALA B O 1
ATOM 4583 N N . ASP B 1 247 ? 15.781 15.234 14.32 1 98.5 247 ASP B N 1
ATOM 4584 C CA . ASP B 1 247 ? 14.352 15.391 14.531 1 98.5 247 ASP B CA 1
ATOM 4585 C C . ASP B 1 247 ? 13.578 15.219 13.219 1 98.5 247 ASP B C 1
ATOM 4587 O O . ASP B 1 247 ? 12.43 14.773 13.227 1 98.5 247 ASP B O 1
ATOM 4591 N N . LEU B 1 248 ? 14.156 15.641 12.125 1 98.12 248 LEU B N 1
ATOM 4592 C CA . LEU B 1 248 ? 13.547 15.469 10.812 1 98.12 248 LEU B CA 1
ATOM 4593 C C . LEU B 1 248 ? 14.609 15.336 9.734 1 98.12 248 LEU B C 1
ATOM 4595 O O . LEU B 1 248 ? 15.758 15.75 9.922 1 98.12 248 LEU B O 1
ATOM 4599 N N . VAL B 1 249 ? 14.281 14.656 8.672 1 98.56 249 VAL B N 1
ATOM 4600 C CA . VAL B 1 249 ? 15.102 14.523 7.473 1 98.56 249 VAL B CA 1
ATOM 4601 C C . VAL B 1 249 ? 14.594 15.477 6.391 1 98.56 249 VAL B C 1
ATOM 4603 O O . VAL B 1 249 ? 13.398 15.523 6.109 1 98.56 249 VAL B O 1
ATOM 4606 N N . VAL B 1 250 ? 15.484 16.281 5.836 1 98.44 250 VAL B N 1
ATOM 4607 C CA . VAL B 1 250 ? 15.141 17.25 4.801 1 98.44 250 VAL B CA 1
ATOM 4608 C C . VAL B 1 250 ? 15.711 16.797 3.461 1 98.44 250 VAL B C 1
ATOM 4610 O O . VAL B 1 250 ? 16.922 16.562 3.336 1 98.44 250 VAL B O 1
ATOM 4613 N N . LEU B 1 251 ? 14.82 16.656 2.498 1 97.69 251 LEU B N 1
ATOM 4614 C CA . LEU B 1 251 ? 15.18 16.25 1.149 1 97.69 251 LEU B CA 1
ATOM 4615 C C . LEU B 1 251 ? 14.719 17.266 0.12 1 97.69 251 LEU B C 1
ATOM 4617 O O . LEU B 1 251 ? 13.719 17.062 -0.57 1 97.69 251 LEU B O 1
ATOM 4621 N N . PRO B 1 252 ? 15.469 18.375 -0.024 1 96.31 252 PRO B N 1
ATOM 4622 C CA . PRO B 1 252 ? 15.055 19.469 -0.911 1 96.31 252 PRO B CA 1
ATOM 4623 C C . PRO B 1 252 ? 15.328 19.172 -2.383 1 96.31 252 PRO B C 1
ATOM 4625 O O . PRO B 1 252 ? 15.906 20 -3.09 1 96.31 252 PRO B O 1
ATOM 4628 N N . TYR B 1 253 ? 14.773 18.125 -2.904 1 94.31 253 TYR B N 1
ATOM 4629 C CA . TYR B 1 253 ? 15.047 17.578 -4.227 1 94.31 253 TYR B CA 1
ATOM 4630 C C . TYR B 1 253 ? 14.469 18.469 -5.32 1 94.31 253 TYR B C 1
ATOM 4632 O O . TYR B 1 253 ? 13.414 19.078 -5.137 1 94.31 253 TYR B O 1
ATOM 4640 N N . VAL B 1 254 ? 15.164 18.5 -6.473 1 91.56 254 VAL B N 1
ATOM 4641 C CA . VAL B 1 254 ? 14.633 19.141 -7.668 1 91.56 254 VAL B CA 1
ATOM 4642 C C . VAL B 1 254 ? 13.719 18.172 -8.414 1 91.56 254 VAL B C 1
ATOM 4644 O O . VAL B 1 254 ? 12.734 18.594 -9.031 1 91.56 254 VAL B O 1
ATOM 4647 N N . GLN B 1 255 ? 14.039 16.938 -8.367 1 91 255 GLN B N 1
ATOM 4648 C CA . GLN B 1 255 ? 13.281 15.859 -9.008 1 91 255 GLN B CA 1
ATOM 4649 C C . GLN B 1 255 ? 13.453 14.539 -8.258 1 91 255 GLN B C 1
ATOM 4651 O O . GLN B 1 255 ? 14.5 14.297 -7.648 1 91 255 GLN B O 1
ATOM 4656 N N . SER B 1 256 ? 12.438 13.773 -8.328 1 92.62 256 SER B N 1
ATOM 4657 C CA . SER B 1 256 ? 12.5 12.469 -7.68 1 92.62 256 SER B CA 1
ATOM 4658 C C . SER B 1 256 ? 11.391 11.547 -8.18 1 92.62 256 SER B C 1
ATOM 4660 O O . SER B 1 256 ? 10.219 11.922 -8.172 1 92.62 256 SER B O 1
ATOM 4662 N N . LEU B 1 257 ? 11.812 10.359 -8.672 1 94.94 257 LEU B N 1
ATOM 4663 C CA . LEU B 1 257 ? 10.844 9.328 -9.023 1 94.94 257 LEU B CA 1
ATOM 4664 C C . LEU B 1 257 ? 10.789 8.242 -7.953 1 94.94 257 LEU B C 1
ATOM 4666 O O . LEU B 1 257 ? 9.773 7.562 -7.801 1 94.94 257 LEU B O 1
ATOM 4670 N N . THR B 1 258 ? 11.852 8.023 -7.234 1 94.5 258 THR B N 1
ATOM 4671 C CA . THR B 1 258 ? 12.031 7.168 -6.066 1 94.5 258 THR B CA 1
ATOM 4672 C C . THR B 1 258 ? 13.141 7.707 -5.172 1 94.5 258 THR B C 1
ATOM 4674 O O . THR B 1 258 ? 14.055 8.383 -5.645 1 94.5 258 THR B O 1
ATOM 4677 N N . SER B 1 259 ? 13.023 7.457 -3.857 1 95.12 259 SER B N 1
ATOM 4678 C CA . SER B 1 259 ? 14.062 7.938 -2.947 1 95.12 259 SER B CA 1
ATOM 4679 C C . SER B 1 259 ? 14.359 6.914 -1.857 1 95.12 259 SER B C 1
ATOM 4681 O O . SER B 1 259 ? 13.57 6.742 -0.926 1 95.12 259 SER B O 1
ATOM 4683 N N . GLY B 1 260 ? 15.547 6.309 -1.997 1 94.62 260 GLY B N 1
ATOM 4684 C CA . GLY B 1 260 ? 16.016 5.434 -0.934 1 94.62 260 GLY B CA 1
ATOM 4685 C C . GLY B 1 260 ? 16.219 6.152 0.386 1 94.62 260 GLY B C 1
ATOM 4686 O O . GLY B 1 260 ? 15.977 5.582 1.453 1 94.62 260 GLY B O 1
ATOM 4687 N N . SER B 1 261 ? 16.609 7.422 0.313 1 94.81 261 SER B N 1
ATOM 4688 C CA . SER B 1 261 ? 16.812 8.211 1.521 1 94.81 261 SER B CA 1
ATOM 4689 C C . SER B 1 261 ? 15.5 8.422 2.27 1 94.81 261 SER B C 1
ATOM 4691 O O . SER B 1 261 ? 15.469 8.383 3.502 1 94.81 261 SER B O 1
ATOM 4693 N N . ALA B 1 262 ? 14.438 8.695 1.531 1 97.19 262 ALA B N 1
ATOM 4694 C CA . ALA B 1 262 ? 13.133 8.852 2.166 1 97.19 262 ALA B CA 1
ATOM 4695 C C . ALA B 1 262 ? 12.672 7.543 2.805 1 97.19 262 ALA B C 1
ATOM 4697 O O . ALA B 1 262 ? 12.148 7.543 3.92 1 97.19 262 ALA B O 1
ATOM 4698 N N . VAL B 1 263 ? 12.891 6.402 2.111 1 97.38 263 VAL B N 1
ATOM 4699 C CA . VAL B 1 263 ? 12.508 5.094 2.637 1 97.38 263 VAL B CA 1
ATOM 4700 C C . VAL B 1 263 ? 13.32 4.781 3.891 1 97.38 263 VAL B C 1
ATOM 4702 O O . VAL B 1 263 ? 12.789 4.238 4.863 1 97.38 263 VAL B O 1
ATOM 4705 N N . LEU B 1 264 ? 14.625 5.137 3.877 1 96.19 264 LEU B N 1
ATOM 4706 C CA . LEU B 1 264 ? 15.469 4.93 5.051 1 96.19 264 LEU B CA 1
ATOM 4707 C C . LEU B 1 264 ? 14.977 5.762 6.227 1 96.19 264 LEU B C 1
ATOM 4709 O O . LEU B 1 264 ? 14.883 5.262 7.352 1 96.19 264 LEU B O 1
ATOM 4713 N N . ALA B 1 265 ? 14.688 7.047 5.945 1 97.56 265 ALA B N 1
ATOM 4714 C CA . ALA B 1 265 ? 14.148 7.902 6.996 1 97.56 265 ALA B CA 1
ATOM 4715 C C . ALA B 1 265 ? 12.891 7.293 7.613 1 97.56 265 ALA B C 1
ATOM 4717 O O . ALA B 1 265 ? 12.758 7.242 8.836 1 97.56 265 ALA B O 1
ATOM 4718 N N . GLN B 1 266 ? 11.992 6.824 6.762 1 97.69 266 GLN B N 1
ATOM 4719 C CA . GLN B 1 266 ? 10.781 6.16 7.219 1 97.69 266 GLN B CA 1
ATOM 4720 C C . GLN B 1 266 ? 11.109 4.938 8.07 1 97.69 266 GLN B C 1
ATOM 4722 O O . GLN B 1 266 ? 10.547 4.762 9.156 1 97.69 266 GLN B O 1
ATOM 4727 N N . THR B 1 267 ? 12.062 4.117 7.605 1 97.06 267 THR B N 1
ATOM 4728 C CA . THR B 1 267 ? 12.445 2.879 8.273 1 97.06 267 THR B CA 1
ATOM 4729 C C . THR B 1 267 ? 12.992 3.17 9.672 1 97.06 267 THR B C 1
ATOM 4731 O O . THR B 1 267 ? 12.727 2.422 10.617 1 97.06 267 THR B O 1
ATOM 4734 N N . LEU B 1 268 ? 13.727 4.238 9.766 1 97 268 LEU B N 1
ATOM 4735 C CA . LEU B 1 268 ? 14.375 4.562 11.023 1 97 268 LEU B CA 1
ATOM 4736 C C . LEU B 1 268 ? 13.523 5.52 11.852 1 97 268 LEU B C 1
ATOM 4738 O O . LEU B 1 268 ? 13.992 6.086 12.844 1 97 268 LEU B O 1
ATOM 4742 N N . GLY B 1 269 ? 12.25 5.773 11.414 1 97.06 269 GLY B N 1
ATOM 4743 C CA . GLY B 1 269 ? 11.273 6.5 12.203 1 97.06 269 GLY B CA 1
ATOM 4744 C C . GLY B 1 269 ? 11.516 8 12.227 1 97.06 269 GLY B C 1
ATOM 4745 O O . GLY B 1 269 ? 11.422 8.633 13.281 1 97.06 269 GLY B O 1
ATOM 4746 N N . ARG B 1 270 ? 11.844 8.57 11.094 1 98.19 270 ARG B N 1
ATOM 4747 C CA . ARG B 1 270 ? 12.039 10.016 10.969 1 98.19 270 ARG B CA 1
ATOM 4748 C C . ARG B 1 270 ? 11.055 10.617 9.977 1 98.19 270 ARG B C 1
ATOM 4750 O O . ARG B 1 270 ? 10.812 10.047 8.914 1 98.19 270 ARG B O 1
ATOM 4757 N N . GLY B 1 271 ? 10.422 11.719 10.352 1 98.38 271 GLY B N 1
ATOM 4758 C CA . GLY B 1 271 ? 9.641 12.469 9.383 1 98.38 271 GLY B CA 1
ATOM 4759 C C . GLY B 1 271 ? 10.484 13.109 8.297 1 98.38 271 GLY B C 1
ATOM 4760 O O . GLY B 1 271 ? 11.641 13.461 8.531 1 98.38 271 GLY B O 1
ATOM 4761 N N . VAL B 1 272 ? 9.875 13.328 7.133 1 98.75 272 VAL B N 1
ATOM 4762 C CA . VAL B 1 272 ? 10.602 13.867 5.984 1 98.75 272 VAL B CA 1
ATOM 4763 C C . VAL B 1 272 ? 9.984 15.188 5.551 1 98.75 272 VAL B C 1
ATOM 4765 O O . VAL B 1 272 ? 8.758 15.32 5.484 1 98.75 272 VAL B O 1
ATOM 4768 N N . LEU B 1 273 ? 10.781 16.188 5.375 1 98.75 273 LEU B N 1
ATOM 4769 C CA . LEU B 1 273 ? 10.438 17.453 4.75 1 98.75 273 LEU B CA 1
ATOM 4770 C C . LEU B 1 273 ? 10.992 17.531 3.33 1 98.75 273 LEU B C 1
ATOM 4772 O O . LEU B 1 273 ? 12.195 17.375 3.123 1 98.75 273 LEU B O 1
ATOM 4776 N N . GLY B 1 274 ? 10.188 17.672 2.35 1 98.25 274 GLY B N 1
ATOM 4777 C CA . GLY B 1 274 ? 10.633 17.781 0.969 1 98.25 274 GLY B CA 1
ATOM 4778 C C . GLY B 1 274 ? 9.562 18.328 0.042 1 98.25 274 GLY B C 1
ATOM 4779 O O . GLY B 1 274 ? 8.414 18.5 0.449 1 98.25 274 GLY B O 1
ATOM 4780 N N . PRO B 1 275 ? 10 18.734 -1.226 1 97.5 275 PRO B N 1
ATOM 4781 C CA . PRO B 1 275 ? 9.023 19.203 -2.211 1 97.5 275 PRO B CA 1
ATOM 4782 C C . PRO B 1 275 ? 8.062 18.094 -2.652 1 97.5 275 PRO B C 1
ATOM 4784 O O . PRO B 1 275 ? 8.406 16.906 -2.586 1 97.5 275 PRO B O 1
ATOM 4787 N N . ASP B 1 276 ? 6.879 18.531 -2.988 1 95.31 276 ASP B N 1
ATOM 4788 C CA . ASP B 1 276 ? 5.863 17.609 -3.508 1 95.31 276 ASP B CA 1
ATOM 4789 C C . ASP B 1 276 ? 6.281 17.047 -4.859 1 95.31 276 ASP B C 1
ATOM 4791 O O . ASP B 1 276 ? 5.969 17.609 -5.906 1 95.31 276 ASP B O 1
ATOM 4795 N N . LEU B 1 277 ? 6.969 15.891 -4.859 1 95.38 277 LEU B N 1
ATOM 4796 C CA . LEU B 1 277 ? 7.496 15.188 -6.023 1 95.38 277 LEU B CA 1
ATOM 4797 C C . LEU B 1 277 ? 7.062 13.727 -6.016 1 95.38 277 LEU B C 1
ATOM 4799 O O . LEU B 1 277 ? 6.855 13.141 -4.953 1 95.38 277 LEU B O 1
ATOM 4803 N N . PRO B 1 278 ? 6.953 13.109 -7.145 1 93.44 278 PRO B N 1
ATOM 4804 C CA . PRO B 1 278 ? 6.465 11.727 -7.23 1 93.44 278 PRO B CA 1
ATOM 4805 C C . PRO B 1 278 ? 7.254 10.766 -6.348 1 93.44 278 PRO B C 1
ATOM 4807 O O . PRO B 1 278 ? 6.664 9.914 -5.684 1 93.44 278 PRO B O 1
ATOM 4810 N N . GLY B 1 279 ? 8.539 10.914 -6.281 1 94.81 279 GLY B N 1
ATOM 4811 C CA . GLY B 1 279 ? 9.375 10.008 -5.5 1 94.81 279 GLY B CA 1
ATOM 4812 C C . GLY B 1 279 ? 9.156 10.148 -4.004 1 94.81 279 GLY B C 1
ATOM 4813 O O . GLY B 1 279 ? 9.367 9.195 -3.252 1 94.81 279 GLY B O 1
ATOM 4814 N N . LEU B 1 280 ? 8.773 11.32 -3.551 1 96.75 280 LEU B N 1
ATOM 4815 C CA . LEU B 1 280 ? 8.539 11.547 -2.131 1 96.75 280 LEU B CA 1
ATOM 4816 C C . LEU B 1 280 ? 7.09 11.227 -1.762 1 96.75 280 LEU B C 1
ATOM 4818 O O . LEU B 1 280 ? 6.816 10.797 -0.639 1 96.75 280 LEU B O 1
ATOM 4822 N N . ARG B 1 281 ? 6.18 11.352 -2.74 1 94.25 281 ARG B N 1
ATOM 4823 C CA . ARG B 1 281 ? 4.777 11.008 -2.512 1 94.25 281 ARG B CA 1
ATOM 4824 C C . ARG B 1 281 ? 4.625 9.539 -2.148 1 94.25 281 ARG B C 1
ATOM 4826 O O . ARG B 1 281 ? 3.695 9.164 -1.428 1 94.25 281 ARG B O 1
ATOM 4833 N N . ASP B 1 282 ? 5.531 8.758 -2.594 1 92.12 282 ASP B N 1
ATOM 4834 C CA . ASP B 1 282 ? 5.508 7.324 -2.332 1 92.12 282 ASP B CA 1
ATOM 4835 C C . ASP B 1 282 ? 5.715 7.035 -0.847 1 92.12 282 ASP B C 1
ATOM 4837 O O . ASP B 1 282 ? 5.281 5.996 -0.347 1 92.12 282 ASP B O 1
ATOM 4841 N N . VAL B 1 283 ? 6.34 7.965 -0.096 1 95.62 283 VAL B N 1
ATOM 4842 C CA . VAL B 1 283 ? 6.852 7.652 1.235 1 95.62 283 VAL B CA 1
ATOM 4843 C C . VAL B 1 283 ? 6.219 8.586 2.264 1 95.62 283 VAL B C 1
ATOM 4845 O O . VAL B 1 283 ? 5.984 8.195 3.408 1 95.62 283 VAL B O 1
ATOM 4848 N N . VAL B 1 284 ? 5.887 9.789 1.84 1 96.19 284 VAL B N 1
ATOM 4849 C CA . VAL B 1 284 ? 5.562 10.844 2.791 1 96.19 284 VAL B CA 1
ATOM 4850 C C . VAL B 1 284 ? 4.082 11.203 2.68 1 96.19 284 VAL B C 1
ATOM 4852 O O . VAL B 1 284 ? 3.574 11.438 1.581 1 96.19 284 VAL B O 1
ATOM 4855 N N . GLU B 1 285 ? 3.465 11.141 3.738 1 92.69 285 GLU B N 1
ATOM 4856 C CA . GLU B 1 285 ? 2.113 11.68 3.873 1 92.69 285 GLU B CA 1
ATOM 4857 C C . GLU B 1 285 ? 2.119 13 4.633 1 92.69 285 GLU B C 1
ATOM 4859 O O . GLU B 1 285 ? 2.332 13.031 5.844 1 92.69 285 GLU B O 1
ATOM 4864 N N . THR B 1 286 ? 1.818 14.047 3.869 1 93.75 286 THR B N 1
ATOM 4865 C CA . THR B 1 286 ? 1.888 15.383 4.457 1 93.75 286 THR B CA 1
ATOM 4866 C C . THR B 1 286 ? 0.956 15.492 5.66 1 93.75 286 THR B C 1
ATOM 4868 O O . THR B 1 286 ? -0.206 15.086 5.594 1 93.75 286 THR B O 1
ATOM 4871 N N . GLY B 1 287 ? 1.523 16.031 6.77 1 90.75 287 GLY B N 1
ATOM 4872 C CA . GLY B 1 287 ? 0.765 16.203 8 1 90.75 287 GLY B CA 1
ATOM 4873 C C . GLY B 1 287 ? 0.865 15 8.93 1 90.75 287 GLY B C 1
ATOM 4874 O O . GLY B 1 287 ? 0.641 15.125 10.133 1 90.75 287 GLY B O 1
ATOM 4875 N N . ARG B 1 288 ? 1.227 13.867 8.438 1 92.81 288 ARG B N 1
ATOM 4876 C CA . ARG B 1 288 ? 1.228 12.648 9.242 1 92.81 288 ARG B CA 1
ATOM 4877 C C . ARG B 1 288 ? 2.643 12.109 9.414 1 92.81 288 ARG B C 1
ATOM 4879 O O . ARG B 1 288 ? 3.102 11.906 10.539 1 92.81 288 ARG B O 1
ATOM 4886 N N . THR B 1 289 ? 3.314 11.867 8.305 1 96.44 289 THR B N 1
ATOM 4887 C CA . THR B 1 289 ? 4.641 11.266 8.391 1 96.44 289 THR B CA 1
ATOM 4888 C C . THR B 1 289 ? 5.715 12.266 7.984 1 96.44 289 THR B C 1
ATOM 4890 O O . THR B 1 289 ? 6.91 11.961 8.047 1 96.44 289 THR B O 1
ATOM 4893 N N . GLY B 1 290 ? 5.336 13.414 7.566 1 97.5 290 GLY B N 1
ATOM 4894 C CA . GLY B 1 290 ? 6.207 14.477 7.098 1 97.5 290 GLY B CA 1
ATOM 4895 C C . GLY B 1 290 ? 5.453 15.633 6.465 1 97.5 290 GLY B C 1
ATOM 4896 O O . GLY B 1 290 ? 4.297 15.883 6.805 1 97.5 290 GLY B O 1
ATOM 4897 N N . TRP B 1 291 ? 6.141 16.391 5.629 1 97.38 291 TRP B N 1
ATOM 4898 C CA . TRP B 1 291 ? 5.551 17.547 4.977 1 97.38 291 TRP B CA 1
ATOM 4899 C C . TRP B 1 291 ? 6.102 17.719 3.562 1 97.38 291 TRP B C 1
ATOM 4901 O O . TRP B 1 291 ? 7.289 18 3.379 1 97.38 291 TRP B O 1
ATOM 4911 N N . LEU B 1 292 ? 5.262 17.469 2.576 1 97.5 292 LEU B N 1
ATOM 4912 C CA . LEU B 1 292 ? 5.559 17.797 1.188 1 97.5 292 LEU B CA 1
ATOM 4913 C C . LEU B 1 292 ? 5.012 19.172 0.826 1 97.5 292 LEU B C 1
ATOM 4915 O O . LEU B 1 292 ? 3.797 19.391 0.834 1 97.5 292 LEU B O 1
ATOM 4919 N N . HIS B 1 293 ? 5.887 20.109 0.539 1 96.44 293 HIS B N 1
ATOM 4920 C CA . HIS B 1 293 ? 5.5 21.469 0.243 1 96.44 293 HIS B CA 1
ATOM 4921 C C . HIS B 1 293 ? 5.484 21.734 -1.261 1 96.44 293 HIS B C 1
ATOM 4923 O O . HIS B 1 293 ? 6.012 20.938 -2.037 1 96.44 293 HIS B O 1
ATOM 4929 N N . ASP B 1 294 ? 4.852 22.828 -1.663 1 94.44 294 ASP B N 1
ATOM 4930 C CA . ASP B 1 294 ? 4.926 23.312 -3.039 1 94.44 294 ASP B CA 1
ATOM 4931 C C . ASP B 1 294 ? 6.375 23.578 -3.447 1 94.44 294 ASP B C 1
ATOM 4933 O O . ASP B 1 294 ? 7.086 24.328 -2.777 1 94.44 294 ASP B O 1
ATOM 4937 N N . PRO B 1 295 ? 6.75 22.891 -4.559 1 94.5 295 PRO B N 1
ATOM 4938 C CA . PRO B 1 295 ? 8.133 23.094 -4.992 1 94.5 295 PRO B CA 1
ATOM 4939 C C . PRO B 1 295 ? 8.477 24.562 -5.242 1 94.5 295 PRO B C 1
ATOM 4941 O O . PRO B 1 295 ? 9.641 24.938 -5.172 1 94.5 295 PRO B O 1
ATOM 4944 N N . ALA B 1 296 ? 7.512 25.406 -5.438 1 94.94 296 ALA B N 1
ATOM 4945 C CA . ALA B 1 296 ? 7.738 26.812 -5.754 1 94.94 296 ALA B CA 1
ATOM 4946 C C . ALA B 1 296 ? 7.914 27.641 -4.484 1 94.94 296 ALA B C 1
ATOM 4948 O O . ALA B 1 296 ? 8.359 28.797 -4.539 1 94.94 296 ALA B O 1
ATOM 4949 N N . ARG B 1 297 ? 7.527 27.109 -3.357 1 96.31 297 ARG B N 1
ATOM 4950 C CA . ARG B 1 297 ? 7.66 27.828 -2.098 1 96.31 297 ARG B CA 1
ATOM 4951 C C . ARG B 1 297 ? 9.125 28 -1.713 1 96.31 297 ARG B C 1
ATOM 4953 O O . ARG B 1 297 ? 9.898 27.047 -1.753 1 96.31 297 ARG B O 1
ATOM 4960 N N . PRO B 1 298 ? 9.523 29.188 -1.319 1 97.81 298 PRO B N 1
ATOM 4961 C CA . PRO B 1 298 ? 10.922 29.391 -0.927 1 97.81 298 PRO B CA 1
ATOM 4962 C C . PRO B 1 298 ? 11.352 28.5 0.236 1 97.81 298 PRO B C 1
ATOM 4964 O O . PRO B 1 298 ? 10.617 28.375 1.225 1 97.81 298 PRO B O 1
ATOM 4967 N N . LEU B 1 299 ? 12.492 27.922 0.08 1 97.62 299 LEU B N 1
ATOM 4968 C CA . LEU B 1 299 ? 12.977 26.922 1.023 1 97.62 299 LEU B CA 1
ATOM 4969 C C . LEU B 1 299 ? 13.109 27.5 2.422 1 97.62 299 LEU B C 1
ATOM 4971 O O . LEU B 1 299 ? 12.867 26.828 3.418 1 97.62 299 LEU B O 1
ATOM 4975 N N . ASP B 1 300 ? 13.516 28.797 2.555 1 98.06 300 ASP B N 1
ATOM 4976 C CA . ASP B 1 300 ? 13.68 29.422 3.863 1 98.06 300 ASP B CA 1
ATOM 4977 C C . ASP B 1 300 ? 12.344 29.547 4.59 1 98.06 300 ASP B C 1
ATOM 4979 O O . ASP B 1 300 ? 12.273 29.375 5.809 1 98.06 300 ASP B O 1
ATOM 4983 N N . GLU B 1 301 ? 11.281 29.797 3.832 1 98.44 301 GLU B N 1
ATOM 4984 C CA . GLU B 1 301 ? 9.953 29.859 4.434 1 98.44 301 GLU B CA 1
ATOM 4985 C C . GLU B 1 301 ? 9.508 28.484 4.914 1 98.44 301 GLU B C 1
ATOM 4987 O O . GLU B 1 301 ? 8.938 28.359 6 1 98.44 301 GLU B O 1
ATOM 4992 N N . VAL B 1 302 ? 9.781 27.516 4.117 1 98.19 302 VAL B N 1
ATOM 4993 C CA . VAL B 1 302 ? 9.422 26.141 4.449 1 98.19 302 VAL B CA 1
ATOM 4994 C C . VAL B 1 302 ? 10.172 25.703 5.703 1 98.19 302 VAL B C 1
ATOM 4996 O O . VAL B 1 302 ? 9.57 25.156 6.637 1 98.19 302 VAL B O 1
ATOM 4999 N N . LEU B 1 303 ? 11.422 25.938 5.773 1 98.5 303 LEU B N 1
ATOM 5000 C CA . LEU B 1 303 ? 12.25 25.547 6.906 1 98.5 303 LEU B CA 1
ATOM 5001 C C . LEU B 1 303 ? 11.828 26.281 8.172 1 98.5 303 LEU B C 1
ATOM 5003 O O . LEU B 1 303 ? 11.773 25.688 9.25 1 98.5 303 LEU B O 1
ATOM 5007 N N . ALA B 1 304 ? 11.562 27.578 8.023 1 98.62 304 ALA B N 1
ATOM 5008 C CA . ALA B 1 304 ? 11.125 28.359 9.172 1 98.62 304 ALA B CA 1
ATOM 5009 C C . ALA B 1 304 ? 9.859 27.766 9.789 1 98.62 304 ALA B C 1
ATOM 5011 O O . ALA B 1 304 ? 9.75 27.641 11.008 1 98.62 304 ALA B O 1
ATOM 5012 N N . THR B 1 305 ? 8.945 27.422 8.898 1 98.25 305 THR B N 1
ATOM 5013 C CA . THR B 1 305 ? 7.699 26.812 9.359 1 98.25 305 THR B CA 1
ATOM 5014 C C . THR B 1 305 ? 7.969 25.484 10.039 1 98.25 305 THR B C 1
ATOM 5016 O O . THR B 1 305 ? 7.43 25.203 11.117 1 98.25 305 THR B O 1
ATOM 5019 N N . ALA B 1 306 ? 8.781 24.609 9.477 1 98.38 306 ALA B N 1
ATOM 5020 C CA . ALA B 1 306 ? 9.102 23.297 10.023 1 98.38 306 ALA B CA 1
ATOM 5021 C C . ALA B 1 306 ? 9.797 23.406 11.383 1 98.38 306 ALA B C 1
ATOM 5023 O O . ALA B 1 306 ? 9.477 22.672 12.312 1 98.38 306 ALA B O 1
ATOM 5024 N N . LEU B 1 307 ? 10.758 24.328 11.492 1 98.5 307 LEU B N 1
ATOM 5025 C CA . LEU B 1 307 ? 11.492 24.547 12.734 1 98.5 307 LEU B CA 1
ATOM 5026 C C . LEU B 1 307 ? 10.57 25.062 13.828 1 98.5 307 LEU B C 1
ATOM 5028 O O . LEU B 1 307 ? 10.719 24.703 15 1 98.5 307 LEU B O 1
ATOM 5032 N N . ALA B 1 308 ? 9.594 25.875 13.461 1 98.12 308 ALA B N 1
ATOM 5033 C CA . ALA B 1 308 ? 8.664 26.438 14.422 1 98.12 308 ALA B CA 1
ATOM 5034 C C . ALA B 1 308 ? 7.738 25.375 14.992 1 98.12 308 ALA B C 1
ATOM 5036 O O . ALA B 1 308 ? 7.27 25.484 16.125 1 98.12 308 ALA B O 1
ATOM 5037 N N . GLU B 1 309 ? 7.488 24.297 14.273 1 97.19 309 GLU B N 1
ATOM 5038 C CA . GLU B 1 309 ? 6.621 23.219 14.742 1 97.19 309 GLU B CA 1
ATOM 5039 C C . GLU B 1 309 ? 7.242 22.484 15.93 1 97.19 309 GLU B C 1
ATOM 5041 O O . GLU B 1 309 ? 6.523 21.969 16.797 1 97.19 309 GLU B O 1
ATOM 5046 N N . GLY B 1 310 ? 8.594 22.359 15.977 1 97.25 310 GLY B N 1
ATOM 5047 C CA . GLY B 1 310 ? 9.289 21.859 17.141 1 97.25 310 GLY B CA 1
ATOM 5048 C C . GLY B 1 310 ? 9.492 20.359 17.125 1 97.25 310 GLY B C 1
ATOM 5049 O O . GLY B 1 310 ? 8.914 19.656 16.281 1 97.25 310 GLY B O 1
ATOM 5050 N N . PRO B 1 311 ? 10.312 19.859 18.016 1 96.88 311 PRO B N 1
ATOM 5051 C CA . PRO B 1 311 ? 10.758 18.469 18 1 96.88 311 PRO B CA 1
ATOM 5052 C C . PRO B 1 311 ? 9.633 17.484 18.312 1 96.88 311 PRO B C 1
ATOM 5054 O O . PRO B 1 311 ? 9.617 16.359 17.812 1 96.88 311 PRO B O 1
ATOM 5057 N N . GLN B 1 312 ? 8.672 17.906 19.109 1 97.38 312 GLN B N 1
ATOM 5058 C CA . GLN B 1 312 ? 7.602 17 19.484 1 97.38 312 GLN B CA 1
ATOM 5059 C C . GLN B 1 312 ? 6.73 16.625 18.297 1 97.38 312 GLN B C 1
ATOM 5061 O O . GLN B 1 312 ? 6.402 15.453 18.094 1 97.38 312 GLN B O 1
ATOM 5066 N N . VAL B 1 313 ? 6.426 17.625 17.484 1 97.94 313 VAL B N 1
ATOM 5067 C CA . VAL B 1 313 ? 5.613 17.406 16.297 1 97.94 313 VAL B CA 1
ATOM 5068 C C . VAL B 1 313 ? 6.348 16.469 15.336 1 97.94 313 VAL B C 1
ATOM 5070 O O . VAL B 1 313 ? 5.75 15.531 14.797 1 97.94 313 VAL B O 1
ATOM 5073 N N . TRP B 1 314 ? 7.551 16.609 15.18 1 98.31 314 TRP B N 1
ATOM 5074 C CA . TRP B 1 314 ? 8.32 15.805 14.242 1 98.31 314 TRP B CA 1
ATOM 5075 C C . TRP B 1 314 ? 8.594 14.414 14.82 1 98.31 314 TRP B C 1
ATOM 5077 O O . TRP B 1 314 ? 8.719 13.445 14.07 1 98.31 314 TRP B O 1
ATOM 5087 N N . ALA B 1 315 ? 8.68 14.297 16.172 1 97.44 315 ALA B N 1
ATOM 5088 C CA . ALA B 1 315 ? 8.758 12.977 16.797 1 97.44 315 ALA B CA 1
ATOM 5089 C C . ALA B 1 315 ? 7.496 12.164 16.516 1 97.44 315 ALA B C 1
ATOM 5091 O O . ALA B 1 315 ? 7.57 10.969 16.219 1 97.44 315 ALA B O 1
ATOM 5092 N N . GLU B 1 316 ? 6.406 12.844 16.547 1 97.44 316 GLU B N 1
ATOM 5093 C CA . GLU B 1 316 ? 5.137 12.188 16.25 1 97.44 316 GLU B CA 1
ATOM 5094 C C . GLU B 1 316 ? 5.074 11.758 14.781 1 97.44 316 GLU B C 1
ATOM 5096 O O . GLU B 1 316 ? 4.637 10.648 14.477 1 97.44 316 GLU B O 1
ATOM 5101 N N . ARG B 1 317 ? 5.516 12.641 13.867 1 97.62 317 ARG B N 1
ATOM 5102 C CA . ARG B 1 317 ? 5.562 12.305 12.445 1 97.62 317 ARG B CA 1
ATOM 5103 C C . ARG B 1 317 ? 6.508 11.133 12.195 1 97.62 317 ARG B C 1
ATOM 5105 O O . ARG B 1 317 ? 6.211 10.25 11.391 1 97.62 317 ARG B O 1
ATOM 5112 N N . GLY B 1 318 ? 7.625 11.125 12.938 1 97.81 318 GLY B N 1
ATOM 5113 C CA . GLY B 1 318 ? 8.562 10.016 12.82 1 97.81 318 GLY B CA 1
ATOM 5114 C C . GLY B 1 318 ? 7.98 8.688 13.273 1 97.81 318 GLY B C 1
ATOM 5115 O O . GLY B 1 318 ? 8.18 7.664 12.625 1 97.81 318 GLY B O 1
ATOM 5116 N N . ALA B 1 319 ? 7.293 8.75 14.375 1 96 319 ALA B N 1
ATOM 5117 C CA . ALA B 1 319 ? 6.652 7.539 14.883 1 96 319 ALA B CA 1
ATOM 5118 C C . ALA B 1 319 ? 5.641 6.988 13.883 1 96 319 ALA B C 1
ATOM 5120 O O . ALA B 1 319 ? 5.594 5.781 13.641 1 96 319 ALA B O 1
ATOM 5121 N N . ALA B 1 320 ? 4.883 7.863 13.273 1 95.12 320 ALA B N 1
ATOM 5122 C CA . ALA B 1 320 ? 3.92 7.461 12.25 1 95.12 320 ALA B CA 1
ATOM 5123 C C . ALA B 1 320 ? 4.629 6.891 11.023 1 95.12 320 ALA B C 1
ATOM 5125 O O . ALA B 1 320 ? 4.172 5.91 10.438 1 95.12 320 ALA B O 1
ATOM 5126 N N . ALA B 1 321 ? 5.715 7.531 10.633 1 96.75 321 ALA B N 1
ATOM 5127 C CA . ALA B 1 321 ? 6.508 7.027 9.516 1 96.75 321 ALA B CA 1
ATOM 5128 C C . ALA B 1 321 ? 7.031 5.621 9.805 1 96.75 321 ALA B C 1
ATOM 5130 O O . ALA B 1 321 ? 6.953 4.738 8.945 1 96.75 321 ALA B O 1
ATOM 5131 N N . GLY B 1 322 ? 7.52 5.426 11.008 1 94.56 322 GLY B N 1
ATOM 5132 C CA . GLY B 1 322 ? 8.016 4.117 11.398 1 94.56 322 GLY B CA 1
ATOM 5133 C C . GLY B 1 322 ? 6.957 3.033 11.344 1 94.56 322 GLY B C 1
ATOM 5134 O O . GLY B 1 322 ? 7.238 1.9 10.945 1 94.56 322 GLY B O 1
ATOM 5135 N N . ALA B 1 323 ? 5.801 3.389 11.734 1 91.44 323 ALA B N 1
ATOM 5136 C CA . ALA B 1 323 ? 4.699 2.43 11.703 1 91.44 323 ALA B CA 1
ATOM 5137 C C . ALA B 1 323 ? 4.379 2.016 10.266 1 91.44 323 ALA B C 1
ATOM 5139 O O . ALA B 1 323 ? 4.055 0.855 10.008 1 91.44 323 ALA B O 1
ATOM 5140 N N . LEU B 1 324 ? 4.523 2.889 9.336 1 92.38 324 LEU B N 1
ATOM 5141 C CA . LEU B 1 324 ? 4.242 2.617 7.926 1 92.38 324 LEU B CA 1
ATOM 5142 C C . LEU B 1 324 ? 5.375 1.819 7.293 1 92.38 324 LEU B C 1
ATOM 5144 O O . LEU B 1 324 ? 5.168 1.115 6.301 1 92.38 324 LEU B O 1
ATOM 5148 N N . ALA B 1 325 ? 6.527 1.879 7.91 1 92.81 325 ALA B N 1
ATOM 5149 C CA . ALA B 1 325 ? 7.703 1.199 7.367 1 92.81 325 ALA B CA 1
ATOM 5150 C C . ALA B 1 325 ? 7.504 -0.314 7.363 1 92.81 325 ALA B C 1
ATOM 5152 O O . ALA B 1 325 ? 8.078 -1.018 6.527 1 92.81 325 ALA B O 1
ATOM 5153 N N . ALA B 1 326 ? 6.66 -0.737 8.242 1 87.5 326 ALA B N 1
ATOM 5154 C CA . ALA B 1 326 ? 6.422 -2.172 8.375 1 87.5 326 ALA B CA 1
ATOM 5155 C C . ALA B 1 326 ? 5.742 -2.736 7.133 1 87.5 326 ALA B C 1
ATOM 5157 O O . ALA B 1 326 ? 5.891 -3.92 6.82 1 87.5 326 ALA B O 1
ATOM 5158 N N . ALA B 1 327 ? 5.113 -1.912 6.41 1 94.81 327 ALA B N 1
ATOM 5159 C CA . ALA B 1 327 ? 4.438 -2.332 5.188 1 94.81 327 ALA B CA 1
ATOM 5160 C C . ALA B 1 327 ? 5.445 -2.633 4.082 1 94.81 327 ALA B C 1
ATOM 5162 O O . ALA B 1 327 ? 5.16 -3.406 3.164 1 94.81 327 ALA B O 1
ATOM 5163 N N . ARG B 1 328 ? 6.629 -2.023 4.137 1 96.62 328 ARG B N 1
ATOM 5164 C CA . ARG B 1 328 ? 7.68 -2.23 3.148 1 96.62 328 ARG B CA 1
ATOM 5165 C C . ARG B 1 328 ? 8.594 -3.387 3.551 1 96.62 328 ARG B C 1
ATOM 5167 O O . ARG B 1 328 ? 9.812 -3.262 3.512 1 96.62 328 ARG B O 1
ATOM 5174 N N . ASP B 1 329 ? 7.953 -4.516 3.98 1 96 329 ASP B N 1
ATOM 5175 C CA . ASP B 1 329 ? 8.672 -5.695 4.449 1 96 329 ASP B CA 1
ATOM 5176 C C . ASP B 1 329 ? 9.453 -6.352 3.311 1 96 329 ASP B C 1
ATOM 5178 O O . ASP B 1 329 ? 8.906 -6.586 2.232 1 96 329 ASP B O 1
ATOM 5182 N N . ARG B 1 330 ? 10.727 -6.676 3.578 1 94.94 330 ARG B N 1
ATOM 5183 C CA . ARG B 1 330 ? 11.602 -7.215 2.543 1 94.94 330 ARG B CA 1
ATOM 5184 C C . ARG B 1 330 ? 11.078 -8.547 2.021 1 94.94 330 ARG B C 1
ATOM 5186 O O . ARG B 1 330 ? 11.289 -8.891 0.857 1 94.94 330 ARG B O 1
ATOM 5193 N N . ARG B 1 331 ? 10.453 -9.391 2.85 1 95.19 331 ARG B N 1
ATOM 5194 C CA . ARG B 1 331 ? 9.914 -10.672 2.414 1 95.19 331 ARG B CA 1
ATOM 5195 C C . ARG B 1 331 ? 8.711 -10.484 1.498 1 95.19 331 ARG B C 1
ATOM 5197 O O . ARG B 1 331 ? 8.547 -11.203 0.514 1 95.19 331 ARG B O 1
ATOM 5204 N N . LEU B 1 332 ? 7.875 -9.469 1.81 1 96.94 332 LEU B N 1
ATOM 5205 C CA . LEU B 1 332 ? 6.738 -9.117 0.966 1 96.94 332 LEU B CA 1
ATOM 5206 C C . LEU B 1 332 ? 7.203 -8.617 -0.396 1 96.94 332 LEU B C 1
ATOM 5208 O O . LEU B 1 332 ? 6.758 -9.117 -1.432 1 96.94 332 LEU B O 1
ATOM 5212 N N . VAL B 1 333 ? 8.094 -7.641 -0.404 1 97.12 333 VAL B N 1
ATOM 5213 C CA . VAL B 1 333 ? 8.586 -7.059 -1.647 1 97.12 333 VAL B CA 1
ATOM 5214 C C . VAL B 1 333 ? 9.32 -8.125 -2.461 1 97.12 333 VAL B C 1
ATOM 5216 O O . VAL B 1 333 ? 9.156 -8.203 -3.68 1 97.12 333 VAL B O 1
ATOM 5219 N N . GLY B 1 334 ? 10.086 -8.977 -1.76 1 96.5 334 GLY B N 1
ATOM 5220 C CA . GLY B 1 334 ? 10.75 -10.086 -2.426 1 96.5 334 GLY B CA 1
ATOM 5221 C C . GLY B 1 334 ? 9.789 -11.055 -3.09 1 96.5 334 GLY B C 1
ATOM 5222 O O . GLY B 1 334 ? 10.062 -11.547 -4.188 1 96.5 334 GLY B O 1
ATOM 5223 N N . ALA B 1 335 ? 8.711 -11.336 -2.465 1 96.56 335 ALA B N 1
ATOM 5224 C CA . ALA B 1 335 ? 7.695 -12.227 -3.025 1 96.56 335 ALA B CA 1
ATOM 5225 C C . ALA B 1 335 ? 7.105 -11.648 -4.309 1 96.56 335 ALA B C 1
ATOM 5227 O O . ALA B 1 335 ? 6.855 -12.375 -5.27 1 96.56 335 ALA B O 1
ATOM 5228 N N . ILE B 1 336 ? 6.879 -10.352 -4.371 1 97.81 336 ILE B N 1
ATOM 5229 C CA . ILE B 1 336 ? 6.336 -9.695 -5.555 1 97.81 336 ILE B CA 1
ATOM 5230 C C . ILE B 1 336 ? 7.348 -9.766 -6.695 1 97.81 336 ILE B C 1
ATOM 5232 O O . ILE B 1 336 ? 6.988 -10.062 -7.836 1 97.81 336 ILE B O 1
ATOM 5236 N N . TRP B 1 337 ? 8.633 -9.555 -6.371 1 98 337 TRP B N 1
ATOM 5237 C CA . TRP B 1 337 ? 9.68 -9.703 -7.375 1 98 337 TRP B CA 1
ATOM 5238 C C . TRP B 1 337 ? 9.727 -11.125 -7.914 1 98 337 TRP B C 1
ATOM 5240 O O . TRP B 1 337 ? 9.836 -11.336 -9.125 1 98 337 TRP B O 1
ATOM 5250 N N . ARG B 1 338 ? 9.656 -12.07 -7.023 1 96.44 338 ARG B N 1
ATOM 5251 C CA . ARG B 1 338 ? 9.688 -13.469 -7.434 1 96.44 338 ARG B CA 1
ATOM 5252 C C . ARG B 1 338 ? 8.523 -13.789 -8.367 1 96.44 338 ARG B C 1
ATOM 5254 O O . ARG B 1 338 ? 8.695 -14.484 -9.367 1 96.44 338 ARG B O 1
ATOM 5261 N N . ASP B 1 339 ? 7.309 -13.289 -8.047 1 96.62 339 ASP B N 1
ATOM 5262 C CA . ASP B 1 339 ? 6.156 -13.484 -8.922 1 96.62 339 ASP B CA 1
ATOM 5263 C C . ASP B 1 339 ? 6.43 -12.93 -10.32 1 96.62 339 ASP B C 1
ATOM 5265 O O . ASP B 1 339 ? 6.172 -13.602 -11.32 1 96.62 339 ASP B O 1
ATOM 5269 N N . LEU B 1 340 ? 6.973 -11.688 -10.398 1 97.56 340 LEU B N 1
ATOM 5270 C CA . LEU B 1 340 ? 7.262 -11.008 -11.656 1 97.56 340 LEU B CA 1
ATOM 5271 C C . LEU B 1 340 ? 8.242 -11.82 -12.5 1 97.56 340 LEU B C 1
ATOM 5273 O O . LEU B 1 340 ? 7.973 -12.117 -13.664 1 97.56 340 LEU B O 1
ATOM 5277 N N . PHE B 1 341 ? 9.367 -12.312 -11.898 1 97.38 341 PHE B N 1
ATOM 5278 C CA . PHE B 1 341 ? 10.398 -13.031 -12.633 1 97.38 341 PHE B CA 1
ATOM 5279 C C . PHE B 1 341 ? 9.898 -14.414 -13.062 1 97.38 341 PHE B C 1
ATOM 5281 O O . PHE B 1 341 ? 10.172 -14.859 -14.172 1 97.38 341 PHE B O 1
ATOM 5288 N N . THR B 1 342 ? 9.156 -15.062 -12.188 1 94.75 342 THR B N 1
ATOM 5289 C CA . THR B 1 342 ? 8.594 -16.375 -12.523 1 94.75 342 THR B CA 1
ATOM 5290 C C . THR B 1 342 ? 7.641 -16.25 -13.703 1 94.75 342 THR B C 1
ATOM 5292 O O . THR B 1 342 ? 7.711 -17.047 -14.641 1 94.75 342 THR B O 1
ATOM 5295 N N . ALA B 1 343 ? 6.758 -15.266 -13.711 1 94.69 343 ALA B N 1
ATOM 5296 C CA . ALA B 1 343 ? 5.801 -15.047 -14.797 1 94.69 343 ALA B CA 1
ATOM 5297 C C . ALA B 1 343 ? 6.516 -14.703 -16.094 1 94.69 343 ALA B C 1
ATOM 5299 O O . ALA B 1 343 ? 6.113 -15.164 -17.172 1 94.69 343 ALA B O 1
ATOM 5300 N N . LEU B 1 344 ? 7.555 -13.844 -15.953 1 95 344 LEU B N 1
ATOM 5301 C CA . LEU B 1 344 ? 8.336 -13.445 -17.125 1 95 344 LEU B CA 1
ATOM 5302 C C . LEU B 1 344 ? 8.961 -14.664 -17.797 1 95 344 LEU B C 1
ATOM 5304 O O . LEU B 1 344 ? 8.93 -14.789 -19.016 1 95 344 LEU B O 1
ATOM 5308 N N . LEU B 1 345 ? 9.414 -15.625 -17.047 1 91.94 345 LEU B N 1
ATOM 5309 C CA . LEU B 1 345 ? 10.086 -16.812 -17.547 1 91.94 345 LEU B CA 1
ATOM 5310 C C . LEU B 1 345 ? 9.086 -17.844 -18.062 1 91.94 345 LEU B C 1
ATOM 5312 O O . LEU B 1 345 ? 9.445 -18.75 -18.797 1 91.94 345 LEU B O 1
ATOM 5316 N N . ALA B 1 346 ? 7.879 -17.703 -17.672 1 89.31 346 ALA B N 1
ATOM 5317 C CA . ALA B 1 346 ? 6.84 -18.625 -18.109 1 89.31 346 ALA B CA 1
ATOM 5318 C C . ALA B 1 346 ? 6.332 -18.25 -19.5 1 89.31 346 ALA B C 1
ATOM 5320 O O . ALA B 1 346 ? 5.668 -19.062 -20.156 1 89.31 346 ALA B O 1
ATOM 5321 N N . GLN B 1 347 ? 6.555 -17.016 -19.906 1 85.88 347 GLN B N 1
ATOM 5322 C CA . GLN B 1 347 ? 6.125 -16.562 -21.234 1 85.88 347 GLN B CA 1
ATOM 5323 C C . GLN B 1 347 ? 6.953 -17.203 -22.328 1 85.88 347 GLN B C 1
ATOM 5325 O O . GLN B 1 347 ? 8.102 -17.594 -22.109 1 85.88 347 GLN B O 1
ATOM 5330 N N . ALA B 1 348 ? 6.301 -17.312 -23.5 1 77.62 348 ALA B N 1
ATOM 5331 C CA . ALA B 1 348 ? 7.031 -17.766 -24.688 1 77.62 348 ALA B CA 1
ATOM 5332 C C . ALA B 1 348 ? 8.156 -16.797 -25.047 1 77.62 348 ALA B C 1
ATOM 5334 O O . ALA B 1 348 ? 8.031 -15.594 -24.859 1 77.62 348 ALA B O 1
ATOM 5335 N N . PRO B 1 349 ? 9.242 -17.344 -25.406 1 72.5 349 PRO B N 1
ATOM 5336 C CA . PRO B 1 349 ? 10.359 -16.484 -25.75 1 72.5 349 PRO B CA 1
ATOM 5337 C C . PRO B 1 349 ? 9.992 -15.438 -26.812 1 72.5 349 PRO B C 1
ATOM 5339 O O . PRO B 1 349 ? 9.102 -15.68 -27.641 1 72.5 349 PRO B O 1
ATOM 5342 N N . PRO B 1 350 ? 10.398 -14.164 -26.547 1 63.94 350 PRO B N 1
ATOM 5343 C CA . PRO B 1 350 ? 10.086 -13.094 -27.5 1 63.94 350 PRO B CA 1
ATOM 5344 C C . PRO B 1 350 ? 10.586 -13.391 -28.906 1 63.94 350 PRO B C 1
ATOM 5346 O O . PRO B 1 350 ? 11.594 -14.094 -29.062 1 63.94 350 PRO B O 1
ATOM 5349 N N . GLY B 1 351 ? 9.625 -13.531 -29.859 1 57.03 351 GLY B N 1
ATOM 5350 C CA . GLY B 1 351 ? 10.062 -13.703 -31.25 1 57.03 351 GLY B CA 1
ATOM 5351 C C . GLY B 1 351 ? 11.086 -12.664 -31.672 1 57.03 351 GLY B C 1
ATOM 5352 O O . GLY B 1 351 ? 11.273 -11.648 -31 1 57.03 351 GLY B O 1
ATOM 5353 N N . ARG B 1 352 ? 12.008 -13.023 -32.469 1 50.03 352 ARG B N 1
ATOM 5354 C CA . ARG B 1 352 ? 13 -12.125 -33.062 1 50.03 352 ARG B CA 1
ATOM 5355 C C . ARG B 1 352 ? 12.352 -10.82 -33.531 1 50.03 352 ARG B C 1
ATOM 5357 O O . ARG B 1 352 ? 11.281 -10.836 -34.125 1 50.03 352 ARG B O 1
ATOM 5364 N N . VAL B 1 353 ? 12.406 -9.711 -32.625 1 44.44 353 VAL B N 1
ATOM 5365 C CA . VAL B 1 353 ? 11.914 -8.414 -33.094 1 44.44 353 VAL B CA 1
ATOM 5366 C C . VAL B 1 353 ? 12.516 -8.086 -34.469 1 44.44 353 VAL B C 1
ATOM 5368 O O . VAL B 1 353 ? 13.734 -8.141 -34.625 1 44.44 353 VAL B O 1
ATOM 5371 N N . GLY B 1 354 ? 11.75 -8.344 -35.5 1 37.16 354 GLY B N 1
ATOM 5372 C CA . GLY B 1 354 ? 12.219 -8.016 -36.812 1 37.16 354 GLY B CA 1
ATOM 5373 C C . GLY B 1 354 ? 12.836 -6.629 -36.906 1 37.16 354 GLY B C 1
ATOM 5374 O O . GLY B 1 354 ? 12.602 -5.781 -36.062 1 37.16 354 GLY B O 1
ATOM 5375 N N . PRO B 1 355 ? 13.984 -6.48 -37.688 1 33.81 355 PRO B N 1
ATOM 5376 C CA . PRO B 1 355 ? 14.719 -5.23 -37.875 1 33.81 355 PRO B CA 1
ATOM 5377 C C . PRO B 1 355 ? 13.789 -4.035 -38.125 1 33.81 355 PRO B C 1
ATOM 5379 O O . PRO B 1 355 ? 12.672 -4.199 -38.625 1 33.81 355 PRO B O 1
ATOM 5382 N N . LEU B 1 356 ? 13.82 -3.037 -37.156 1 28.58 356 LEU B N 1
ATOM 5383 C CA . LEU B 1 356 ? 13.078 -1.849 -37.594 1 28.58 356 LEU B CA 1
ATOM 5384 C C . LEU B 1 356 ? 13.297 -1.56 -39.062 1 28.58 356 LEU B C 1
ATOM 5386 O O . LEU B 1 356 ? 14.438 -1.411 -39.5 1 28.58 356 LEU B O 1
ATOM 5390 N N . VAL B 1 357 ? 12.398 -2.064 -39.875 1 25.56 357 VAL B N 1
ATOM 5391 C CA . VAL B 1 357 ? 12.508 -1.484 -41.219 1 25.56 357 VAL B CA 1
ATOM 5392 C C . VAL B 1 357 ? 12.359 0.034 -41.125 1 25.56 357 VAL B C 1
ATOM 5394 O O . VAL B 1 357 ? 11.5 0.542 -40.406 1 25.56 357 VAL B O 1
#

Solvent-accessible surface area (backbone atoms only — not comparable to full-atom values): 37293 Å² total; per-residue (Å²): 134,81,66,70,71,77,71,76,45,38,45,28,30,28,24,70,80,53,57,88,80,37,60,66,60,49,57,53,59,71,36,43,58,78,58,43,42,69,43,74,36,55,67,73,58,44,48,61,53,34,74,74,34,80,74,18,53,34,38,41,36,41,43,55,66,65,60,54,59,71,74,44,61,53,64,60,52,51,52,50,50,50,51,39,28,57,45,31,26,43,35,36,34,42,62,57,54,88,60,65,90,50,67,92,43,42,64,59,50,49,54,43,46,59,50,43,72,72,62,43,62,31,40,35,32,49,35,56,52,24,40,24,54,46,52,75,75,38,94,67,60,49,64,31,34,42,68,56,57,72,51,35,45,78,85,69,40,63,88,57,52,39,70,59,26,14,50,76,70,73,43,72,79,44,66,41,29,36,27,36,75,44,70,38,41,78,54,44,31,56,37,60,50,50,54,25,44,72,72,54,56,56,92,46,31,34,39,36,41,34,12,37,63,42,87,81,39,59,76,89,70,86,73,56,84,44,50,45,79,40,47,63,74,54,46,52,62,52,45,24,34,50,52,30,40,30,36,32,35,47,48,56,41,77,72,41,39,54,45,70,66,56,38,42,33,18,45,70,33,27,10,41,37,28,37,69,34,37,16,45,57,71,71,42,42,63,84,48,18,20,42,57,40,64,72,81,53,58,63,40,61,53,50,39,54,56,61,68,62,40,48,66,56,28,47,53,13,1,51,49,18,29,55,48,28,64,36,27,34,51,52,22,42,14,39,50,51,36,18,46,53,46,28,62,68,68,46,75,64,62,69,69,78,70,75,89,121,128,84,64,69,69,76,72,78,45,39,46,29,30,28,24,69,80,56,56,90,77,39,59,64,62,50,56,52,59,69,36,44,59,78,62,44,43,70,44,73,37,54,67,71,56,43,49,58,54,33,75,74,34,80,74,17,54,33,38,42,37,42,42,54,67,66,59,55,57,72,72,43,61,52,65,57,53,52,51,50,51,50,51,39,30,57,46,30,26,42,34,36,36,44,62,55,55,89,60,65,89,51,70,92,44,42,66,59,49,50,53,42,48,56,50,43,71,72,61,42,62,30,42,34,31,48,36,56,52,24,40,24,54,44,51,74,74,38,93,65,60,48,64,32,32,42,71,54,57,71,51,35,44,78,85,69,40,62,87,57,55,41,68,61,26,14,51,75,71,73,42,72,80,46,66,40,30,37,26,36,76,44,68,39,41,78,53,43,30,53,38,61,49,52,54,26,43,72,72,53,57,57,91,47,30,35,40,36,41,35,13,37,63,42,88,82,41,60,75,88,71,86,73,59,86,42,52,44,79,41,45,62,74,56,47,53,62,52,46,24,35,51,54,30,41,30,36,32,33,46,47,57,42,76,70,42,40,54,44,69,67,56,39,41,33,18,45,71,33,28,10,41,39,28,35,68,35,37,15,44,58,73,71,44,41,61,86,48,18,22,40,57,42,65,73,82,54,57,62,37,61,53,48,40,53,58,60,69,61,37,49,67,54,28,46,51,12,1,52,47,18,30,56,48,28,62,37,27,32,50,52,22,42,13,39,48,50,36,18,46,54,46,26,60,68,67,46,76,62,62,68,68,77,68,73,86,122

Secondary structure (DSSP, 8-state):
--------PEEEEEES--TTT-THHHHHHHTS-TTEEEEE--HHHHHHHHTTSGGG--EEEE--THHHHHHS-HHHHHHHHHHHHHTT-EEEEE---SS-SSGGGHHHHHHHHHHHHHH-SEEEESSHHHHHHHHHHS---GGGEEE-PPP--TTTS----HHHHHHHTT-TT-S-EEEEES-B-GGG-HHHHHHHHHHH--TT-EEEEES-B-TTSSPSSS--TTEEEE-S---HHHHHHHHHH-SEEE---S--S--HHHHHHHHTT-EEEEES-HHHHTT--BTTTEEEEPTTS-HHHHHHHHHHHHHHHHHHHHHHHHHHHGGG-HHHHHHHHHHHHHHHHHSPPPP------/--------PEEEEEES--TTT-SHHHHHHHTS-TTEEEEE--HHHHHHHHTTSGGG--EEEEE-HHHHHHHS-HHHHHHHHHHHHHTT-EEEEE---SS-SSGGGHHHHHHHHHHHHHH-SEEEESSHHHHHHHHHHS---GGGEEE-PPP--TTTS----HHHHHHHTT-TT-S-EEEEES-B-GGG-HHHHHHHHHHH--TT-EEEEES-B-TTSSPSSS--TTEEEE-S---HHHHHHHHHH-SEEE---S--S--HHHHHHHHTT-EEEEES-HHHHTT--BTTTEEEE-TTS-HHHHHHHHHHHHHHHHHHHHHHHHHHHGGG-HHHHHHHHHHHHHHHHHSPP--------

Radius of gyration: 26.68 Å; Cα contacts (8 Å, |Δi|>4): 1378; chains: 2; bounding box: 73×73×65 Å

Organism: Cereibacter sphaeroides (strain ATCC 17023 / DSM 158 / JCM 6121 / CCUG 31486 / LMG 2827 / NBRC 12203 / NCIMB 8253 / ATH 2.4.1.) (NCBI:txid272943)

Nearest PDB structures (foldseek):
  6zj7-assembly1_AAA  TM=7.106E-01  e=1.331E-11  Thermoproteus uzoniensis 768-20
  6zjh-assembly1_AAA  TM=6.905E-01  e=1.952E-11  Thermoproteus uzoniensis 768-20
  2jjm-assembly1_C  TM=7.323E-01  e=3.165E-10  Bacillus anthracis str. Ames
  6zj4-assembly1_AAA  TM=6.904E-01  e=1.321E-10  Thermoproteus uzoniensis
  6zmz-assembly1_AAA  TM=6.716E-01  e=8.531E-11  Thermoproteus uzoniensis

Foldseek 3Di:
DCPPPDPQAAEEEEPDDDCVQDVQVVLQVVQQDRNYDYDYDDLVVLLVVLVVDVLSEYEYEYDDCVRVVVVDALVVSLVSLLVSLQSQYAYEYEDWFLAHLDPVCRVRSVVNVVSCLVRHQAYEAADPLLVVVNVVRDVHDPVRYDHQHRFACVPVADADAQCVLCVVQVLNQAFAEEEAEEELGVQQQPQLLQVLCVVAPDLRYAYEYYEAYDPPSHDDDDRNPSYHYHHHSQDSHNVNSSLNNHLAYERAGPAGSADNVLSHNLQNQWAYEYAPYNRNVSQHDDQAQYHHDHNPDRPSVSVNVVVVVTSVSGSRSSNRSNVCSVVSHSNVSSVVVNVVSVVSSVDDRDHSPPPPD/DCPPPDDQAAEEEEPDDPCVQDVQVVLQVVQQDRNHDYDYDDLVVLLVVLVVDVLSEYEYEYDQCVRVVVVDQLVVSLVSLLVSLQSQYAYEYEDWFLAHLDVVCRVRSVVNVVSCLVRHQAYEAADPLLVVVNVVRDVHDPVRYDHFHRFACVPVADADAQCVLCVVQVLNQAFAEEEAEEELGVQQQPQLLQVLCVVAPDPRYAYEYYEAYDPPSHDDDDRDPRYHYHHHSQDSHRVNSSLSNHLAYERAGPAGSADNVLSHNLQNQWAYEYAPYNRNVSQHDDQAQYHHHHNPDRPSVSVNVVVVVTSVSRSRSSNRSNVCSVVSHSNVSSVSVNVVSVVSSVDDRDHSPPPPD

Sequence (714 aa):
MFEPPPARPVPLCWFPDYRDTNPYQTLLYEGLGPTLAPEPAPLAEALDRQAKVAGGRMIFHLHWEHAVVAAGPVERFLDDLERFRGRGGRVVWTLHNLEPRDPRMAGAVADLRRGLLRLADVIHLHSLPAVAAARAALPLPPERLRIVPHAGYEGAYPVLHRSAARAALGLAGARMVLLLPGRLAAYKRPAALVEAFCRVAAP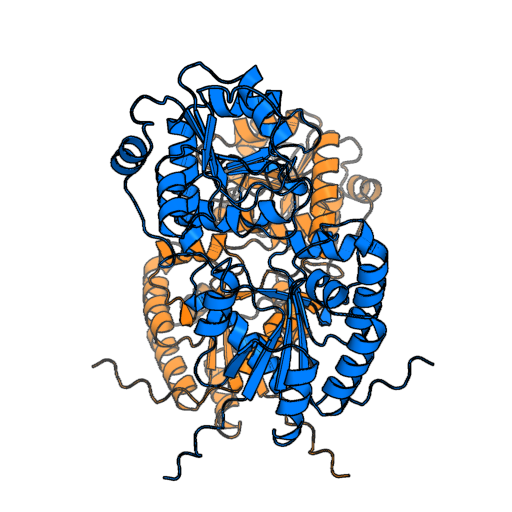EDRLILAGQALPGVLPPGAPDPRLLLLPDFATPERLAECHAAADLVVLPYVQSLTSGSAVLAQTLGRGVLGPDLPGLRDVVETGRTGWLHDPARPLDEVLATALAEGPQVWAERGAAAGALAAARDRRLVGAIWRDLFTALLAQAPPGRVGPLVMFEPPPARPVPLCWFPDYRDTNPYQTLLYEGLGPTLAPEPAPLAEALDRQAKVAGGRMIFHLHWEHAVVAAGPVERFLDDLERFRGRGGRVVWTLHNLEPRDPRMAGAVADLRRGLLRLADVIHLHSLPAVAAARAALPLPPERLRIVPHAGYEGAYPVLHRSAARAALGLAGARMVLLLPGRLAAYKRPAALVEAFCRVAAPEDRLILAGQALPGVLPPGAPDPRLLLLPDFATPERLAECHAAADLVVLPYVQSLTSGSAVLAQTLGRGVLGPDLPGLRDVVETGRTGWLHDPARPLDEVLATALAEGPQVWAERGAAAGALAAARDRRLVGAIWRDLFTALLAQAPPGRVGPLV

pLDDT: mean 91.07, std 12.87, range [23.56, 98.88]